Protein 1JKE (pdb70)

InterPro domains:
  IPR003732 D-aminoacyl-tRNA deacylase DTD [MF_00518] (1-145)
  IPR003732 D-aminoacyl-tRNA deacylase DTD [PF02580] (3-144)
  IPR003732 D-aminoacyl-tRNA deacylase DTD [PTHR10472] (1-144)
  IPR003732 D-aminoacyl-tRNA deacylase DTD [TIGR00256] (1-145)
  IPR003732 D-aminoacyl-tRNA deacylase DTD [cd00563] (1-145)
  IPR023509 D-aminoacyl-tRNA deacylase-like superfamily [G3DSA:3.50.80.10] (1-145)
  IPR023509 D-aminoacyl-tRNA deacylase-like superfamily [SSF69500] (1-144)

Radius of gyration: 27.64 Å; Cα contacts (8 Å, |Δi|>4): 1508; chains: 4; bounding box: 70×72×56 Å

Foldseek 3Di:
DKWKKWFFQKKFKDFPRHTQWIFGTAIETADFAFAPDDLVFLLVLLVCQQAPQQDQDPVGDRGGGRVVVVGAYEYEYDNCVQWDPPDDPDTHRDRGHDDPVRVVSSVSSQVSNVVVVHRYGYDPHDGDIDMDTGQVVGDIDMDGD/DKWKKWFFQKKFKDFVNHTQWIWGTAIETADAAWAPDDLVQLLVLLVCQQAPQQDQDPVGDRGGGRVRVVTAYEYEYDNQVQWDPPDDPDTHNPGHHPLVVSVVSSVSSQVSNCVVGVHYTYYDPPGDMDMDTGQVVNDIDMDGD/DKWKKWFFQKKFKDFVRHTQWIWGTAIETADFAWAPDDLVFLLVLLCCQQAQQQDQDPVGHRGGGRVRVVTAYEYEYDHCVQWDPPDDPDTDRPGGHDPVRSVVSSVSSQVSNCVVGVRYTYYDPPGDMDMDTGQVVNDIDMDGD/DKWKKWFFQKKFKDFVNHTQWIWGTAIETADFAWAPDDLVFLLVLLCCQQAPQQAQDPVGDRGGGRVVVVTAYEYEYDHQVCWDPPDDPDTHSPGGHDLVVSVVSSVSSQVSNVVVVGRYTYYDRPGDMDMDTGQVVNDIDMDGD

Nearest PDB structures (foldseek):
  1jke-assembly1_A  TM=1.007E+00  e=5.105E-32  Escherichia coli
  1j7g-assembly1_A-2  TM=9.909E-01  e=1.057E-23  Haemophilus influenzae Rd KW20
  2dbo-assembly1_A-2  TM=9.712E-01  e=9.537E-18  Aquifex aeolicus VF5
  3lmu-assembly1_B  TM=9.382E-01  e=5.879E-15  Plasmodium falciparum 3D7
  5j61-assembly3_E  TM=9.414E-01  e=5.527E-15  Plasmodium falciparum 3D7

Structure (mmCIF, N/CA/C/O backbone):
data_1JKE
#
_entry.id   1JKE
#
_cell.length_a   118.30
_cell.length_b   82.93
_cell.length_c   83.51
_cell.angle_alpha   90.00
_cell.angle_beta   128.29
_cell.angle_gamma   90.00
#
_symmetry.space_group_name_H-M   'C 1 2 1'
#
loop_
_entity.id
_entity.type
_entity.pdbx_description
1 polymer 'D-Tyr-tRNATyr deacylase'
2 non-polymer 'ZINC ION'
3 water water
#
loop_
_atom_site.group_PDB
_atom_site.id
_atom_site.type_symbol
_atom_site.label_atom_id
_atom_site.label_alt_id
_atom_site.label_comp_id
_atom_site.label_asym_id
_atom_site.label_entity_id
_atom_site.label_seq_id
_atom_site.pdbx_PDB_ins_code
_atom_site.Cartn_x
_atom_site.Cartn_y
_atom_site.Cartn_z
_atom_site.occupancy
_atom_site.B_iso_or_equiv
_atom_site.auth_seq_id
_atom_site.auth_comp_id
_atom_site.auth_asym_id
_atom_site.auth_atom_id
_atom_site.pdbx_PDB_model_num
ATOM 1 N N . MET A 1 1 ? -13.889 68.213 69.743 1.00 20.30 1 MET A N 1
ATOM 2 C CA . MET A 1 1 ? -14.075 67.980 68.283 1.00 19.52 1 MET A CA 1
ATOM 3 C C . MET A 1 1 ? -15.565 67.856 68.001 1.00 18.83 1 MET A C 1
ATOM 4 O O . MET A 1 1 ? -16.315 67.294 68.797 1.00 19.47 1 MET A O 1
ATOM 9 N N . ILE A 1 2 ? -15.986 68.383 66.858 1.00 18.31 2 ILE A N 1
ATOM 10 C CA . ILE A 1 2 ? -17.389 68.363 66.484 1.00 17.58 2 ILE A CA 1
ATOM 11 C C . ILE A 1 2 ? -17.643 67.581 65.209 1.00 15.97 2 ILE A C 1
ATOM 12 O O . ILE A 1 2 ? -16.874 67.664 64.252 1.00 16.39 2 ILE A O 1
ATOM 17 N N . ALA A 1 3 ? -18.729 66.820 65.213 1.00 16.43 3 ALA A N 1
ATOM 18 C CA . ALA A 1 3 ? -19.135 66.064 64.042 1.00 15.13 3 ALA A CA 1
ATOM 19 C C . ALA A 1 3 ? -20.604 66.379 63.791 1.00 14.35 3 ALA A C 1
ATOM 20 O O . ALA A 1 3 ? -21.475 65.932 64.536 1.00 14.76 3 ALA A O 1
ATOM 22 N N . LEU A 1 4 ? -20.871 67.193 62.771 1.00 13.62 4 LEU A N 1
ATOM 23 C CA . LEU A 1 4 ? -22.244 67.518 62.404 1.00 13.81 4 LEU A CA 1
ATOM 24 C C . LEU A 1 4 ? -22.509 66.481 61.323 1.00 12.41 4 LEU A C 1
ATOM 25 O O . LEU A 1 4 ? -21.938 66.549 60.225 1.00 14.12 4 LEU A O 1
ATOM 30 N N . ILE A 1 5 ? -23.346 65.504 61.645 1.00 12.81 5 ILE A N 1
ATOM 31 C CA . ILE A 1 5 ? -23.624 64.429 60.705 1.00 12.91 5 ILE A CA 1
ATOM 32 C C . ILE A 1 5 ? -25.009 64.487 60.082 1.00 12.79 5 ILE A C 1
ATOM 33 O O . ILE A 1 5 ? -25.988 64.868 60.723 1.00 13.52 5 ILE A O 1
ATOM 38 N N . GLN A 1 6 ? -25.068 64.128 58.804 1.00 13.47 6 GLN A N 1
ATOM 39 C CA . GLN A 1 6 ? -26.317 64.105 58.060 1.00 12.39 6 GLN A CA 1
ATOM 40 C C . GLN A 1 6 ? -26.426 62.737 57.413 1.00 11.04 6 GLN A C 1
ATOM 41 O O . GLN A 1 6 ? -25.474 62.263 56.795 1.00 11.98 6 GLN A O 1
ATOM 47 N N . ARG A 1 7 ? -27.570 62.087 57.596 1.00 11.35 7 ARG A N 1
ATOM 48 C CA . ARG A 1 7 ? -27.806 60.779 57.000 1.00 11.42 7 ARG A CA 1
ATOM 49 C C . ARG A 1 7 ? -28.079 61.063 55.528 1.00 12.51 7 ARG A C 1
ATOM 50 O O . ARG A 1 7 ? -28.923 61.894 55.208 1.00 13.51 7 ARG A O 1
ATOM 58 N N . VAL A 1 8 ? -27.379 60.381 54.630 1.00 11.49 8 VAL A N 1
ATOM 59 C CA . VAL A 1 8 ? -27.581 60.655 53.209 1.00 12.43 8 VAL A CA 1
ATOM 60 C C . VAL A 1 8 ? -27.851 59.435 52.339 1.00 13.15 8 VAL A C 1
ATOM 61 O O . VAL A 1 8 ? -27.569 58.302 52.733 1.00 13.59 8 VAL A O 1
ATOM 65 N N . THR A 1 9 ? -28.422 59.678 51.161 1.00 13.93 9 THR A N 1
ATOM 66 C CA . THR A 1 9 ? -28.660 58.603 50.205 1.00 15.10 9 THR A CA 1
ATOM 67 C C . THR A 1 9 ? -27.481 58.655 49.233 1.00 15.26 9 THR A C 1
ATOM 68 O O . THR A 1 9 ? -27.173 57.680 48.542 1.00 15.83 9 THR A O 1
ATOM 72 N N . ARG A 1 10 ? -26.822 59.809 49.202 1.00 13.75 10 ARG A N 1
ATOM 73 C CA . ARG A 1 10 ? -25.650 60.038 48.367 1.00 15.14 10 ARG A CA 1
ATOM 74 C C . ARG A 1 10 ? -25.002 61.363 48.759 1.00 14.91 10 ARG A C 1
ATOM 75 O O . ARG A 1 10 ? -25.660 62.253 49.298 1.00 13.93 10 ARG A O 1
ATOM 83 N N . ALA A 1 11 ? -23.702 61.480 48.523 1.00 13.66 11 ALA A N 1
ATOM 84 C CA . ALA A 1 11 ? -22.993 62.717 48.825 1.00 13.52 11 ALA A CA 1
ATOM 85 C C . ALA A 1 11 ? -21.688 62.744 48.057 1.00 15.64 11 ALA A C 1
ATOM 86 O O . ALA A 1 11 ? -21.042 61.712 47.865 1.00 15.54 11 ALA A O 1
ATOM 88 N N . SER A 1 12 ? -21.298 63.928 47.611 1.00 14.22 12 SER A N 1
ATOM 89 C CA . SER A 1 12 ? -20.060 64.056 46.871 1.00 16.88 12 SER A CA 1
ATOM 90 C C . SER A 1 12 ? -19.451 65.415 47.118 1.00 18.03 12 SER A C 1
ATOM 91 O O . SER A 1 12 ? -20.145 66.371 47.458 1.00 19.11 12 SER A O 1
ATOM 94 N N . VAL A 1 13 ? -18.141 65.490 46.970 1.00 17.88 13 VAL A N 1
ATOM 95 C CA . VAL A 1 13 ? -17.444 66.742 47.154 1.00 20.17 13 VAL A CA 1
ATOM 96 C C . VAL A 1 13 ? -16.636 66.989 45.895 1.00 22.07 13 VAL A C 1
ATOM 97 O O . VAL A 1 13 ? -15.929 66.106 45.413 1.00 22.30 13 VAL A O 1
ATOM 101 N N . THR A 1 14 ? -16.780 68.182 45.341 1.00 22.96 14 THR A N 1
ATOM 102 C CA . THR A 1 14 ? -16.049 68.532 44.142 1.00 25.49 14 THR A CA 1
ATOM 103 C C . THR A 1 14 ? -15.085 69.649 44.483 1.00 26.13 14 THR A C 1
ATOM 104 O O . THR A 1 14 ? -15.418 70.566 45.233 1.00 25.91 14 THR A O 1
ATOM 108 N N . VAL A 1 15 ? -13.876 69.549 43.949 1.00 28.10 15 VAL A N 1
ATOM 109 C CA . VAL A 1 15 ? -12.861 70.564 44.165 1.00 29.38 15 VAL A CA 1
ATOM 110 C C . VAL A 1 15 ? -12.435 70.978 42.766 1.00 29.91 15 VAL A C 1
ATOM 111 O O . VAL A 1 15 ? -11.851 70.184 42.027 1.00 29.58 15 VAL A O 1
ATOM 115 N N . GLU A 1 16 ? -12.765 72.210 42.397 1.00 30.00 16 GLU A N 1
ATOM 116 C CA . GLU A 1 16 ? -12.435 72.735 41.079 1.00 31.04 16 GLU A CA 1
ATOM 117 C C . GLU A 1 16 ? -13.183 71.980 39.982 1.00 30.97 16 GLU A C 1
ATOM 118 O O . GLU A 1 16 ? -12.670 71.803 38.877 1.00 32.35 16 GLU A O 1
ATOM 124 N N . GLY A 1 17 ? -14.394 71.529 40.296 1.00 30.99 17 GLY A N 1
ATOM 125 C CA . GLY A 1 17 ? -15.201 70.823 39.315 1.00 30.74 17 GLY A CA 1
ATOM 126 C C . GLY A 1 17 ? -15.051 69.314 39.251 1.00 30.30 17 GLY A C 1
ATOM 127 O O . GLY A 1 17 ? -15.922 68.629 38.717 1.00 31.94 17 GLY A O 1
ATOM 128 N N . GLU A 1 18 ? -13.954 68.785 39.780 1.00 29.90 18 GLU A N 1
ATOM 129 C CA . GLU A 1 18 ? -13.726 67.344 39.756 1.00 28.89 18 GLU A CA 1
ATOM 130 C C . GLU A 1 18 ? -14.123 66.712 41.086 1.00 28.61 18 GLU A C 1
ATOM 131 O O . GLU A 1 18 ? -13.882 67.282 42.151 1.00 28.84 18 GLU A O 1
ATOM 137 N N . VAL A 1 19 ? -14.730 65.532 41.019 1.00 28.53 19 VAL A N 1
ATOM 138 C CA . VAL A 1 19 ? -15.145 64.820 42.222 1.00 28.31 19 VAL A CA 1
ATOM 139 C C . VAL A 1 19 ? -13.919 64.263 42.938 1.00 28.03 19 VAL A C 1
ATOM 140 O O . VAL A 1 19 ? -13.164 63.476 42.365 1.00 28.82 19 VAL A O 1
ATOM 144 N N . THR A 1 20 ? -13.721 64.673 44.188 1.00 27.00 20 THR A N 1
ATOM 145 C CA . THR A 1 20 ? -12.583 64.200 44.973 1.00 26.26 20 THR A CA 1
ATOM 146 C C . THR A 1 20 ? -13.023 63.202 46.040 1.00 23.93 20 THR A C 1
ATOM 147 O O . THR A 1 20 ? -12.196 62.554 46.676 1.00 23.90 20 THR A O 1
ATOM 151 N N . GLY A 1 21 ? -14.334 63.095 46.229 1.00 20.80 21 GLY A N 1
ATOM 152 C CA . GLY A 1 21 ? -14.886 62.173 47.203 1.00 19.04 21 GLY A CA 1
ATOM 153 C C . GLY A 1 21 ? -16.353 61.963 46.887 1.00 18.72 21 GLY A C 1
ATOM 154 O O . GLY A 1 21 ? -17.067 62.924 46.609 1.00 17.38 21 GLY A O 1
ATOM 155 N N . GLU A 1 22 ? -16.812 60.718 46.920 1.00 17.24 22 GLU A N 1
ATOM 156 C CA . GLU A 1 22 ? -18.210 60.433 46.619 1.00 16.74 22 GLU A CA 1
ATOM 157 C C . GLU A 1 22 ? -18.695 59.125 47.223 1.00 15.93 22 GLU A C 1
ATOM 158 O O . GLU A 1 22 ? -18.014 58.102 47.149 1.00 16.12 22 GLU A O 1
ATOM 164 N N . ILE A 1 23 ? -19.881 59.167 47.819 1.00 13.98 23 ILE A N 1
ATOM 165 C CA . ILE A 1 23 ? -20.472 57.989 48.431 1.00 14.39 23 ILE A CA 1
ATOM 166 C C . ILE A 1 23 ? -21.943 57.845 48.088 1.00 13.66 23 ILE A C 1
ATOM 167 O O . ILE A 1 23 ? -22.580 58.781 47.591 1.00 15.34 23 ILE A O 1
ATOM 172 N N . GLY A 1 24 ? -22.463 56.652 48.352 1.00 14.60 24 GLY A N 1
ATOM 173 C CA . GLY A 1 24 ? -23.869 56.373 48.150 1.00 13.53 24 GLY A CA 1
ATOM 174 C C . GLY A 1 24 ? -24.483 56.593 49.522 1.00 12.39 24 GLY A C 1
ATOM 175 O O . GLY A 1 24 ? -24.197 57.606 50.169 1.00 14.36 24 GLY A O 1
ATOM 176 N N . ALA A 1 25 ? -25.288 55.647 49.987 1.00 13.00 25 ALA A N 1
ATOM 177 C CA . ALA A 1 25 ? -25.926 55.769 51.293 1.00 13.63 25 ALA A CA 1
ATOM 178 C C . ALA A 1 25 ? -24.897 55.786 52.420 1.00 14.56 25 ALA A C 1
ATOM 179 O O . ALA A 1 25 ? -23.844 55.149 52.332 1.00 15.10 25 ALA A O 1
ATOM 181 N N . GLY A 1 26 ? -25.206 56.527 53.478 1.00 13.11 26 GLY A N 1
ATOM 182 C CA . GLY A 1 26 ? -24.299 56.600 54.606 1.00 12.46 26 GLY A CA 1
ATOM 183 C C . GLY A 1 26 ? -24.404 57.910 55.356 1.00 11.38 26 GLY A C 1
ATOM 184 O O . GLY A 1 26 ? -25.503 58.408 55.603 1.00 11.53 26 GLY A O 1
ATOM 185 N N . LEU A 1 27 ? -23.253 58.462 55.715 1.00 11.22 27 LEU A N 1
ATOM 186 C CA . LEU A 1 27 ? -23.201 59.716 56.452 1.00 11.24 27 LEU A CA 1
ATOM 187 C C . LEU A 1 27 ? -22.253 60.736 55.861 1.00 11.26 27 LEU A C 1
ATOM 188 O O . LEU A 1 27 ? -21.162 60.390 55.401 1.00 12.13 27 LEU A O 1
ATOM 193 N N . LEU A 1 28 ? -22.681 61.994 55.858 1.00 10.56 28 LEU A N 1
ATOM 194 C CA . LEU A 1 28 ? -21.804 63.077 55.454 1.00 10.57 28 LEU A CA 1
ATOM 195 C C . LEU A 1 28 ? -21.397 63.594 56.830 1.00 10.24 28 LEU A C 1
ATOM 196 O O . LEU A 1 28 ? -22.252 63.960 57.648 1.00 10.91 28 LEU A O 1
ATOM 201 N N . VAL A 1 29 ? -20.102 63.586 57.100 1.00 11.00 29 VAL A N 1
ATOM 202 C CA . VAL A 1 29 ? -19.604 64.067 58.373 1.00 12.49 29 VAL A CA 1
ATOM 203 C C . VAL A 1 29 ? -18.828 65.364 58.190 1.00 11.97 29 VAL A C 1
ATOM 204 O O . VAL A 1 29 ? -17.770 65.383 57.560 1.00 12.58 29 VAL A O 1
ATOM 208 N N . LEU A 1 30 ? -19.379 66.458 58.703 1.00 12.89 30 LEU A N 1
ATOM 209 C CA . LEU A 1 30 ? -18.695 67.737 58.642 1.00 13.41 30 LEU A CA 1
ATOM 210 C C . LEU A 1 30 ? -17.930 67.750 59.965 1.00 14.81 30 LEU A C 1
ATOM 211 O O . LEU A 1 30 ? -18.529 67.686 61.040 1.00 13.54 30 LEU A O 1
ATOM 216 N N . LEU A 1 31 ? -16.605 67.802 59.878 1.00 15.04 31 LEU A N 1
ATOM 217 C CA . LEU A 1 31 ? -15.762 67.743 61.067 1.00 15.44 31 LEU A CA 1
ATOM 218 C C . LEU A 1 31 ? -15.115 69.065 61.449 1.00 17.61 31 LEU A C 1
ATOM 219 O O . LEU A 1 31 ? -14.433 69.691 60.638 1.00 17.21 31 LEU A O 1
ATOM 224 N N . GLY A 1 32 ? -15.325 69.469 62.698 1.00 17.70 32 GLY A N 1
ATOM 225 C CA . GLY A 1 32 ? -14.745 70.704 63.190 1.00 19.81 32 GLY A CA 1
ATOM 226 C C . GLY A 1 32 ? -13.730 70.396 64.273 1.00 21.37 32 GLY A C 1
ATOM 227 O O . GLY A 1 32 ? -14.081 69.873 65.331 1.00 21.33 32 GLY A O 1
ATOM 228 N N . VAL A 1 33 ? -12.466 70.703 64.001 1.00 22.38 33 VAL A N 1
ATOM 229 C CA . VAL A 1 33 ? -11.399 70.456 64.961 1.00 23.98 33 VAL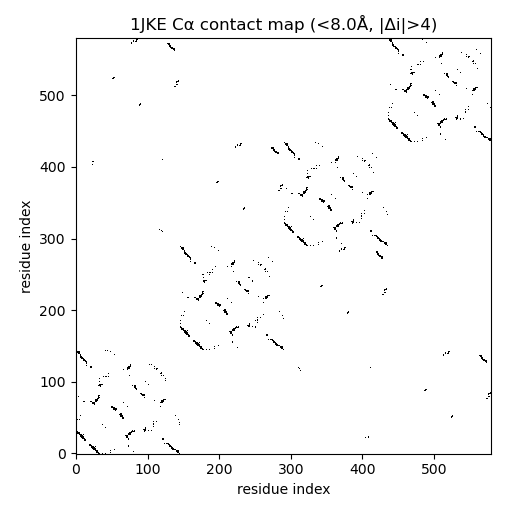 A CA 1
ATOM 230 C C . VAL A 1 33 ? -11.243 71.665 65.873 1.00 25.23 33 VAL A C 1
ATOM 231 O O . VAL A 1 33 ? -11.133 72.798 65.405 1.00 25.55 33 VAL A O 1
ATOM 235 N N . GLU A 1 34 ? -11.236 71.411 67.175 1.00 26.53 34 GLU A N 1
ATOM 236 C CA . GLU A 1 34 ? -11.110 72.469 68.165 1.00 28.41 34 GLU A CA 1
ATOM 237 C C . GLU A 1 34 ? -9.697 72.576 68.738 1.00 30.35 34 GLU A C 1
ATOM 238 O O . GLU A 1 34 ? -8.917 71.625 68.692 1.00 30.31 34 GLU A O 1
ATOM 244 N N . LYS A 1 35 ? -9.385 73.751 69.273 1.00 32.40 35 LYS A N 1
ATOM 245 C CA . LYS A 1 35 ? -8.073 74.052 69.839 1.00 33.91 35 LYS A CA 1
ATOM 246 C C . LYS A 1 35 ? -7.457 72.984 70.739 1.00 33.72 35 LYS A C 1
ATOM 247 O O . LYS A 1 35 ? -6.284 72.645 70.586 1.00 33.23 35 LYS A O 1
ATOM 253 N N . ASP A 1 36 ? -8.239 72.451 71.671 1.00 33.40 36 ASP A N 1
ATOM 254 C CA . ASP A 1 36 ? -7.718 71.456 72.600 1.00 34.02 36 ASP A CA 1
ATOM 255 C C . ASP A 1 36 ? -7.979 69.994 72.259 1.00 32.66 36 ASP A C 1
ATOM 256 O O . ASP A 1 36 ? -7.899 69.130 73.132 1.00 31.78 36 ASP A O 1
ATOM 261 N N . ASP A 1 37 ? -8.286 69.706 70.999 1.00 31.37 37 ASP A N 1
ATOM 262 C CA . ASP A 1 37 ? -8.530 68.324 70.605 1.00 29.61 37 ASP A CA 1
ATOM 263 C C . ASP A 1 37 ? -7.242 67.511 70.573 1.00 29.48 37 ASP A C 1
ATOM 264 O O . ASP A 1 37 ? -6.144 68.062 70.487 1.00 29.37 37 ASP A O 1
ATOM 269 N N . ASP A 1 38 ? -7.396 66.194 70.648 1.00 29.23 38 ASP A N 1
ATOM 270 C CA . ASP A 1 38 ? -6.278 65.261 70.592 1.00 29.86 38 ASP A CA 1
ATOM 271 C C . ASP A 1 38 ? -6.795 63.959 69.992 1.00 29.31 38 ASP A C 1
ATOM 272 O O . ASP A 1 38 ? -7.989 63.840 69.710 1.00 29.07 38 ASP A O 1
ATOM 277 N N . GLU A 1 39 ? -5.910 62.989 69.787 1.00 28.33 39 GLU A N 1
ATOM 278 C CA . GLU A 1 39 ? -6.314 61.714 69.202 1.00 29.11 39 GLU A CA 1
ATOM 279 C C . GLU A 1 39 ? -7.349 60.987 70.052 1.00 29.10 39 GLU A C 1
ATOM 280 O O . GLU A 1 39 ? -8.224 60.299 69.526 1.00 26.91 39 GLU A O 1
ATOM 286 N N . GLN A 1 40 ? -7.241 61.137 71.367 1.00 28.87 40 GLN A N 1
ATOM 287 C CA . GLN A 1 40 ? -8.166 60.489 72.286 1.00 29.48 40 GLN A CA 1
ATOM 288 C C . GLN A 1 40 ? -9.588 60.953 71.985 1.00 28.03 40 GLN A C 1
ATOM 289 O O . GLN A 1 40 ? -10.506 60.141 71.873 1.00 28.04 40 GLN A O 1
ATOM 295 N N . LYS A 1 41 ? -9.760 62.263 71.848 1.00 26.59 41 LYS A N 1
ATOM 296 C CA . LYS A 1 41 ? -11.069 62.827 71.557 1.00 25.37 41 LYS A CA 1
ATOM 297 C C . LYS A 1 41 ? -11.535 62.401 70.171 1.00 23.66 41 LYS A C 1
ATOM 298 O O . LYS A 1 41 ? -12.684 61.997 69.996 1.00 22.44 41 LYS A O 1
ATOM 304 N N . ALA A 1 42 ? -10.637 62.488 69.195 1.00 23.34 42 ALA A N 1
ATOM 305 C CA . ALA A 1 42 ? -10.963 62.099 67.826 1.00 22.95 42 ALA A CA 1
ATOM 306 C C . ALA A 1 42 ? -11.468 60.662 67.817 1.00 23.50 42 ALA A C 1
ATOM 307 O O . ALA A 1 42 ? -12.430 60.332 67.129 1.00 23.22 42 ALA A O 1
ATOM 309 N N . ASN A 1 43 ? -10.809 59.814 68.596 1.00 23.37 43 ASN A N 1
ATOM 310 C CA . ASN A 1 43 ? -11.178 58.413 68.693 1.00 24.26 43 ASN A CA 1
ATOM 311 C C . ASN A 1 43 ? -12.588 58.225 69.230 1.00 23.52 43 ASN A C 1
ATOM 312 O O . ASN A 1 43 ? -13.384 57.472 68.662 1.00 22.60 43 ASN A O 1
ATOM 317 N N . ARG A 1 44 ? -12.899 58.904 70.328 1.00 21.77 44 ARG A N 1
ATOM 318 C CA . ARG A 1 44 ? -14.219 58.786 70.924 1.00 22.83 44 ARG A CA 1
ATOM 319 C C . ARG A 1 44 ? -15.298 59.323 69.988 1.00 19.67 44 ARG A C 1
ATOM 320 O O . ARG A 1 44 ? -16.374 58.739 69.880 1.00 21.12 44 ARG A O 1
ATOM 328 N N . LEU A 1 45 ? -15.006 60.425 69.306 1.00 20.24 45 LEU A N 1
ATOM 329 C CA . LEU A 1 45 ? -15.980 61.004 68.385 1.00 18.07 45 LEU A CA 1
ATOM 330 C C . LEU A 1 45 ? -16.246 60.026 67.248 1.00 18.39 45 LEU A C 1
ATOM 331 O O . LEU A 1 45 ? -17.394 59.792 66.877 1.00 17.87 45 LEU A O 1
ATOM 336 N N . CYS A 1 46 ? -15.176 59.456 66.702 1.00 18.77 46 CYS A N 1
ATOM 337 C CA . CYS A 1 46 ? -15.292 58.492 65.617 1.00 18.57 46 CYS A CA 1
ATOM 338 C C . CYS A 1 46 ? -16.173 57.335 66.072 1.00 19.18 46 CYS A C 1
ATOM 339 O O . CYS A 1 46 ? -17.069 56.893 65.352 1.00 16.80 46 CYS A O 1
ATOM 342 N N . GLU A 1 47 ? -15.911 56.852 67.281 1.00 19.03 47 GLU A N 1
ATOM 343 C CA . GLU A 1 47 ? -16.672 55.752 67.856 1.00 21.28 47 GLU A CA 1
ATOM 344 C C . GLU A 1 47 ? -18.160 56.079 67.906 1.00 19.37 47 GLU A C 1
ATOM 345 O O . GLU A 1 47 ? -18.999 55.278 67.496 1.00 18.86 47 GLU A O 1
ATOM 351 N N . ARG A 1 48 ? -18.480 57.262 68.414 1.00 19.38 48 ARG A N 1
ATOM 352 C CA . ARG A 1 48 ? -19.870 57.682 68.539 1.00 19.62 48 ARG A CA 1
ATOM 353 C C . ARG A 1 48 ? -20.548 57.835 67.184 1.00 17.36 48 ARG A C 1
ATOM 354 O O . ARG A 1 48 ? -21.687 57.408 67.001 1.00 19.11 48 ARG A O 1
ATOM 362 N N . VAL A 1 49 ? -19.845 58.444 66.234 1.00 17.44 49 VAL A N 1
ATOM 363 C CA . VAL A 1 49 ? -20.395 58.643 64.896 1.00 16.28 49 VAL A CA 1
ATOM 364 C C . VAL A 1 49 ? -20.726 57.318 64.217 1.00 15.40 49 VAL A C 1
ATOM 365 O O . VAL A 1 49 ? -21.825 57.137 63.691 1.00 15.84 49 VAL A O 1
ATOM 369 N N . LEU A 1 50 ? -19.778 56.386 64.239 1.00 15.48 50 LEU A N 1
A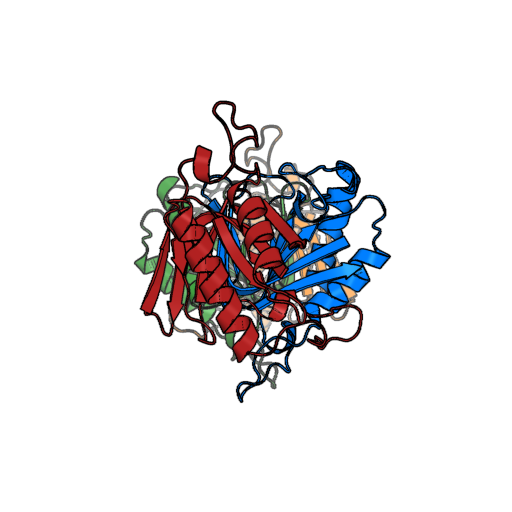TOM 370 C CA . LEU A 1 50 ? -19.988 55.096 63.598 1.00 14.64 50 LEU A CA 1
ATOM 371 C C . LEU A 1 50 ? -20.978 54.182 64.315 1.00 14.39 50 LEU A C 1
ATOM 372 O O . LEU A 1 50 ? -21.509 53.247 63.715 1.00 14.43 50 LEU A O 1
ATOM 377 N N . GLY A 1 51 ? -21.233 54.453 65.592 1.00 15.21 51 GLY A N 1
ATOM 378 C CA . GLY A 1 51 ? -22.169 53.633 66.341 1.00 15.39 51 GLY A CA 1
ATOM 379 C C . GLY A 1 51 ? -23.544 54.256 66.530 1.00 17.40 51 GLY A C 1
ATOM 380 O O . GLY A 1 51 ? -24.440 53.630 67.099 1.00 15.82 51 GLY A O 1
ATOM 381 N N . TYR A 1 52 ? -23.728 55.487 66.057 1.00 16.70 52 TYR A N 1
ATOM 382 C CA . TYR A 1 52 ? -25.016 56.150 66.220 1.00 17.27 52 TYR A CA 1
ATOM 383 C C . TYR A 1 52 ? -26.119 55.405 65.476 1.00 16.66 52 TYR A C 1
ATOM 384 O O . TYR A 1 52 ? -26.076 55.251 64.256 1.00 16.40 52 TYR A O 1
ATOM 393 N N . ARG A 1 53 ? -27.114 54.948 66.229 1.00 17.16 53 ARG A N 1
ATOM 394 C CA . ARG A 1 53 ? -28.212 54.174 65.668 1.00 18.85 53 ARG A CA 1
ATOM 395 C C . ARG A 1 53 ? -29.291 55.034 65.027 1.00 20.30 53 ARG A C 1
ATOM 396 O O . ARG A 1 53 ? -30.350 55.263 65.613 1.00 21.61 53 ARG A O 1
ATOM 404 N N . ILE A 1 54 ? -29.024 55.490 63.808 1.00 20.30 54 ILE A N 1
ATOM 405 C CA . ILE A 1 54 ? -29.976 56.337 63.104 1.00 21.11 54 ILE A CA 1
ATOM 406 C C . ILE A 1 54 ? -30.368 55.834 61.719 1.00 21.71 54 ILE A C 1
ATOM 407 O O . ILE A 1 54 ? -30.928 56.582 60.915 1.00 21.23 54 ILE A O 1
ATOM 412 N N . PHE A 1 55 ? -30.078 54.569 61.432 1.00 21.34 55 PHE A N 1
ATOM 413 C CA . PHE A 1 55 ? -30.446 53.993 60.147 1.00 22.47 55 PHE A CA 1
ATOM 414 C C . PHE A 1 55 ? -31.579 52.991 60.328 1.00 25.78 55 PHE A C 1
ATOM 415 O O . PHE A 1 55 ? -31.603 52.225 61.294 1.00 26.18 55 PHE A O 1
ATOM 423 N N . SER A 1 56 ? -32.522 53.006 59.393 1.00 29.71 56 SER A N 1
ATOM 424 C CA . SER A 1 56 ? -33.682 52.124 59.446 1.00 34.62 56 SER A CA 1
ATOM 425 C C . SER A 1 56 ? -33.345 50.643 59.378 1.00 36.94 56 SER A C 1
ATOM 426 O O . SER A 1 56 ? -32.469 50.220 58.623 1.00 37.02 56 SER A O 1
ATOM 429 N N . ASP A 1 57 ? -34.059 49.861 60.181 1.00 41.03 57 ASP A N 1
ATOM 430 C CA . ASP A 1 57 ? -33.876 48.419 60.212 1.00 44.80 57 ASP A CA 1
ATOM 431 C C . ASP A 1 57 ? -34.650 47.840 59.034 1.00 47.26 57 ASP A C 1
ATOM 432 O O . ASP A 1 57 ? -35.139 48.582 58.183 1.00 47.90 57 ASP A O 1
ATOM 434 N N . ALA A 1 58 ? -34.764 46.518 58.984 1.00 49.64 58 ALA A N 1
ATOM 435 C CA . ALA A 1 58 ? -35.491 45.871 57.899 1.00 51.61 58 ALA A CA 1
ATOM 436 C C . ALA A 1 58 ? -36.991 46.041 58.108 1.00 52.76 58 ALA A C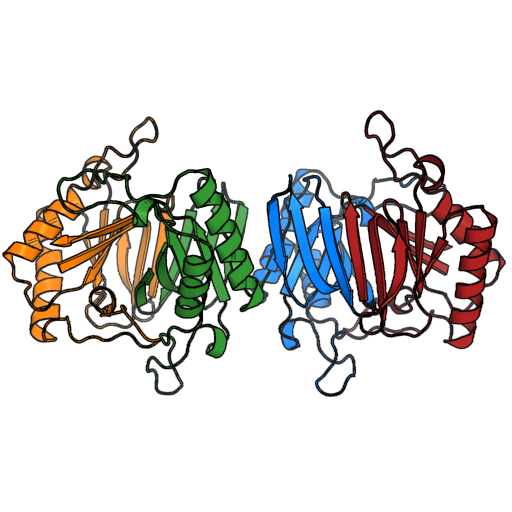 1
ATOM 437 O O . ALA A 1 58 ? -37.797 45.426 57.409 1.00 53.21 58 ALA A O 1
ATOM 439 N N . GLU A 1 59 ? -37.361 46.885 59.067 1.00 53.81 59 GLU A N 1
ATOM 440 C CA . GLU A 1 59 ? -38.768 47.117 59.365 1.00 54.19 59 GLU A CA 1
ATOM 441 C C . GLU A 1 59 ? -39.137 48.594 59.504 1.00 53.88 59 GLU A C 1
ATOM 442 O O . GLU A 1 59 ? -40.299 48.926 59.738 1.00 54.11 59 GLU A O 1
ATOM 448 N N . GLY A 1 60 ? -38.149 49.476 59.368 1.00 53.07 60 GLY A N 1
ATOM 449 C CA . GLY A 1 60 ? -38.425 50.903 59.445 1.00 51.63 60 GLY A CA 1
ATOM 450 C C . GLY A 1 60 ? -38.070 51.653 60.716 1.00 50.63 60 GLY A C 1
ATOM 451 O O . GLY A 1 60 ? -38.344 52.849 60.818 1.00 50.76 60 GLY A O 1
ATOM 452 N N . LYS A 1 61 ? -37.462 50.978 61.684 1.00 49.48 61 LYS A N 1
ATOM 453 C CA . LYS A 1 61 ? -37.093 51.638 62.933 1.00 48.02 61 LYS A CA 1
ATOM 454 C C . LYS A 1 61 ? -35.604 51.967 62.974 1.00 46.31 61 LYS A C 1
ATOM 455 O O . LYS A 1 61 ? -34.780 51.189 62.493 1.00 46.25 61 LYS A O 1
ATOM 457 N N . MET A 1 62 ? -35.265 53.126 63.538 1.00 44.66 62 MET A N 1
ATOM 458 C CA . MET A 1 62 ? -33.868 53.537 63.646 1.00 43.20 62 MET A CA 1
ATOM 459 C C . MET A 1 62 ? -33.208 52.732 64.754 1.00 40.68 62 MET A C 1
ATOM 460 O O . MET A 1 62 ? -33.255 53.114 65.924 1.00 41.29 62 MET A O 1
ATOM 465 N N . ASN A 1 63 ? -32.599 51.614 64.382 1.00 37.78 63 ASN A N 1
ATOM 466 C CA . ASN A 1 63 ? -31.936 50.759 65.353 1.00 34.78 63 ASN A CA 1
ATOM 467 C C . ASN A 1 63 ? -30.570 50.321 64.856 1.00 30.75 63 ASN A C 1
ATOM 468 O O . ASN A 1 63 ? -29.856 49.603 65.553 1.00 31.09 63 ASN A O 1
ATOM 473 N N . LEU A 1 64 ? -30.207 50.749 63.651 1.00 26.08 64 LEU A N 1
ATOM 474 C CA . LEU A 1 64 ? -28.920 50.370 63.079 1.00 22.57 64 LEU A CA 1
ATOM 475 C C . LEU A 1 64 ? -27.959 51.536 62.924 1.00 20.30 64 LEU A C 1
ATOM 476 O O . LEU A 1 64 ? -28.375 52.668 62.667 1.00 19.78 64 LEU A O 1
ATOM 481 N N . ASN A 1 65 ? -26.668 51.263 63.092 1.00 17.95 65 ASN A N 1
ATOM 482 C CA . ASN A 1 65 ? -25.668 52.303 62.911 1.00 16.42 65 ASN A CA 1
ATOM 483 C C . ASN A 1 65 ? -25.225 52.235 61.450 1.00 15.45 65 ASN A C 1
ATOM 484 O O . ASN A 1 65 ? -25.638 51.339 60.711 1.00 14.78 65 ASN A O 1
ATOM 489 N N . VAL A 1 66 ? -24.395 53.179 61.024 1.00 14.46 66 VAL A N 1
ATOM 490 C CA . VAL A 1 66 ? -23.955 53.215 59.635 1.00 14.77 66 VAL A CA 1
ATOM 491 C C . VAL A 1 66 ? -23.217 51.964 59.165 1.00 14.87 66 VAL A C 1
ATOM 492 O O . VAL A 1 66 ? -23.329 51.571 58.007 1.00 15.41 66 VAL A O 1
ATOM 496 N N . GLN A 1 67 ? -22.472 51.330 60.062 1.00 15.60 67 GLN A N 1
ATOM 497 C CA . GLN A 1 67 ? -21.719 50.136 59.692 1.00 16.69 67 GLN A CA 1
ATOM 498 C C . GLN A 1 67 ? -22.661 48.972 59.396 1.00 17.51 67 GLN A C 1
ATOM 499 O O . GLN A 1 67 ? -22.500 48.268 58.397 1.00 19.28 67 GLN A O 1
ATOM 505 N N . GLN A 1 68 ? -23.646 48.781 60.261 1.00 17.83 68 GLN A N 1
ATOM 506 C CA . GLN A 1 68 ? -24.611 47.705 60.081 1.00 20.11 68 GLN A CA 1
ATOM 507 C C . GLN A 1 68 ? -25.442 47.923 58.826 1.00 20.01 68 GLN A C 1
ATOM 508 O O . GLN A 1 68 ? -25.794 46.972 58.131 1.00 20.80 68 GLN A O 1
ATOM 514 N N . ALA A 1 69 ? -25.753 49.183 58.537 1.00 20.59 69 ALA A N 1
ATOM 515 C CA . ALA A 1 69 ? -26.546 49.514 57.360 1.00 20.73 69 ALA A CA 1
ATOM 516 C C . ALA A 1 69 ? -25.725 49.342 56.089 1.00 20.74 69 ALA A C 1
ATOM 517 O O . ALA A 1 69 ? -26.262 49.397 54.982 1.00 22.37 69 ALA A O 1
ATOM 519 N N . GLY A 1 70 ? -24.421 49.135 56.249 1.00 18.94 70 GLY A N 1
ATOM 520 C CA . GLY A 1 70 ? -23.558 48.963 55.094 1.00 18.90 70 GLY A CA 1
ATOM 521 C C . GLY A 1 70 ? -23.285 50.285 54.405 1.00 19.04 70 GLY A C 1
ATOM 522 O O . GLY A 1 70 ? -22.881 50.323 53.240 1.00 20.55 70 GLY A O 1
ATOM 523 N N . GLY A 1 71 ? -23.507 51.375 55.133 1.00 17.84 71 GLY A N 1
ATOM 524 C CA . GLY A 1 71 ? -23.281 52.695 54.575 1.00 16.44 71 GLY A CA 1
ATOM 525 C C . GLY A 1 71 ? -21.827 53.129 54.578 1.00 16.96 71 GLY A C 1
ATOM 526 O O . GLY A 1 71 ? -20.975 52.494 55.204 1.00 17.34 71 GLY A O 1
ATOM 527 N N . SER A 1 72 ? -21.550 54.218 53.869 1.00 13.76 72 SER A N 1
ATOM 528 C CA . SER A 1 72 ? -20.209 54.781 53.770 1.00 13.31 72 SER A CA 1
ATOM 529 C C . SER A 1 72 ? -20.156 56.080 54.560 1.00 12.51 72 SER A C 1
ATOM 530 O O . SER A 1 72 ? -21.168 56.529 55.097 1.00 13.38 72 SER A O 1
ATOM 533 N N . VAL A 1 73 ? -18.971 56.675 54.629 1.00 13.18 73 VAL A N 1
ATOM 534 C CA . VAL A 1 73 ? -18.797 57.941 55.325 1.00 13.11 73 VAL A CA 1
ATOM 535 C C . VAL A 1 73 ? -17.960 58.896 54.482 1.00 12.88 73 VAL A C 1
ATOM 536 O O . VAL A 1 73 ? -16.884 58.538 54.001 1.00 13.74 73 VAL A O 1
ATOM 540 N N . LEU A 1 74 ? -18.488 60.099 54.269 1.00 11.07 74 LEU A N 1
ATOM 541 C CA . LEU A 1 74 ? -17.777 61.134 53.535 1.00 12.27 74 LEU A CA 1
ATOM 542 C C . LEU A 1 74 ? -17.451 62.178 54.586 1.00 12.74 74 LEU A C 1
ATOM 543 O O . LEU A 1 74 ? -18.353 62.768 55.187 1.00 12.75 74 LEU A O 1
ATOM 548 N N . VAL A 1 75 ? -16.162 62.392 54.821 1.00 12.52 75 VAL A N 1
ATOM 549 C CA . VAL A 1 75 ? -15.725 63.353 55.821 1.00 14.67 75 VAL A CA 1
ATOM 550 C C . VAL A 1 75 ? -15.193 64.614 55.154 1.00 14.95 75 VAL A C 1
ATOM 551 O O . VAL A 1 75 ? -14.367 64.545 54.239 1.00 16.40 75 VAL A O 1
ATOM 555 N N . VAL A 1 76 ? -15.686 65.765 55.605 1.00 14.52 76 VAL A N 1
ATOM 556 C CA . VAL A 1 76 ? -15.253 67.054 55.070 1.00 16.52 76 VAL A CA 1
ATOM 557 C C . VAL A 1 76 ? -14.969 67.996 56.232 1.00 16.54 76 VAL A C 1
ATOM 558 O O . VAL A 1 76 ? -15.786 68.132 57.144 1.00 15.01 76 VAL A O 1
ATOM 562 N N . SER A 1 77 ? -13.807 68.639 56.205 1.00 18.12 77 SER A N 1
ATOM 563 C CA . SER A 1 77 ? -13.443 69.569 57.267 1.00 19.62 77 SER A CA 1
ATOM 564 C C . SER A 1 77 ? -14.348 70.799 57.211 1.00 20.40 77 SER A C 1
ATOM 565 O O . SER A 1 77 ? -14.561 71.370 56.143 1.00 22.53 77 SER A O 1
ATOM 568 N N . GLN A 1 78 ? -14.876 71.199 58.364 1.00 18.55 78 GLN A N 1
ATOM 569 C CA . GLN A 1 78 ? -15.769 72.352 58.449 1.00 20.14 78 GLN A CA 1
ATOM 570 C C . GLN A 1 78 ? -15.374 73.207 59.650 1.00 20.43 78 GLN A C 1
ATOM 571 O O . GLN A 1 78 ? -15.804 72.950 60.776 1.00 20.17 78 GLN A O 1
ATOM 577 N N . PHE A 1 79 ? -14.567 74.233 59.403 1.00 22.28 79 PHE A N 1
ATOM 578 C CA . PHE A 1 79 ? -14.094 75.105 60.475 1.00 23.74 79 PHE A CA 1
ATOM 579 C C . PHE A 1 79 ? -15.203 75.931 61.119 1.00 23.20 79 PHE A C 1
ATOM 580 O O . PHE A 1 79 ? -15.061 76.396 62.247 1.00 25.03 79 PHE A O 1
ATOM 588 N N . THR A 1 80 ? -16.310 76.102 60.405 1.00 20.12 80 THR A N 1
ATOM 589 C CA . THR A 1 80 ? -17.424 76.897 60.909 1.00 18.31 80 THR A CA 1
ATOM 590 C C . THR A 1 80 ? -18.195 76.265 62.068 1.00 17.67 80 THR A C 1
ATOM 591 O O . THR A 1 80 ? -18.932 76.950 62.773 1.00 15.89 80 THR A O 1
ATOM 595 N N . LEU A 1 81 ? -18.035 74.964 62.278 1.00 16.69 81 LEU A N 1
ATOM 596 C CA . LEU A 1 81 ? -18.754 74.308 63.366 1.00 17.28 81 LEU A CA 1
ATOM 597 C C . LEU A 1 81 ? -18.226 74.734 64.731 1.00 17.57 81 LEU A C 1
ATOM 598 O O . LEU A 1 81 ? -18.976 74.776 65.704 1.00 19.04 81 LEU A O 1
ATOM 603 N N . ALA A 1 82 ? -16.938 75.059 64.794 1.00 19.06 82 ALA A N 1
ATOM 604 C CA . ALA A 1 82 ? -16.303 75.466 66.044 1.00 19.98 82 ALA A CA 1
ATOM 605 C C . ALA A 1 82 ? -16.460 76.955 66.325 1.00 20.92 82 ALA A C 1
ATOM 606 O O . ALA A 1 82 ? -15.946 77.463 67.322 1.00 23.15 82 ALA A O 1
ATOM 608 N N . ALA A 1 83 ? -17.174 77.649 65.449 1.00 20.74 83 ALA A N 1
ATOM 609 C CA . ALA A 1 83 ? -17.384 79.082 65.604 1.00 20.31 83 ALA A CA 1
ATOM 610 C C . ALA A 1 83 ? -18.261 79.426 66.799 1.00 20.10 83 ALA A C 1
ATOM 611 O O . ALA A 1 83 ? -19.065 78.612 67.257 1.00 21.66 83 ALA A O 1
ATOM 613 N N . ASP A 1 84 ? -18.081 80.638 67.314 1.00 20.66 84 ASP A N 1
ATOM 614 C CA . ASP A 1 84 ? -18.889 81.128 68.416 1.00 19.75 84 ASP A CA 1
ATOM 615 C C . ASP A 1 84 ? -20.007 81.884 67.704 1.00 18.82 84 ASP A C 1
ATOM 616 O O . ASP A 1 84 ? -19.761 82.911 67.077 1.00 18.44 84 ASP A O 1
ATOM 621 N N . THR A 1 85 ? -21.226 81.361 67.781 1.00 17.77 85 THR A N 1
ATOM 622 C CA . THR A 1 85 ? -22.372 81.977 67.123 1.00 17.46 85 THR A CA 1
ATOM 623 C C . THR A 1 85 ? -23.405 82.446 68.139 1.00 17.07 85 THR A C 1
ATOM 624 O O . THR A 1 85 ? -24.555 82.708 67.790 1.00 17.59 85 THR A O 1
ATOM 628 N N . GLU A 1 86 ? -22.987 82.565 69.395 1.00 18.38 86 GLU A N 1
ATOM 629 C CA . GLU A 1 86 ? -23.885 82.959 70.474 1.00 20.09 86 GLU A CA 1
ATOM 630 C C . GLU A 1 86 ? -24.664 84.257 70.293 1.00 19.55 86 GLU A C 1
ATOM 631 O O . GLU A 1 86 ? -25.877 84.287 70.494 1.00 20.36 86 GLU A O 1
ATOM 637 N N . ARG A 1 87 ? -23.976 85.329 69.914 1.00 19.43 87 ARG A N 1
ATOM 638 C CA . ARG A 1 87 ? -24.639 86.615 69.769 1.00 20.54 87 ARG A CA 1
ATOM 639 C C . ARG A 1 87 ? -24.169 87.416 68.567 1.00 19.63 87 ARG A C 1
ATOM 640 O O . ARG A 1 87 ? -23.013 87.325 68.159 1.00 21.40 87 ARG A O 1
ATOM 648 N N . GLY A 1 88 ? -25.077 88.210 68.011 1.00 18.28 88 GLY A N 1
ATOM 649 C CA . GLY A 1 88 ? -24.725 89.036 66.873 1.00 19.66 88 GLY A CA 1
ATOM 650 C C . GLY A 1 88 ? -24.864 88.340 65.535 1.00 19.55 88 GLY A C 1
ATOM 651 O O . GLY A 1 88 ? -25.034 87.124 65.463 1.00 20.30 88 GLY A O 1
ATOM 652 N N . MET A 1 89 ? -24.763 89.124 64.470 1.00 18.34 89 MET A N 1
ATOM 653 C CA . MET A 1 89 ? -24.901 88.615 63.111 1.00 16.79 89 MET A CA 1
ATOM 654 C C . MET A 1 89 ? -23.601 88.134 62.476 1.00 16.95 89 MET A C 1
ATOM 655 O O . MET A 1 89 ? -23.580 87.778 61.297 1.00 18.08 89 MET A O 1
ATOM 660 N N . ARG A 1 90 ? -22.521 88.109 63.246 1.00 18.61 90 ARG A N 1
ATOM 661 C CA . ARG A 1 90 ? -21.238 87.679 62.708 1.00 19.56 90 ARG A CA 1
ATOM 662 C C . ARG A 1 90 ? -20.565 86.645 63.599 1.00 19.61 90 ARG A C 1
ATOM 663 O O . ARG A 1 90 ? -20.391 86.866 64.795 1.00 20.14 90 ARG A O 1
ATOM 671 N N . PRO A 1 91 ? -20.179 85.492 63.028 1.00 20.19 91 PRO A N 1
ATOM 672 C CA . PRO A 1 91 ? -19.521 84.449 63.818 1.00 21.13 91 PRO A CA 1
ATOM 673 C C . PRO A 1 91 ? -18.101 84.879 64.178 1.00 22.29 91 PRO A C 1
ATOM 674 O O . PRO A 1 91 ? -17.498 85.677 63.466 1.00 23.40 91 PRO A O 1
ATOM 681 N N . SER A 1 92 ? -17.577 84.355 65.278 1.00 25.29 92 SER A N 1
ATOM 682 C CA . SER A 1 92 ? -16.210 84.657 65.684 1.00 30.26 92 SER A CA 1
ATOM 683 C C . SER A 1 92 ? -15.490 83.315 65.761 1.00 33.64 92 SER A C 1
ATOM 684 O O . SER A 1 92 ? -16.024 82.355 66.316 1.00 33.18 92 SER A O 1
ATOM 687 N N . PHE A 1 93 ? -14.292 83.240 65.187 1.00 37.45 93 PHE A N 1
ATOM 688 C CA . PHE A 1 93 ? -13.536 81.993 65.194 1.00 41.78 93 PHE A CA 1
ATOM 689 C C . PHE A 1 93 ? -12.257 82.091 66.016 1.00 45.16 93 PHE A C 1
ATOM 690 O O . PHE A 1 93 ? -11.252 82.630 65.554 1.00 46.72 93 PHE A O 1
ATOM 698 N N . SER A 1 94 ? -12.300 81.564 67.234 1.00 48.43 94 SER A N 1
ATOM 699 C CA . SER A 1 94 ? -11.138 81.578 68.111 1.00 51.30 94 SER A CA 1
ATOM 700 C C . SER A 1 94 ? -11.009 80.227 68.804 1.00 52.61 94 SER A C 1
ATOM 701 O O . SER A 1 94 ? -9.935 79.860 69.279 1.00 53.69 94 SER A O 1
ATOM 704 N N . LYS A 1 95 ? -12.115 79.491 68.854 1.00 53.39 95 LYS A N 1
ATOM 705 C CA . LYS A 1 95 ? -12.138 78.176 69.481 1.00 54.20 95 LYS A CA 1
ATOM 706 C C . LYS A 1 95 ? -11.685 77.114 68.485 1.00 54.64 95 LYS A C 1
ATOM 707 O O . LYS A 1 95 ? -11.594 75.930 68.818 1.00 54.23 95 LYS A O 1
ATOM 709 N N . GLY A 1 96 ? -11.402 77.549 67.261 1.00 55.07 96 GLY A N 1
ATOM 710 C CA . GLY A 1 96 ? -10.959 76.630 66.228 1.00 55.65 96 GLY A CA 1
ATOM 711 C C . GLY A 1 96 ? -9.532 76.164 66.439 1.00 56.18 96 GLY A C 1
ATOM 712 O O . GLY A 1 96 ? -8.785 76.756 67.221 1.00 56.09 96 GLY A O 1
ATOM 713 N N . ALA A 1 97 ? -9.149 75.105 65.734 1.00 56.41 97 ALA A N 1
ATOM 714 C CA . ALA A 1 97 ? -7.806 74.550 65.847 1.00 56.81 97 ALA A CA 1
ATOM 715 C C . ALA A 1 97 ? -6.773 75.367 65.079 1.00 57.12 97 ALA A C 1
ATOM 716 O O . ALA A 1 97 ? -7.117 76.184 64.223 1.00 56.82 97 ALA A O 1
ATOM 718 N N . SER A 1 98 ? -5.503 75.131 65.395 1.00 57.34 98 SER A N 1
ATOM 719 C CA . SER A 1 98 ? -4.393 75.823 64.751 1.00 57.73 98 SER A CA 1
ATOM 720 C C . SER A 1 98 ? -4.288 75.398 63.284 1.00 57.87 98 SER A C 1
ATOM 721 O O . SER A 1 98 ? -5.105 74.615 62.801 1.00 57.54 98 SER A O 1
ATOM 724 N N . PRO A 1 99 ? -3.279 75.908 62.554 1.00 58.06 99 PRO A N 1
ATOM 725 C CA . PRO A 1 99 ? -3.119 75.544 61.142 1.00 57.91 99 PRO A CA 1
ATOM 726 C C . PRO A 1 99 ? -2.822 74.069 60.869 1.00 57.48 99 PRO A C 1
ATOM 727 O O . PRO A 1 99 ? -3.651 73.359 60.298 1.00 57.77 99 PRO A O 1
ATOM 731 N N . ASP A 1 100 ? -1.642 73.613 61.277 1.00 56.99 100 ASP A N 1
ATOM 732 C CA . ASP A 1 100 ? -1.232 72.229 61.054 1.00 55.74 100 ASP A CA 1
ATOM 733 C C . ASP A 1 100 ? -1.933 71.192 61.926 1.00 54.34 100 ASP A C 1
ATOM 734 O O . ASP A 1 100 ? -2.470 70.211 61.414 1.00 54.08 100 ASP A O 1
ATOM 739 N N . ARG A 1 101 ? -1.918 71.402 63.238 1.00 52.26 101 ARG A N 1
ATOM 740 C CA . ARG A 1 101 ? -2.549 70.471 64.169 1.00 49.71 101 ARG A CA 1
ATOM 741 C C . ARG A 1 101 ? -3.957 70.089 63.726 1.00 47.54 101 ARG A C 1
ATOM 742 O O . ARG A 1 101 ? -4.400 68.961 63.942 1.00 47.52 101 ARG A O 1
ATOM 744 N N . ALA A 1 102 ? -4.656 71.033 63.104 1.00 44.63 102 ALA A N 1
ATOM 745 C CA . ALA A 1 102 ? -6.014 70.797 62.632 1.00 41.73 102 ALA A CA 1
ATOM 746 C C . ALA A 1 102 ? -6.055 69.718 61.555 1.00 39.69 102 ALA A C 1
ATOM 747 O O . ALA A 1 102 ? -6.919 68.840 61.576 1.00 38.70 102 ALA A O 1
ATOM 749 N N . GLU A 1 103 ? -5.121 69.787 60.611 1.00 36.86 103 GLU A N 1
ATOM 750 C CA . GLU A 1 103 ? -5.068 68.809 59.532 1.00 34.14 103 GLU A CA 1
ATOM 751 C C . GLU A 1 103 ? -4.671 67.444 60.074 1.00 32.23 103 GLU A C 1
ATOM 752 O O . GLU A 1 103 ? -5.214 66.422 59.661 1.00 30.17 103 GLU A O 1
ATOM 758 N N . ALA A 1 104 ? -3.720 67.436 61.003 1.00 30.47 104 ALA A N 1
ATOM 759 C CA . ALA A 1 104 ? -3.249 66.196 61.606 1.00 29.07 104 ALA A CA 1
ATOM 760 C C . ALA A 1 104 ? -4.400 65.436 62.257 1.00 27.80 104 ALA A C 1
ATOM 761 O O . ALA A 1 104 ? -4.535 64.225 62.081 1.00 27.25 104 ALA A O 1
ATOM 763 N N . LEU A 1 105 ? -5.227 66.152 63.013 1.00 26.83 105 LEU A N 1
ATOM 764 C CA . LEU A 1 105 ? -6.362 65.534 63.686 1.00 25.00 105 LEU A CA 1
ATOM 765 C C . LEU A 1 105 ? -7.427 65.116 62.678 1.00 24.22 105 LEU A C 1
ATOM 766 O O . LEU A 1 105 ? -8.086 64.089 62.847 1.00 23.39 105 LEU A O 1
ATOM 771 N N . TYR A 1 106 ? -7.591 65.913 61.627 1.00 22.70 106 TYR A N 1
ATOM 772 C CA . TYR A 1 106 ? -8.560 65.593 60.586 1.00 21.86 106 TYR A CA 1
ATOM 773 C C . TYR A 1 106 ? -8.148 64.284 59.911 1.00 21.61 106 TYR A C 1
ATOM 774 O O . TYR A 1 106 ? -8.953 63.352 59.790 1.00 19.21 106 TYR A O 1
ATOM 783 N N . ASP A 1 107 ? -6.892 64.218 59.471 1.00 20.90 107 ASP A N 1
ATOM 784 C CA . ASP A 1 107 ? -6.384 63.017 58.813 1.00 21.95 107 ASP A CA 1
ATOM 785 C C . ASP A 1 107 ? -6.476 61.824 59.741 1.00 21.24 107 ASP A C 1
ATOM 786 O O . ASP A 1 107 ? -6.766 60.711 59.307 1.00 21.44 107 ASP A O 1
ATOM 791 N N . TYR A 1 108 ? -6.222 62.060 61.024 1.00 20.77 108 TYR A N 1
ATOM 792 C CA . TYR A 1 108 ? -6.283 60.994 62.007 1.00 20.76 108 TYR A CA 1
ATOM 793 C C . TYR A 1 108 ? -7.699 60.434 62.094 1.00 19.83 108 TYR A C 1
ATOM 794 O O . TYR A 1 108 ? -7.893 59.219 62.102 1.00 19.06 108 TYR A O 1
ATOM 803 N N . PHE A 1 109 ? -8.682 61.328 62.164 1.00 19.14 109 PHE A N 1
ATOM 804 C CA . PHE A 1 109 ? -10.081 60.927 62.250 1.00 18.12 109 PHE A CA 1
ATOM 805 C C . PHE A 1 109 ? -10.461 60.084 61.034 1.00 17.98 109 PHE A C 1
ATOM 806 O O . PHE A 1 109 ? -11.104 59.042 61.162 1.00 17.78 109 PHE A O 1
ATOM 814 N N . VAL A 1 110 ? -10.061 60.547 59.855 1.00 18.28 110 VAL A N 1
ATOM 815 C CA . VAL A 1 110 ? -10.352 59.837 58.618 1.00 18.03 110 VAL A CA 1
ATOM 816 C C . VAL A 1 110 ? -9.708 58.455 58.628 1.00 18.13 110 VAL A C 1
ATOM 817 O O . VAL A 1 110 ? -10.336 57.463 58.253 1.00 17.12 110 VAL A O 1
ATOM 821 N N . GLU A 1 111 ? -8.457 58.387 59.072 1.00 20.08 111 GLU A N 1
ATOM 822 C CA . GLU A 1 111 ? -7.748 57.116 59.123 1.00 20.99 111 GLU A CA 1
ATOM 823 C C . GLU A 1 111 ? -8.392 56.167 60.133 1.00 20.40 111 GLU A C 1
ATOM 824 O O . GLU A 1 111 ? -8.431 54.957 59.915 1.00 19.67 111 GLU A O 1
ATOM 830 N N . ARG A 1 112 ? -8.907 56.710 61.234 1.00 20.15 112 ARG A N 1
ATOM 831 C CA . ARG A 1 112 ? -9.566 55.873 62.230 1.00 20.88 112 ARG A CA 1
ATOM 832 C C . ARG A 1 112 ? -10.840 55.296 61.630 1.00 19.84 112 ARG A C 1
ATOM 833 O O . ARG A 1 112 ? -11.205 54.156 61.907 1.00 20.53 112 ARG A O 1
ATOM 841 N N . CYS A 1 113 ? -11.518 56.088 60.804 1.00 18.76 113 CYS A N 1
ATOM 842 C CA . CYS A 1 113 ? -12.730 55.621 60.147 1.00 18.65 113 CYS A CA 1
ATOM 843 C C . CYS A 1 113 ? -12.371 54.432 59.266 1.00 17.46 113 CYS A C 1
ATOM 844 O O . CYS A 1 113 ? -13.015 53.383 59.321 1.00 17.53 113 CYS A O 1
ATOM 847 N N . ARG A 1 114 ? -11.341 54.606 58.445 1.00 17.98 114 ARG A N 1
ATOM 848 C CA . ARG A 1 114 ? -10.902 53.541 57.555 1.00 18.20 114 ARG A CA 1
ATOM 849 C C . ARG A 1 114 ? -10.441 52.319 58.334 1.00 19.46 114 ARG A C 1
ATOM 850 O O . ARG A 1 114 ? -10.639 51.192 57.893 1.00 20.05 114 ARG A O 1
ATOM 858 N N . GLN A 1 115 ? -9.836 52.541 59.495 1.00 20.84 115 GLN A N 1
ATOM 859 C CA . GLN A 1 115 ? -9.374 51.436 60.324 1.00 23.21 115 GLN A CA 1
ATOM 860 C C . GLN A 1 115 ? -10.555 50.639 60.861 1.00 23.46 115 GLN A C 1
ATOM 861 O O . GLN A 1 115 ? -10.405 49.485 61.256 1.00 25.03 115 GLN A O 1
ATOM 867 N N . GLN A 1 116 ? -11.731 51.260 60.879 1.00 23.80 116 GLN A N 1
ATOM 868 C CA . GLN A 1 116 ? -12.934 50.590 61.356 1.00 23.96 116 GLN A CA 1
ATOM 869 C C . GLN A 1 116 ? -13.596 49.859 60.197 1.00 24.18 116 GLN A C 1
ATOM 870 O O . GLN A 1 116 ? -14.745 49.422 60.297 1.00 25.01 116 GLN A O 1
ATOM 876 N N . GLU A 1 117 ? -12.859 49.748 59.094 1.00 23.00 117 GLU A N 1
ATOM 877 C CA . GLU A 1 117 ? -13.328 49.066 57.895 1.00 21.88 117 GLU A CA 1
ATOM 878 C C . GLU A 1 117 ? -14.497 49.769 57.215 1.00 22.04 117 GLU A C 1
ATOM 879 O O . GLU A 1 117 ? -15.379 49.131 56.640 1.00 22.45 117 GLU A O 1
ATOM 885 N N . MET A 1 118 ? -14.484 51.093 57.284 1.00 20.21 118 MET A N 1
ATOM 886 C CA . MET A 1 118 ? -15.521 51.912 56.677 1.00 19.34 118 MET A CA 1
ATOM 887 C C . MET A 1 118 ? -15.086 52.390 55.297 1.00 17.61 118 MET A C 1
ATOM 888 O O . MET A 1 118 ? -13.953 52.830 55.127 1.00 17.36 118 MET A O 1
ATOM 897 N N . ASN A 1 119 ? -15.974 52.286 54.311 1.00 16.18 119 ASN A N 1
ATOM 898 C CA . ASN A 1 119 ? -15.669 52.798 52.981 1.00 14.92 119 ASN A CA 1
ATOM 899 C C . ASN A 1 119 ? -15.730 54.296 53.253 1.00 16.10 119 ASN A C 1
ATOM 900 O O . ASN A 1 119 ? -16.810 54.851 53.486 1.00 14.17 119 ASN A O 1
ATOM 905 N N . THR A 1 120 ? -14.567 54.934 53.230 1.00 15.02 120 THR A N 1
ATOM 906 C CA . THR A 1 120 ? -14.444 56.350 53.553 1.00 14.82 120 THR A CA 1
ATOM 907 C C . THR A 1 120 ? -13.986 57.235 52.404 1.00 15.18 120 THR A C 1
ATOM 908 O O . THR A 1 120 ? -13.144 56.849 51.594 1.00 15.11 120 THR A O 1
ATOM 912 N N . GLN A 1 121 ? -14.554 58.435 52.344 1.00 14.53 121 GLN A N 1
ATOM 913 C CA . GLN A 1 121 ? -14.207 59.407 51.317 1.00 14.94 121 GLN A CA 1
ATOM 914 C C . GLN A 1 121 ? -13.938 60.737 52.004 1.00 17.38 121 GLN A C 1
ATOM 915 O O . GLN A 1 121 ? -14.407 60.971 53.118 1.00 15.33 121 GLN A O 1
ATOM 921 N N . THR A 1 122 ? -13.186 61.607 51.340 1.00 19.10 122 THR A N 1
ATOM 922 C CA . THR A 1 122 ? -12.855 62.898 51.918 1.00 23.07 122 THR A CA 1
ATOM 923 C C . THR A 1 122 ? -12.762 64.000 50.879 1.00 26.31 122 THR A C 1
ATOM 924 O O . THR A 1 122 ? -12.946 63.780 49.682 1.00 28.07 122 THR A O 1
ATOM 928 N N . GLY A 1 123 ? -12.484 65.197 51.373 1.00 28.44 123 GLY A N 1
ATOM 929 C CA . GLY A 1 123 ? -12.305 66.355 50.524 1.00 31.42 123 GLY A CA 1
ATOM 930 C C . GLY A 1 123 ? -10.984 66.918 51.002 1.00 34.06 123 GLY A C 1
ATOM 931 O O . GLY A 1 123 ? -10.577 66.629 52.129 1.00 35.45 123 GLY A O 1
ATOM 932 N N . ARG A 1 124 ? -10.298 67.697 50.176 1.00 35.65 124 ARG A N 1
ATOM 933 C CA . ARG A 1 124 ? -9.024 68.258 50.605 1.00 37.80 124 ARG A CA 1
ATOM 934 C C . ARG A 1 124 ? -9.241 69.141 51.829 1.00 37.98 124 ARG A C 1
ATOM 935 O O . ARG A 1 124 ? -10.046 70.073 51.814 1.00 37.74 124 ARG A O 1
ATOM 943 N N . PHE A 1 125 ? -8.509 68.813 52.888 1.00 38.24 125 PHE A N 1
ATOM 944 C CA . PHE A 1 125 ? -8.590 69.493 54.173 1.00 40.15 125 PHE A CA 1
ATOM 945 C C . PHE A 1 125 ? -9.023 70.955 54.254 1.00 41.42 125 PHE A C 1
ATOM 946 O O . PHE A 1 125 ? -9.817 71.307 55.120 1.00 42.92 125 PHE A O 1
ATOM 954 N N . ALA A 1 126 ? -8.506 71.821 53.395 1.00 42.07 126 ALA A N 1
ATOM 955 C CA . ALA A 1 126 ? -8.898 73.222 53.496 1.00 41.98 126 ALA A CA 1
ATOM 956 C C . ALA A 1 126 ? -9.225 73.873 52.164 1.00 41.78 126 ALA A C 1
ATOM 957 O O . ALA A 1 126 ? -9.219 75.098 52.046 1.00 42.93 126 ALA A O 1
ATOM 959 N N . ALA A 1 1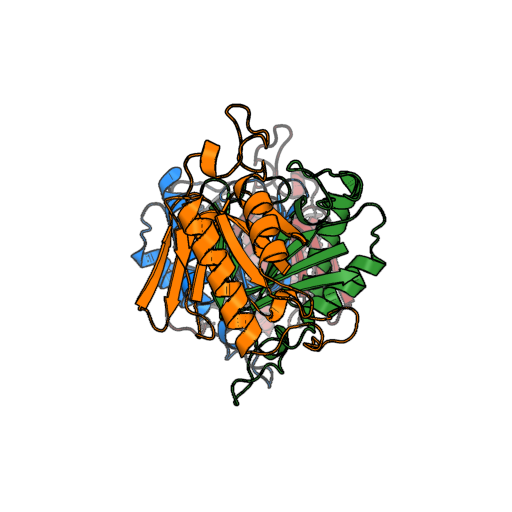27 ? -9.523 73.056 51.164 1.00 40.68 127 ALA A N 1
ATOM 960 C CA . ALA A 1 127 ? -9.843 73.578 49.846 1.00 40.12 127 ALA A CA 1
ATOM 961 C C . ALA A 1 127 ? -11.292 74.038 49.759 1.00 39.37 127 ALA A C 1
ATOM 962 O O . ALA A 1 127 ? -12.157 73.535 50.477 1.00 39.99 127 ALA A O 1
ATOM 964 N N . ASP A 1 128 ? -11.547 75.006 48.884 1.00 38.08 128 ASP A N 1
ATOM 965 C CA . ASP A 1 128 ? -12.902 75.501 48.675 1.00 36.35 128 ASP A CA 1
ATOM 966 C C . ASP A 1 128 ? -13.604 74.367 47.947 1.00 34.11 128 ASP A C 1
ATOM 967 O O . ASP A 1 128 ? -13.189 73.974 46.853 1.00 33.25 128 ASP A O 1
ATOM 972 N N . MET A 1 129 ? -14.661 73.840 48.552 1.00 30.29 129 MET A N 1
ATOM 973 C CA . MET A 1 129 ? -15.374 72.716 47.966 1.00 28.88 129 MET A CA 1
ATOM 974 C C . MET A 1 129 ? -16.876 72.917 47.826 1.00 26.43 129 MET A C 1
ATOM 975 O O . MET A 1 129 ? -17.483 73.734 48.517 1.00 26.83 129 MET A O 1
ATOM 980 N N . GLN A 1 130 ? -17.463 72.151 46.917 1.00 24.10 130 GLN A N 1
ATOM 981 C CA . GLN A 1 130 ? -18.901 72.161 46.710 1.00 22.19 130 GLN A CA 1
ATOM 982 C C . GLN A 1 130 ? -19.320 70.780 47.189 1.00 20.51 130 GLN A C 1
ATOM 983 O O . GLN A 1 130 ? -18.949 69.769 46.587 1.00 19.66 130 GLN A O 1
ATOM 989 N N . VAL A 1 131 ? -20.065 70.733 48.287 1.00 17.88 131 VAL A N 1
ATOM 990 C CA . VAL A 1 131 ? -20.507 69.460 48.828 1.00 17.59 131 VAL A CA 1
ATOM 991 C C . VAL A 1 131 ? -21.958 69.198 48.464 1.00 16.09 131 VAL A C 1
ATOM 992 O O . VAL A 1 131 ? -22.872 69.828 49.000 1.00 17.48 131 VAL A O 1
ATOM 996 N N . SER A 1 132 ? -22.160 68.266 47.542 1.00 16.08 132 SER A N 1
ATOM 997 C CA . SER A 1 132 ? -23.499 67.902 47.103 1.00 15.24 132 SER A CA 1
ATOM 998 C C . SER A 1 132 ? -23.976 66.720 47.928 1.00 15.45 132 SER A C 1
ATOM 999 O O . SER A 1 132 ? -23.215 65.786 48.182 1.00 16.33 132 SER A O 1
ATOM 1004 N N . LEU A 1 133 ? -25.229 66.759 48.361 1.00 13.96 133 LEU A N 1
ATOM 1005 C CA . LEU A 1 133 ? -25.757 65.655 49.145 1.00 14.11 133 LEU A CA 1
ATOM 1006 C C . LEU A 1 133 ? -27.267 65.618 49.129 1.00 14.05 133 LEU A C 1
ATOM 1007 O O . LEU A 1 133 ? -27.926 66.586 48.747 1.00 15.05 133 LEU A O 1
ATOM 1012 N N . VAL A 1 134 ? -27.805 64.471 49.515 1.00 13.89 134 VAL A N 1
ATOM 1013 C CA . VAL A 1 134 ? -29.237 64.306 49.649 1.00 13.96 134 VAL A CA 1
ATOM 1014 C C . VAL A 1 134 ? -29.406 63.828 51.081 1.00 14.71 134 VAL A C 1
ATOM 1015 O O . VAL A 1 134 ? -29.084 62.683 51.403 1.00 14.14 134 VAL A O 1
ATOM 1019 N N . ASN A 1 135 ? -29.864 64.727 51.946 1.00 12.45 135 ASN A N 1
ATOM 1020 C CA . ASN A 1 135 ? -30.075 64.399 53.349 1.00 13.83 135 ASN A CA 1
ATOM 1021 C C . ASN A 1 135 ? -31.379 63.618 53.406 1.00 15.07 135 ASN A C 1
ATOM 1022 O O . ASN A 1 135 ? -32.445 64.135 53.071 1.00 14.12 135 ASN A O 1
ATOM 1027 N N . ASP A 1 136 ? -31.276 62.360 53.821 1.00 14.67 136 ASP A N 1
ATOM 1028 C CA . ASP A 1 136 ? -32.413 61.453 53.884 1.00 15.15 136 ASP A CA 1
ATOM 1029 C C . ASP A 1 136 ? -33.203 61.509 55.190 1.00 15.22 136 ASP A C 1
ATOM 1030 O O . ASP A 1 136 ? -32.790 60.937 56.198 1.00 15.88 136 ASP A O 1
ATOM 1035 N N . GLY A 1 137 ? -34.343 62.200 55.164 1.00 14.23 137 GLY A N 1
ATOM 1036 C CA . GLY A 1 137 ? -35.178 62.299 56.349 1.00 14.60 137 GLY A CA 1
ATOM 1037 C C . GLY A 1 137 ? -35.935 63.614 56.454 1.00 15.35 137 GLY A C 1
ATOM 1038 O O . GLY A 1 137 ? -37.162 63.642 56.353 1.00 16.47 137 GLY A O 1
ATOM 1039 N N . PRO A 1 138 ? -35.229 64.720 56.718 1.00 14.56 138 PRO A N 1
ATOM 1040 C CA . PRO A 1 138 ? -33.780 64.712 56.916 1.00 14.74 138 PRO A CA 1
ATOM 1041 C C . PRO A 1 138 ? -33.437 64.196 58.312 1.00 13.74 138 PRO A C 1
ATOM 1042 O O . PRO A 1 138 ? -34.291 64.161 59.198 1.00 16.57 138 PRO A O 1
ATOM 1046 N N . VAL A 1 139 ? -32.194 63.766 58.488 1.00 12.21 139 VAL A N 1
ATOM 1047 C CA . VAL A 1 139 ? -31.715 63.288 59.780 1.00 12.89 139 VAL A CA 1
ATOM 1048 C C . VAL A 1 139 ? -30.375 63.978 59.971 1.00 13.07 139 VAL A C 1
ATOM 1049 O O . VAL A 1 139 ? -29.437 63.749 59.203 1.00 12.36 139 VAL A O 1
ATOM 1053 N N . THR A 1 140 ? -30.299 64.827 60.997 1.00 13.42 140 THR A N 1
ATOM 1054 C CA . THR A 1 140 ? -29.102 65.616 61.278 1.00 13.17 140 THR A CA 1
ATOM 1055 C C . THR A 1 140 ? -28.796 65.669 62.774 1.00 13.55 140 THR A C 1
ATOM 1056 O O . THR A 1 140 ? -29.656 66.037 63.571 1.00 13.41 140 THR A O 1
ATOM 1060 N N . PHE A 1 141 ? -27.571 65.310 63.149 1.00 13.87 141 PHE A N 1
ATOM 1061 C CA . PHE A 1 141 ? -27.173 65.337 64.553 1.00 14.38 141 PHE A CA 1
ATOM 1062 C C . PHE A 1 141 ? -25.851 66.041 64.800 1.00 15.27 141 PHE A C 1
ATOM 1063 O O . PHE A 1 141 ? -24.907 65.942 64.006 1.00 13.50 141 PHE A O 1
ATOM 1071 N N . TRP A 1 142 ? -25.795 66.746 65.923 1.00 15.79 142 TRP A N 1
ATOM 1072 C CA . TRP A 1 142 ? -24.595 67.448 66.346 1.00 17.00 142 TRP A CA 1
ATOM 1073 C C . TRP A 1 142 ? -23.938 66.605 67.439 1.00 16.62 142 TRP A C 1
ATOM 1074 O O . TRP A 1 142 ? -24.486 66.451 68.532 1.00 16.71 142 TRP A O 1
ATOM 1085 N N . LEU A 1 143 ? -22.775 66.045 67.130 1.00 16.30 143 LEU A N 1
ATOM 1086 C CA . LEU A 1 143 ? -22.035 65.231 68.089 1.00 18.22 143 LEU A CA 1
ATOM 1087 C C . LEU A 1 143 ? -20.748 65.966 68.434 1.00 18.73 143 LEU A C 1
ATOM 1088 O O . LEU A 1 143 ? -20.098 66.544 67.564 1.00 17.60 143 LEU A O 1
ATOM 1093 N N . GLN A 1 144 ? -20.372 65.943 69.704 1.00 20.55 144 GLN A N 1
ATOM 1094 C CA . GLN A 1 144 ? -19.173 66.645 70.115 1.00 21.36 144 GLN A CA 1
ATOM 1095 C C . GLN A 1 144 ? -18.508 66.006 71.325 1.00 22.00 144 GLN A C 1
ATOM 1096 O O . GLN A 1 144 ? -19.181 65.470 72.204 1.00 22.74 144 GLN A O 1
ATOM 1102 N N . VAL A 1 145 ? -17.181 66.058 71.345 1.00 23.63 145 VAL A N 1
ATOM 1103 C CA . VAL A 1 145 ? -16.404 65.503 72.446 1.00 24.94 145 VAL A CA 1
ATOM 1104 C C . VAL A 1 145 ? -15.397 66.538 72.937 1.00 26.29 145 VAL A C 1
ATOM 1105 O O . VAL A 1 145 ? -15.117 67.490 72.178 1.00 26.66 145 VAL A O 1
ATOM 1110 N N . MET B 1 1 ? 5.065 32.909 26.725 1.00 14.53 1 MET B N 1
ATOM 1111 C CA . MET B 1 1 ? 5.214 33.197 28.178 1.00 13.65 1 MET B CA 1
ATOM 1112 C C . MET B 1 1 ? 4.863 34.657 28.399 1.00 14.03 1 MET B C 1
ATOM 1113 O O . MET B 1 1 ? 5.174 35.509 27.567 1.00 15.08 1 MET B O 1
ATOM 1118 N N . ILE B 1 2 ? 4.231 34.939 29.533 1.00 12.98 2 ILE B N 1
ATOM 1119 C CA . ILE B 1 2 ? 3.796 36.291 29.858 1.00 13.51 2 ILE B CA 1
ATOM 1120 C C . ILE B 1 2 ? 4.416 36.835 31.133 1.00 12.77 2 ILE B C 1
ATOM 1121 O O . ILE B 1 2 ? 4.519 36.129 32.138 1.00 12.97 2 ILE B O 1
ATOM 1126 N N . ALA B 1 3 ? 4.831 38.094 31.078 1.00 12.91 3 ALA B N 1
ATOM 1127 C CA . ALA B 1 3 ? 5.375 38.768 32.247 1.00 11.94 3 ALA B CA 1
ATOM 1128 C C . ALA B 1 3 ? 4.579 40.056 32.416 1.00 11.68 3 ALA B C 1
ATOM 1129 O O . ALA B 1 3 ? 4.677 40.965 31.586 1.00 13.06 3 ALA B O 1
ATOM 1131 N N . LEU B 1 4 ? 3.761 40.112 33.461 1.00 10.39 4 LEU B N 1
ATOM 1132 C CA . LEU B 1 4 ? 2.994 41.316 33.767 1.00 10.20 4 LEU B CA 1
ATOM 1133 C C . LEU B 1 4 ? 3.885 41.955 34.818 1.00 11.08 4 LEU B C 1
ATOM 1134 O O . LEU B 1 4 ? 4.004 41.448 35.940 1.00 11.28 4 LEU B O 1
ATOM 1139 N N . ILE B 1 5 ? 4.533 43.048 34.443 1.00 10.15 5 ILE B N 1
ATOM 1140 C CA . ILE B 1 5 ? 5.457 43.714 35.343 1.00 10.74 5 ILE B CA 1
ATOM 1141 C C . ILE B 1 5 ? 4.943 45.011 35.921 1.00 12.26 5 ILE B C 1
ATOM 1142 O O . ILE B 1 5 ? 4.218 45.756 35.267 1.00 11.72 5 ILE B O 1
ATOM 1147 N N . GLN B 1 6 ? 5.308 45.256 37.173 1.00 10.08 6 GLN B N 1
ATOM 1148 C CA . GLN B 1 6 ? 4.920 46.476 37.861 1.00 9.99 6 GLN B CA 1
ATOM 1149 C C . GLN B 1 6 ? 6.181 47.099 38.427 1.00 11.92 6 GLN B C 1
ATOM 1150 O O . GLN B 1 6 ? 7.011 46.415 39.032 1.00 11.75 6 GLN B O 1
ATOM 1156 N N . ARG B 1 7 ? 6.345 48.394 38.186 1.00 10.78 7 ARG B N 1
ATOM 1157 C CA . ARG B 1 7 ? 7.496 49.135 38.688 1.00 12.41 7 ARG B CA 1
ATOM 1158 C C . ARG B 1 7 ? 7.189 49.420 40.154 1.00 12.10 7 ARG B C 1
ATOM 1159 O O . ARG B 1 7 ? 6.184 50.055 40.470 1.00 13.46 7 ARG B O 1
ATOM 1167 N N . VAL B 1 8 ? 8.058 48.966 41.051 1.00 11.81 8 VAL B N 1
ATOM 1168 C CA . VAL B 1 8 ? 7.802 49.135 42.476 1.00 11.44 8 VAL B CA 1
ATOM 1169 C C . VAL B 1 8 ? 8.893 49.830 43.277 1.00 11.80 8 VAL B C 1
ATOM 1170 O O . VAL B 1 8 ? 10.038 49.925 42.840 1.00 13.44 8 VAL B O 1
ATOM 1174 N N . THR B 1 9 ? 8.507 50.318 44.455 1.00 11.98 9 THR B N 1
ATOM 1175 C CA . THR B 1 9 ? 9.454 50.939 45.376 1.00 13.77 9 THR B CA 1
ATOM 1176 C C . THR B 1 9 ? 9.807 49.845 46.389 1.00 14.32 9 THR B C 1
ATOM 1177 O O . THR B 1 9 ? 10.840 49.907 47.062 1.00 16.12 9 THR B O 1
ATOM 1181 N N . ARG B 1 10 ? 8.933 48.842 46.483 1.00 14.07 10 ARG B N 1
ATOM 1182 C CA . ARG B 1 10 ? 9.123 47.693 47.367 1.00 13.98 10 ARG B CA 1
ATOM 1183 C C . ARG B 1 10 ? 8.102 46.615 47.007 1.00 13.46 10 ARG B C 1
ATOM 1184 O O . ARG B 1 10 ? 7.029 46.914 46.474 1.00 12.31 10 ARG B O 1
ATOM 1192 N N . ALA B 1 11 ? 8.445 45.364 47.298 1.00 13.30 11 ALA B N 1
ATOM 1193 C CA . ALA B 1 11 ? 7.557 44.239 47.046 1.00 11.79 11 ALA B CA 1
ATOM 1194 C C . ALA B 1 11 ? 8.025 43.080 47.904 1.00 11.51 11 ALA B C 1
ATOM 1195 O O . ALA B 1 11 ? 9.228 42.875 48.096 1.00 12.54 11 ALA B O 1
ATOM 1197 N N . SER B 1 12 ? 7.073 42.319 48.418 1.00 11.60 12 SER B N 1
ATOM 1198 C CA . SER B 1 12 ? 7.409 41.197 49.278 1.00 13.26 12 SER B CA 1
ATOM 1199 C C . SER B 1 12 ? 6.331 40.142 49.167 1.00 14.23 12 SER B C 1
ATOM 1200 O O . SER B 1 12 ? 5.149 40.458 49.020 1.00 15.41 12 SER B O 1
ATOM 1205 N N . VAL B 1 13 ? 6.731 38.881 49.226 1.00 11.54 13 VAL B N 1
ATOM 1206 C CA . VAL B 1 13 ? 5.764 37.806 49.142 1.00 11.71 13 VAL B CA 1
ATOM 1207 C C . VAL B 1 13 ? 5.835 36.954 50.398 1.00 12.94 13 VAL B C 1
ATOM 1208 O O . VAL B 1 13 ? 6.924 36.607 50.859 1.00 13.49 13 VAL B O 1
ATOM 1212 N N . THR B 1 14 ? 4.676 36.659 50.975 1.00 11.67 14 THR B N 1
ATOM 1213 C CA . THR B 1 14 ? 4.628 35.818 52.167 1.00 13.10 14 THR B CA 1
ATOM 1214 C C . THR B 1 14 ? 3.684 34.644 51.971 1.00 14.33 14 THR B C 1
ATOM 1215 O O . THR B 1 14 ? 2.692 34.729 51.241 1.00 13.32 14 THR B O 1
ATOM 1219 N N . VAL B 1 15 ? 4.025 33.532 52.611 1.00 14.24 15 VAL B N 1
ATOM 1220 C CA . VAL B 1 15 ? 3.210 32.329 52.590 1.00 15.32 15 VAL B CA 1
ATOM 1221 C C . VAL B 1 15 ? 2.997 32.106 54.077 1.00 16.09 15 VAL B C 1
ATOM 1222 O O . VAL B 1 15 ? 3.931 31.751 54.799 1.00 16.41 15 VAL B O 1
ATOM 1226 N N . GLU B 1 16 ? 1.776 32.357 54.534 1.00 16.65 16 GLU B N 1
ATOM 1227 C CA . GLU B 1 16 ? 1.446 32.242 55.947 1.00 18.69 16 GLU B CA 1
ATOM 1228 C C . GLU B 1 16 ? 2.445 33.028 56.794 1.00 17.99 16 GLU B C 1
ATOM 1229 O O . GLU B 1 16 ? 2.954 32.539 57.805 1.00 18.47 16 GLU B O 1
ATOM 1235 N N . GLY B 1 17 ? 2.733 34.252 56.359 1.00 15.88 17 GLY B N 1
ATOM 1236 C CA . GLY B 1 17 ? 3.643 35.111 57.096 1.00 16.48 17 GLY B CA 1
ATOM 1237 C C . GLY B 1 17 ? 5.123 34.931 56.825 1.00 15.47 17 GLY B C 1
ATOM 1238 O O . GLY B 1 17 ? 5.924 35.796 57.164 1.00 17.04 17 GLY B O 1
ATOM 1239 N N . GLU B 1 18 ? 5.501 33.812 56.222 1.00 16.01 18 GLU B N 1
ATOM 1240 C CA . GLU B 1 18 ? 6.908 33.576 55.931 1.00 15.18 18 GLU B CA 1
ATOM 1241 C C . GLU B 1 18 ? 7.319 34.356 54.689 1.00 14.29 18 GLU B C 1
ATOM 1242 O O . GLU B 1 18 ? 6.732 34.179 53.623 1.00 14.95 18 GLU B O 1
ATOM 1248 N N . VAL B 1 19 ? 8.320 35.219 54.818 1.00 14.07 19 VAL B N 1
ATOM 1249 C CA . VAL B 1 19 ? 8.770 35.996 53.668 1.00 13.72 19 VAL B CA 1
ATOM 1250 C C . VAL B 1 19 ? 9.631 35.117 52.763 1.00 15.45 19 VAL B C 1
ATOM 1251 O O . VAL B 1 19 ? 10.752 34.762 53.122 1.00 17.22 19 VAL B O 1
ATOM 1255 N N . THR B 1 20 ? 9.103 34.766 51.593 1.00 13.75 20 THR B N 1
ATOM 1256 C CA . THR B 1 20 ? 9.833 33.915 50.650 1.00 14.17 20 THR B CA 1
ATOM 1257 C C . THR B 1 20 ? 10.741 34.724 49.737 1.00 15.69 20 THR B C 1
ATOM 1258 O O . THR B 1 20 ? 11.734 34.212 49.219 1.00 16.76 20 THR B O 1
ATOM 1262 N N . GLY B 1 21 ? 10.396 35.993 49.551 1.00 13.78 21 GLY B N 1
ATOM 1263 C CA . GLY B 1 21 ? 11.183 36.868 48.704 1.00 12.83 21 GLY B CA 1
ATOM 1264 C C . GLY B 1 21 ? 10.787 38.300 48.977 1.00 12.05 21 GLY B C 1
ATOM 1265 O O . GLY B 1 21 ? 9.624 38.575 49.266 1.00 12.46 21 GLY B O 1
ATOM 1266 N N . GLU B 1 22 ? 11.750 39.209 48.897 1.00 12.24 22 GLU B N 1
ATOM 1267 C CA . GLU B 1 22 ? 11.481 40.612 49.155 1.00 12.84 22 GLU B CA 1
ATOM 1268 C C . GLU B 1 22 ? 12.518 41.504 48.504 1.00 14.14 22 GLU B C 1
ATOM 1269 O O . GLU B 1 22 ? 13.714 41.195 48.512 1.00 15.43 22 GLU B O 1
ATOM 1275 N N . ILE B 1 23 ? 12.052 42.613 47.942 1.00 13.25 23 ILE B N 1
ATOM 1276 C CA . ILE B 1 23 ? 12.933 43.571 47.293 1.00 13.09 23 ILE B CA 1
ATOM 1277 C C . ILE B 1 23 ? 12.549 45.010 47.614 1.00 13.40 23 ILE B C 1
ATOM 1278 O O . ILE B 1 23 ? 11.465 45.289 48.141 1.00 12.65 23 ILE B O 1
ATOM 1283 N N . GLY B 1 24 ? 13.471 45.912 47.298 1.00 14.67 24 GLY B N 1
ATOM 1284 C CA . GLY B 1 24 ? 13.233 47.326 47.469 1.00 14.54 24 GLY B CA 1
ATOM 1285 C C . GLY B 1 24 ? 12.771 47.788 46.098 1.00 14.75 24 GLY B C 1
ATOM 1286 O O . GLY B 1 24 ? 11.895 47.163 45.494 1.00 15.94 24 GLY B O 1
ATOM 1287 N N . ALA B 1 25 ? 13.364 48.861 45.591 1.00 15.64 25 ALA B N 1
ATOM 1288 C CA . ALA B 1 25 ? 12.986 49.377 44.280 1.00 15.99 25 ALA B CA 1
ATOM 1289 C C . ALA B 1 25 ? 13.307 48.373 43.181 1.00 14.73 25 ALA B C 1
ATOM 1290 O O . ALA B 1 25 ? 14.305 47.656 43.248 1.00 16.21 25 ALA B O 1
ATOM 1292 N N . GLY B 1 26 ? 12.454 48.321 42.166 1.00 15.09 26 GLY B N 1
ATOM 1293 C CA . GLY B 1 26 ? 12.694 47.400 41.073 1.00 13.41 26 GLY B CA 1
ATOM 1294 C C . GLY B 1 26 ? 11.428 46.968 40.370 1.00 12.18 26 GLY B C 1
ATOM 1295 O O . GLY B 1 26 ? 10.538 47.779 40.111 1.00 12.78 26 GLY B O 1
ATOM 1296 N N . LEU B 1 27 ? 11.348 45.681 40.061 1.00 12.19 27 LEU B N 1
ATOM 1297 C CA . LEU B 1 27 ? 10.184 45.142 39.373 1.00 10.92 27 LEU B CA 1
ATOM 1298 C C . LEU B 1 27 ? 9.554 43.939 40.042 1.00 11.82 27 LEU B C 1
ATOM 1299 O O . LEU B 1 27 ? 10.257 43.052 40.524 1.00 12.93 27 LEU B O 1
ATOM 1304 N N . LEU B 1 28 ? 8.225 43.916 40.076 1.00 11.28 28 LEU B N 1
ATOM 1305 C CA . LEU B 1 28 ? 7.515 42.740 40.548 1.00 9.99 28 LEU B CA 1
ATOM 1306 C C . LEU B 1 28 ? 7.093 42.123 39.220 1.00 11.56 28 LEU B C 1
ATOM 1307 O O . LEU B 1 28 ? 6.410 42.766 38.413 1.00 10.91 28 LEU B O 1
ATOM 1312 N N . VAL B 1 29 ? 7.527 40.895 38.980 1.00 9.29 29 VAL B N 1
ATOM 1313 C CA . VAL B 1 29 ? 7.210 40.193 37.751 1.00 9.07 29 VAL B CA 1
ATOM 1314 C C . VAL B 1 29 ? 6.246 39.042 38.013 1.00 9.61 29 VAL B C 1
ATOM 1315 O O . VAL B 1 29 ? 6.605 38.067 38.681 1.00 10.63 29 VAL B O 1
ATOM 1319 N N . LEU B 1 30 ? 5.016 39.161 37.519 1.00 9.80 30 LEU B N 1
ATOM 1320 C CA . LEU B 1 30 ? 4.044 38.080 37.654 1.00 10.31 30 LEU B CA 1
ATOM 1321 C C . LEU B 1 30 ? 4.237 37.292 36.357 1.00 10.69 30 LEU B C 1
ATOM 1322 O O . LEU B 1 30 ? 4.117 37.838 35.258 1.00 10.98 30 LEU B O 1
ATOM 1327 N N . LEU B 1 31 ? 4.560 36.009 36.497 1.00 10.15 31 LEU B N 1
ATOM 1328 C CA . LEU B 1 31 ? 4.872 35.157 35.350 1.00 10.97 31 LEU B CA 1
ATOM 1329 C C . LEU B 1 31 ? 3.845 34.088 35.018 1.00 10.25 31 LEU B C 1
ATOM 1330 O O . LEU B 1 31 ? 3.488 33.274 35.869 1.00 11.67 31 LEU B O 1
ATOM 1335 N N . GLY B 1 32 ? 3.406 34.078 33.762 1.00 10.84 32 GLY B N 1
ATOM 1336 C CA . GLY B 1 32 ? 2.431 33.100 33.319 1.00 11.91 32 GLY B CA 1
ATOM 1337 C C . GLY B 1 32 ? 3.023 32.239 32.218 1.00 13.04 32 GLY B C 1
ATOM 1338 O O . GLY B 1 32 ? 3.487 32.752 31.202 1.00 14.03 32 GLY B O 1
ATOM 1339 N N . VAL B 1 33 ? 3.018 30.927 32.424 1.00 14.52 33 VAL B N 1
ATOM 1340 C CA . VAL B 1 33 ? 3.559 30.005 31.435 1.00 14.29 33 VAL B CA 1
ATOM 1341 C C . VAL B 1 33 ? 2.460 29.559 30.480 1.00 14.44 33 VAL B C 1
ATOM 1342 O O . VAL B 1 33 ? 1.370 29.176 30.907 1.00 16.23 33 VAL B O 1
ATOM 1346 N N . GLU B 1 34 ? 2.757 29.631 29.185 1.00 15.56 34 GLU B N 1
ATOM 1347 C CA . GLU B 1 34 ? 1.809 29.254 28.141 1.00 16.10 34 GLU B CA 1
ATOM 1348 C C . GLU B 1 34 ? 2.137 27.868 27.592 1.00 17.63 34 GLU B C 1
ATOM 1349 O O . GLU B 1 34 ? 3.276 27.406 27.676 1.00 17.57 34 GLU B O 1
ATOM 1355 N N . LYS B 1 35 ? 1.132 27.216 27.021 1.00 19.30 35 LYS B N 1
ATOM 1356 C CA . LYS B 1 35 ? 1.287 25.868 26.484 1.00 21.10 35 LYS B CA 1
ATOM 1357 C C . LYS B 1 35 ? 2.484 25.639 25.567 1.00 19.25 35 LYS B C 1
ATOM 1358 O O . LYS B 1 35 ? 3.179 24.635 25.702 1.00 19.90 35 LYS B O 1
ATOM 1364 N N . ASP B 1 36 ? 2.738 26.559 24.644 1.00 19.84 36 ASP B N 1
ATOM 1365 C CA . ASP B 1 36 ? 3.851 26.387 23.713 1.00 19.81 36 ASP B CA 1
ATOM 1366 C C . ASP B 1 36 ? 5.190 26.950 24.170 1.00 17.37 36 ASP B C 1
ATOM 1367 O O . ASP B 1 36 ? 6.084 27.168 23.356 1.00 17.67 36 ASP B O 1
ATOM 1372 N N . ASP B 1 37 ? 5.340 27.180 25.470 1.00 16.80 37 ASP B N 1
ATOM 1373 C CA . ASP B 1 37 ? 6.596 27.715 25.977 1.00 16.54 37 ASP B CA 1
ATOM 1374 C C . ASP B 1 37 ? 7.706 26.670 26.034 1.00 15.75 37 ASP B C 1
ATOM 1375 O O . ASP B 1 37 ? 7.450 25.466 26.021 1.00 16.47 37 ASP B O 1
ATOM 1380 N N . ASP B 1 38 ? 8.940 27.157 26.101 1.00 14.48 38 ASP B N 1
ATOM 1381 C CA . ASP B 1 38 ? 10.124 26.314 26.208 1.00 15.72 38 ASP B CA 1
ATOM 1382 C C . ASP B 1 38 ? 11.242 27.165 26.805 1.00 16.44 38 ASP B C 1
ATOM 1383 O O . ASP B 1 38 ? 11.019 28.338 27.128 1.00 15.85 38 ASP B O 1
ATOM 1388 N N . GLU B 1 39 ? 12.433 26.594 26.965 1.00 14.76 39 GLU B N 1
ATOM 1389 C CA . GLU B 1 39 ? 13.533 27.345 27.565 1.00 15.93 39 GLU B CA 1
ATOM 1390 C C . GLU B 1 39 ? 13.944 28.577 26.772 1.00 16.49 39 GLU B C 1
ATOM 1391 O O . GLU B 1 39 ? 14.283 29.606 27.352 1.00 16.84 39 GLU B O 1
ATOM 1397 N N . GLN B 1 40 ? 13.918 28.480 25.447 1.00 16.72 40 GLN B N 1
ATOM 1398 C CA . GLN B 1 40 ? 14.298 29.614 24.617 1.00 18.33 40 GLN B CA 1
ATOM 1399 C C . GLN B 1 40 ? 13.356 30.799 24.825 1.00 17.83 40 GLN B C 1
ATOM 1400 O O . GLN B 1 40 ? 13.807 31.934 24.972 1.00 18.96 40 GLN B O 1
ATOM 1406 N N . LYS B 1 41 ? 12.053 30.538 24.847 1.00 16.88 41 LYS B N 1
ATOM 1407 C CA . LYS B 1 41 ? 11.087 31.613 25.050 1.00 17.20 41 LYS B CA 1
ATOM 1408 C C . LYS B 1 41 ? 11.251 32.216 26.443 1.00 16.06 41 LYS B C 1
ATOM 1409 O O . LYS B 1 41 ? 11.145 33.430 26.617 1.00 16.43 41 LYS B O 1
ATOM 1415 N N . ALA B 1 42 ? 11.517 31.367 27.430 1.00 16.43 42 ALA B N 1
ATOM 1416 C CA . ALA B 1 42 ? 11.710 31.841 28.795 1.00 14.77 42 ALA B CA 1
ATOM 1417 C C . ALA B 1 42 ? 12.887 32.808 28.872 1.00 15.73 42 ALA B C 1
ATOM 1418 O O . ALA B 1 42 ? 12.778 33.874 29.479 1.00 15.40 42 ALA B O 1
ATOM 1420 N N . ASN B 1 43 ? 14.012 32.452 28.256 1.00 15.25 43 ASN B N 1
ATOM 1421 C CA . ASN B 1 43 ? 15.170 33.331 28.326 1.00 16.22 43 ASN B CA 1
ATOM 1422 C C . ASN B 1 43 ? 14.934 34.614 27.552 1.00 16.64 43 ASN B C 1
ATOM 1423 O O . ASN B 1 43 ? 15.374 35.684 27.969 1.00 17.32 43 ASN B O 1
ATOM 1428 N N . ARG B 1 44 ? 14.239 34.509 26.426 1.00 17.64 44 ARG B N 1
ATOM 1429 C CA . ARG B 1 44 ? 13.963 35.695 25.636 1.00 18.40 44 ARG B CA 1
ATOM 1430 C C . ARG B 1 44 ? 13.082 36.658 26.424 1.00 17.30 44 ARG B C 1
ATOM 1431 O O . ARG B 1 44 ? 13.309 37.865 26.398 1.00 16.44 44 ARG B O 1
ATOM 1439 N N . LEU B 1 45 ? 12.089 36.131 27.135 1.00 16.29 45 LEU B N 1
ATOM 1440 C CA . LEU B 1 45 ? 11.218 36.993 27.931 1.00 14.39 45 LEU B CA 1
ATOM 1441 C C . LEU B 1 45 ? 12.026 37.629 29.060 1.00 14.95 45 LEU B C 1
ATOM 1442 O O . LEU B 1 45 ? 11.831 38.799 29.394 1.00 13.25 45 LEU B O 1
ATOM 1447 N N . CYS B 1 46 ? 12.931 36.854 29.651 1.00 13.19 46 CYS B N 1
ATOM 1448 C CA . CYS B 1 46 ? 13.767 37.365 30.727 1.00 14.04 46 CYS B CA 1
ATOM 1449 C C . CYS B 1 46 ? 14.576 38.553 30.201 1.00 13.92 46 CYS B C 1
ATOM 1450 O O . CYS B 1 46 ? 14.690 39.583 30.859 1.00 13.14 46 CYS B O 1
ATOM 1453 N N . GLU B 1 47 ? 15.131 38.411 29.002 1.00 15.59 47 GLU B N 1
ATOM 1454 C CA . GLU B 1 47 ? 15.916 39.494 28.421 1.00 16.36 47 GLU B CA 1
ATOM 1455 C C . GLU B 1 47 ? 15.060 40.740 28.212 1.00 16.12 47 GLU B C 1
ATOM 1456 O O . GLU B 1 47 ? 15.509 41.857 28.461 1.00 15.43 47 GLU B O 1
ATOM 1462 N N . ARG B 1 48 ? 13.826 40.551 27.763 1.00 15.18 48 ARG B N 1
ATOM 1463 C 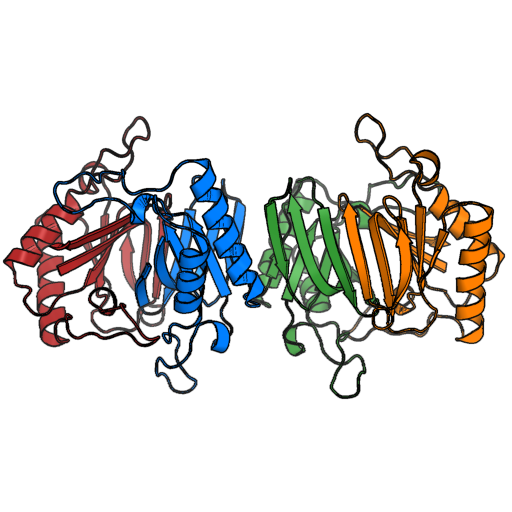CA . ARG B 1 48 ? 12.947 41.692 27.549 1.00 15.47 48 ARG B CA 1
ATOM 1464 C C . ARG B 1 48 ? 12.645 42.378 28.876 1.00 15.67 48 ARG B C 1
ATOM 1465 O O . ARG B 1 48 ? 12.686 43.602 28.982 1.00 14.36 48 ARG B O 1
ATOM 1473 N N . VAL B 1 49 ? 12.341 41.582 29.892 1.00 14.32 49 VAL B N 1
ATOM 1474 C CA . VAL B 1 49 ? 12.029 42.127 31.203 1.00 14.55 49 VAL B CA 1
ATOM 1475 C C . VAL B 1 49 ? 13.191 42.930 31.786 1.00 14.81 49 VAL B C 1
ATOM 1476 O O . VAL B 1 49 ? 13.011 44.071 32.215 1.00 14.30 49 VAL B O 1
ATOM 1480 N N . LEU B 1 50 ? 14.385 42.345 31.787 1.00 13.99 50 LEU B N 1
ATOM 1481 C CA . LEU B 1 50 ? 15.543 43.022 32.355 1.00 14.85 50 LEU B CA 1
ATOM 1482 C C . LEU B 1 50 ? 16.035 44.206 31.538 1.00 14.65 50 LEU B C 1
ATOM 1483 O O . LEU B 1 50 ? 16.762 45.060 32.050 1.00 15.41 50 LEU B O 1
ATOM 1488 N N . GLY B 1 51 ? 15.624 44.269 30.276 1.00 14.65 51 GLY B N 1
ATOM 1489 C CA . GLY B 1 51 ? 16.055 45.367 29.433 1.00 15.42 51 GLY B CA 1
ATOM 1490 C C . GLY B 1 51 ? 14.982 46.401 29.149 1.00 15.06 51 GLY B C 1
ATOM 1491 O O . GLY B 1 51 ? 15.262 47.403 28.491 1.00 15.87 51 GLY B O 1
ATOM 1492 N N . TYR B 1 52 ? 13.766 46.185 29.642 1.00 15.02 52 TYR B N 1
ATOM 1493 C CA . TYR B 1 52 ? 12.692 47.137 29.373 1.00 15.05 52 TYR B CA 1
ATOM 1494 C C . TYR B 1 52 ? 12.969 48.491 30.013 1.00 16.25 52 TYR B C 1
ATOM 1495 O O . TYR B 1 52 ? 13.132 48.605 31.227 1.00 17.02 52 TYR B O 1
ATOM 1504 N N . ARG B 1 53 ? 13.016 49.521 29.173 1.00 18.35 53 ARG B N 1
ATOM 1505 C CA . ARG B 1 53 ? 13.318 50.872 29.625 1.00 19.24 53 ARG B CA 1
ATOM 1506 C C . ARG B 1 53 ? 12.112 51.616 30.169 1.00 20.75 53 ARG B C 1
ATOM 1507 O O . ARG B 1 53 ? 11.551 52.487 29.500 1.00 21.70 53 ARG B O 1
ATOM 1515 N N . ILE B 1 54 ? 11.725 51.279 31.396 1.00 18.27 54 ILE B N 1
ATOM 1516 C CA . ILE B 1 54 ? 10.571 51.913 32.019 1.00 18.51 54 ILE B CA 1
ATOM 1517 C C . ILE B 1 54 ? 10.872 52.609 33.341 1.00 17.34 54 ILE B C 1
ATOM 1518 O O . ILE B 1 54 ? 9.952 52.991 34.068 1.00 17.33 54 ILE B O 1
ATOM 1523 N N . PHE B 1 55 ? 12.154 52.759 33.660 1.00 18.20 55 PHE B N 1
ATOM 1524 C CA . PHE B 1 55 ? 12.542 53.453 34.882 1.00 19.12 55 PHE B CA 1
ATOM 1525 C C . PHE B 1 55 ? 12.920 54.874 34.484 1.00 21.09 55 PHE B C 1
ATOM 1526 O O . PHE B 1 55 ? 13.554 55.092 33.455 1.00 20.62 55 PHE B O 1
ATOM 1534 N N . SER B 1 56 ? 12.512 55.840 35.296 1.00 21.96 56 SER B N 1
ATOM 1535 C CA . SER B 1 56 ? 12.767 57.244 35.001 1.00 25.41 56 SER B CA 1
ATOM 1536 C C . SER B 1 56 ? 14.218 57.681 35.113 1.00 26.33 56 SER B C 1
ATOM 1537 O O . SER B 1 56 ? 14.931 57.280 36.033 1.00 27.56 56 SER B O 1
ATOM 1540 N N . ASP B 1 57 ? 14.655 58.501 34.162 1.00 27.51 57 ASP B N 1
ATOM 1541 C CA . ASP B 1 57 ? 16.011 59.028 34.199 1.00 28.69 57 ASP B CA 1
ATOM 1542 C C . ASP B 1 57 ? 15.949 60.294 35.048 1.00 30.16 57 ASP B C 1
ATOM 1543 O O . ASP B 1 57 ? 14.949 60.539 35.722 1.00 29.73 57 ASP B O 1
ATOM 1548 N N . ALA B 1 58 ? 17.003 61.099 35.013 1.00 31.66 58 ALA B N 1
ATOM 1549 C CA . ALA B 1 58 ? 17.042 62.324 35.805 1.00 33.54 58 ALA B CA 1
ATOM 1550 C C . ALA B 1 58 ? 15.956 63.327 35.421 1.00 34.32 58 ALA B C 1
ATOM 1551 O O . ALA B 1 58 ? 15.548 64.150 36.244 1.00 35.02 58 ALA B O 1
ATOM 1553 N N . GLU B 1 59 ? 15.482 63.255 34.181 1.00 33.98 59 GLU B N 1
ATOM 1554 C CA . GLU B 1 59 ? 14.456 64.181 33.712 1.00 34.06 59 GLU B CA 1
ATOM 1555 C C . GLU B 1 59 ? 13.027 63.669 33.886 1.00 32.79 59 GLU B C 1
ATOM 1556 O O . GLU B 1 59 ? 12.070 64.379 33.578 1.00 32.70 59 GLU B O 1
ATOM 1562 N N . GLY B 1 60 ? 12.884 62.440 34.373 1.00 30.91 60 GLY B N 1
ATOM 1563 C CA . GLY B 1 60 ? 11.557 61.884 34.584 1.00 29.09 60 GLY B CA 1
ATOM 1564 C C . GLY B 1 60 ? 10.989 61.113 33.406 1.00 28.34 60 GLY B C 1
ATOM 1565 O O . GLY B 1 60 ? 9.802 60.778 33.393 1.00 27.05 60 GLY B O 1
ATOM 1566 N N . LYS B 1 61 ? 11.828 60.832 32.415 1.00 26.12 61 LYS B N 1
ATOM 1567 C CA . LYS B 1 61 ? 11.389 60.090 31.238 1.00 25.58 61 LYS B CA 1
ATOM 1568 C C . LYS B 1 61 ? 11.813 58.629 31.358 1.00 24.32 61 LYS B C 1
ATOM 1569 O O . LYS B 1 61 ? 12.851 58.325 31.943 1.00 24.49 61 LYS B O 1
ATOM 1575 N N . MET B 1 62 ? 11.007 57.728 30.808 1.00 24.06 62 MET B N 1
ATOM 1576 C CA . MET B 1 62 ? 11.325 56.304 30.849 1.00 23.39 62 MET B CA 1
ATOM 1577 C C . MET B 1 62 ? 12.484 56.021 29.903 1.00 23.53 62 MET B C 1
ATOM 1578 O O . MET B 1 62 ? 12.303 56.010 28.686 1.00 25.53 62 MET B O 1
ATOM 1583 N N . ASN B 1 63 ? 13.670 55.789 30.457 1.00 24.41 63 ASN B N 1
ATOM 1584 C CA . ASN B 1 63 ? 14.843 55.517 29.633 1.00 24.40 63 ASN B CA 1
ATOM 1585 C C . ASN B 1 63 ? 15.841 54.522 30.217 1.00 24.14 63 ASN B C 1
ATOM 1586 O O . ASN B 1 63 ? 16.849 54.214 29.584 1.00 24.04 63 ASN B O 1
ATOM 1591 N N . LEU B 1 64 ? 15.574 54.020 31.417 1.00 22.24 64 LEU B N 1
ATOM 1592 C CA . LEU B 1 64 ? 16.484 53.063 32.035 1.00 21.93 64 LEU B CA 1
ATOM 1593 C C . LEU B 1 64 ? 15.807 51.733 32.314 1.00 19.96 64 LEU B C 1
ATOM 1594 O O . LEU B 1 64 ? 14.619 51.690 32.641 1.00 18.63 64 LEU B O 1
ATOM 1599 N N . ASN B 1 65 ? 16.559 50.645 32.168 1.00 18.70 65 ASN B N 1
ATOM 1600 C CA . ASN B 1 65 ? 16.002 49.336 32.473 1.00 17.56 65 ASN B CA 1
ATOM 1601 C C . ASN B 1 65 ? 16.275 49.103 33.958 1.00 17.47 65 ASN B C 1
ATOM 1602 O O . ASN B 1 65 ? 16.975 49.893 34.595 1.00 16.06 65 ASN B O 1
ATOM 1607 N N . VAL B 1 66 ? 15.718 48.036 34.517 1.00 16.23 66 VAL B N 1
ATOM 1608 C CA . VAL B 1 66 ? 15.884 47.765 35.940 1.00 16.65 66 VAL B CA 1
ATOM 1609 C C . VAL B 1 66 ? 17.327 47.648 36.419 1.00 17.51 66 VAL B C 1
ATOM 1610 O O . VAL B 1 66 ? 17.639 48.016 37.550 1.00 17.98 66 VAL B O 1
ATOM 1614 N N . GLN B 1 67 ? 18.210 47.142 35.569 1.00 17.91 67 GLN B N 1
ATOM 1615 C CA . GLN B 1 67 ? 19.605 46.998 35.958 1.00 19.94 67 GLN B CA 1
ATOM 1616 C C . GLN B 1 67 ? 20.319 48.342 35.976 1.00 20.85 67 GLN B C 1
ATOM 1617 O O . GLN B 1 67 ? 21.129 48.609 36.864 1.00 20.94 67 GLN B O 1
ATOM 1623 N N . GLN B 1 68 ? 20.011 49.192 35.002 1.00 20.95 68 GLN B N 1
ATOM 1624 C CA . GLN B 1 68 ? 20.618 50.517 34.936 1.00 22.75 68 GLN B CA 1
ATOM 1625 C C . GLN B 1 68 ? 20.159 51.358 36.122 1.00 22.82 68 GLN B C 1
ATOM 1626 O O . GLN B 1 68 ? 20.889 52.226 36.600 1.00 24.01 68 GLN B O 1
ATOM 1632 N N . ALA B 1 69 ? 18.944 51.094 36.594 1.00 21.88 69 ALA B N 1
ATOM 1633 C CA . ALA B 1 69 ? 18.383 51.829 37.722 1.00 22.20 69 ALA B CA 1
ATOM 1634 C C . ALA B 1 69 ? 18.855 51.259 39.056 1.00 21.71 69 ALA B C 1
ATOM 1635 O O . ALA B 1 69 ? 18.492 51.766 40.119 1.00 23.16 69 ALA B O 1
ATOM 1637 N N . GLY B 1 70 ? 19.663 50.204 38.992 1.00 20.99 70 GLY B N 1
ATOM 1638 C CA . GLY B 1 70 ? 20.175 49.581 40.201 1.00 21.20 70 GLY B CA 1
ATOM 1639 C C . GLY B 1 70 ? 19.083 48.917 41.018 1.00 21.89 70 GLY B C 1
ATOM 1640 O O . GLY B 1 70 ? 19.173 48.834 42.244 1.00 22.90 70 GLY B O 1
ATOM 1641 N N . GLY B 1 71 ? 18.049 48.432 40.341 1.00 19.88 71 GLY B N 1
ATOM 1642 C CA . GLY B 1 71 ? 16.948 47.795 41.039 1.00 19.63 71 GLY B CA 1
ATOM 1643 C C . GLY B 1 71 ? 17.023 46.285 41.129 1.00 17.72 71 GLY B C 1
ATOM 1644 O O . GLY B 1 71 ? 17.953 45.661 40.610 1.00 19.56 71 GLY B O 1
ATOM 1645 N N . SER B 1 72 ? 16.030 45.697 41.792 1.00 15.43 72 SER B N 1
ATOM 1646 C CA . SER B 1 72 ? 15.956 44.253 41.971 1.00 16.45 72 SER B CA 1
ATOM 1647 C C . SER B 1 72 ? 14.721 43.698 41.273 1.00 14.93 72 SER B C 1
ATOM 1648 O O . SER B 1 72 ? 13.893 44.452 40.756 1.00 15.24 72 SER B O 1
ATOM 1651 N N . VAL B 1 73 ? 14.598 42.379 41.271 1.00 14.19 73 VAL B N 1
ATOM 1652 C CA . VAL B 1 73 ? 13.468 41.722 40.629 1.00 12.68 73 VAL B CA 1
ATOM 1653 C C . VAL B 1 73 ? 12.860 40.639 41.516 1.00 12.92 73 VAL B C 1
ATOM 1654 O O . VAL B 1 73 ? 13.567 39.777 42.041 1.00 13.75 73 VAL B O 1
ATOM 1658 N N . LEU B 1 74 ? 11.546 40.710 41.708 1.00 12.04 74 LEU B N 1
ATOM 1659 C CA . LEU B 1 74 ? 10.826 39.713 42.490 1.00 11.01 74 LEU B CA 1
ATOM 1660 C C . LEU B 1 74 ? 9.906 39.005 41.507 1.00 12.50 74 LEU B C 1
ATOM 1661 O O . LEU B 1 74 ? 9.030 39.626 40.903 1.00 11.98 74 LEU B O 1
ATOM 1666 N N . VAL B 1 75 ? 10.124 37.710 41.333 1.00 11.44 75 VAL B N 1
ATOM 1667 C CA . VAL B 1 75 ? 9.333 36.918 40.406 1.00 11.67 75 VAL B CA 1
ATOM 1668 C C . VAL B 1 75 ? 8.315 36.077 41.154 1.00 13.31 75 VAL B C 1
ATOM 1669 O O . VAL B 1 75 ? 8.653 35.382 42.110 1.00 14.06 75 VAL B O 1
ATOM 1673 N N . VAL B 1 76 ? 7.064 36.140 40.713 1.00 11.14 76 VAL B N 1
ATOM 1674 C CA . VAL B 1 76 ? 5.996 35.369 41.338 1.00 11.59 76 VAL B CA 1
ATOM 1675 C C . VAL B 1 76 ? 5.166 34.671 40.267 1.00 13.18 76 VAL B C 1
ATOM 1676 O O . VAL B 1 76 ? 4.750 35.291 39.285 1.00 12.69 76 VAL B O 1
ATOM 1680 N N . SER B 1 77 ? 4.934 33.376 40.451 1.00 12.81 77 SER B N 1
ATOM 1681 C CA . SER B 1 77 ? 4.151 32.608 39.492 1.00 13.48 77 SER B CA 1
ATOM 1682 C C . SER B 1 77 ? 2.704 33.075 39.492 1.00 14.59 77 SER B C 1
ATOM 1683 O O . SER B 1 77 ? 2.112 33.301 40.549 1.00 15.78 77 SER B O 1
ATOM 1686 N N . GLN B 1 78 ? 2.134 33.226 38.299 1.00 14.24 78 GLN B N 1
ATOM 1687 C CA . GLN B 1 78 ? 0.755 33.685 38.174 1.00 13.49 78 GLN B CA 1
ATOM 1688 C C . GLN B 1 78 ? 0.082 33.008 36.982 1.00 14.79 78 GLN B C 1
ATOM 1689 O O . GLN B 1 78 ? 0.130 33.515 35.861 1.00 16.52 78 GLN B O 1
ATOM 1695 N N . PHE B 1 79 ? -0.563 31.876 37.234 1.00 16.98 79 PHE B N 1
ATOM 1696 C CA . PHE B 1 79 ? -1.223 31.128 36.167 1.00 19.16 79 PHE B CA 1
ATOM 1697 C C . PHE B 1 79 ? -2.430 31.835 35.552 1.00 18.75 79 PHE B C 1
ATOM 1698 O O . PHE B 1 79 ? -2.876 31.466 34.471 1.00 20.58 79 PHE B O 1
ATOM 1706 N N . THR B 1 80 ? -2.953 32.852 36.227 1.00 15.61 80 THR B N 1
ATOM 1707 C CA . THR B 1 80 ? -4.124 33.563 35.719 1.00 14.18 80 THR B CA 1
ATOM 1708 C C . THR B 1 80 ? -3.837 34.458 34.514 1.00 14.33 80 THR B C 1
ATOM 1709 O O . THR B 1 80 ? -4.755 34.816 33.780 1.00 14.12 80 THR B O 1
ATOM 1713 N N . LEU B 1 81 ? -2.574 34.810 34.293 1.00 14.35 81 LEU B N 1
ATOM 1714 C CA . LEU B 1 81 ? -2.237 35.676 33.164 1.00 14.12 81 LEU B CA 1
ATOM 1715 C C . LEU B 1 81 ? -2.490 35.026 31.807 1.00 16.53 81 LEU B C 1
ATOM 1716 O O . LEU B 1 81 ? -2.794 35.713 30.836 1.00 17.24 81 LEU B O 1
ATOM 1721 N N . ALA B 1 82 ? -2.367 33.704 31.745 1.00 16.74 82 ALA B N 1
ATOM 1722 C CA . ALA B 1 82 ? -2.563 32.984 30.487 1.00 17.98 82 ALA B CA 1
ATOM 1723 C C . ALA B 1 82 ? -4.008 32.557 30.261 1.00 18.32 82 ALA B C 1
ATOM 1724 O O . ALA B 1 82 ? -4.310 31.835 29.308 1.00 19.53 82 ALA B O 1
ATOM 1726 N N . ALA B 1 83 ? -4.909 33.006 31.125 1.00 17.43 83 ALA B N 1
ATOM 1727 C CA . ALA B 1 83 ? -6.311 32.640 30.998 1.00 18.49 83 ALA B CA 1
ATOM 1728 C C . ALA B 1 83 ? -6.965 33.243 29.765 1.00 19.74 83 ALA B C 1
ATOM 1729 O O . ALA B 1 83 ? -6.514 34.261 29.242 1.00 20.28 83 ALA B O 1
ATOM 1731 N N . ASP B 1 84 ? -8.015 32.583 29.290 1.00 20.80 84 ASP B N 1
ATOM 1732 C CA . ASP B 1 84 ? -8.783 33.083 28.162 1.00 21.98 84 ASP B CA 1
ATOM 1733 C C . ASP B 1 84 ? -9.888 33.871 28.849 1.00 20.64 84 ASP B C 1
ATOM 1734 O O . ASP B 1 84 ? -10.749 33.295 29.512 1.00 20.88 84 ASP B O 1
ATOM 1739 N N . THR B 1 85 ? -9.843 35.192 28.715 1.00 21.28 85 THR B N 1
ATOM 1740 C CA . THR B 1 85 ? -10.829 36.053 29.356 1.00 23.38 85 THR B CA 1
ATOM 1741 C C . THR B 1 85 ? -11.689 36.774 28.332 1.00 26.66 85 THR B C 1
ATOM 1742 O O . THR B 1 85 ? -12.391 37.726 28.669 1.00 27.55 85 THR B O 1
ATOM 1746 N N . GLU B 1 86 ? -11.633 36.315 27.086 1.00 29.62 86 GLU B N 1
ATOM 1747 C CA . GLU B 1 86 ? -12.385 36.934 25.999 1.00 33.69 86 GLU B CA 1
ATOM 1748 C C . GLU B 1 86 ? -13.866 37.180 26.272 1.00 34.02 86 GLU B C 1
ATOM 1749 O O . GLU B 1 86 ? -14.363 38.281 26.029 1.00 34.86 86 GLU B O 1
ATOM 1755 N N . ARG B 1 87 ? -14.572 36.171 26.774 1.00 34.12 87 ARG B N 1
ATOM 1756 C CA . ARG B 1 87 ? -15.999 36.322 27.044 1.00 34.33 87 ARG B CA 1
ATOM 1757 C C . ARG B 1 87 ? -16.486 35.544 28.261 1.00 33.51 87 ARG B C 1
ATOM 1758 O O . ARG B 1 87 ? -15.925 34.510 28.621 1.00 34.25 87 ARG B O 1
ATOM 1760 N N . GLY B 1 88 ? -17.546 36.049 28.886 1.00 32.64 88 GLY B N 1
ATOM 1761 C CA . GLY B 1 88 ? -18.102 35.387 30.052 1.00 30.53 88 GLY B CA 1
ATOM 1762 C C . GLY B 1 88 ? -17.515 35.900 31.351 1.00 29.45 88 GLY B C 1
ATOM 1763 O O . GLY B 1 88 ? -16.489 36.583 31.348 1.00 29.51 88 GLY B O 1
ATOM 1764 N N . MET B 1 89 ? -18.163 35.564 32.462 1.00 27.19 89 MET B N 1
ATOM 1765 C CA . MET B 1 89 ? -17.710 35.997 33.779 1.00 25.47 89 MET B CA 1
ATOM 1766 C C . MET B 1 89 ? -16.799 34.969 34.440 1.00 25.33 89 MET B C 1
ATOM 1767 O O . MET B 1 89 ? -16.439 35.112 35.606 1.00 24.73 89 MET B O 1
ATOM 1772 N N . ARG B 1 90 ? -16.433 33.933 33.694 1.00 25.27 90 ARG B N 1
ATOM 1773 C CA . ARG B 1 90 ? -15.566 32.887 34.222 1.00 25.87 90 ARG B CA 1
ATOM 1774 C C . ARG B 1 90 ? -14.347 32.690 33.333 1.00 24.95 90 ARG B C 1
ATOM 1775 O O . ARG B 1 90 ? -14.473 32.307 32.172 1.00 24.48 90 ARG B O 1
ATOM 1783 N N . PRO B 1 91 ? -13.144 32.942 33.867 1.00 22.37 91 PRO B N 1
ATOM 1784 C CA . PRO B 1 91 ? -11.944 32.759 33.049 1.00 22.80 91 PRO B CA 1
ATOM 1785 C C . PRO B 1 91 ? -11.772 31.296 32.641 1.00 23.80 91 PRO B C 1
ATOM 1786 O O . PRO B 1 91 ? -12.192 30.389 33.359 1.00 23.34 91 PRO B O 1
ATOM 1790 N N . SER B 1 92 ? -11.167 31.075 31.479 1.00 24.47 92 SER B N 1
ATOM 1791 C CA . SER B 1 92 ? -10.927 29.724 30.985 1.00 27.81 92 SER B CA 1
ATOM 1792 C C . SER B 1 92 ? -9.427 29.465 30.988 1.00 28.07 92 SER B C 1
ATOM 1793 O O . SER B 1 92 ? -8.671 30.173 30.325 1.00 27.59 92 SER B O 1
ATOM 1796 N N . PHE B 1 93 ? -8.999 28.454 31.735 1.00 31.12 93 PHE B N 1
ATOM 1797 C CA . PHE B 1 93 ? -7.582 28.129 31.810 1.00 33.35 93 PHE B CA 1
ATOM 1798 C C . PHE B 1 93 ? -7.234 26.939 30.931 1.00 35.09 93 PHE B C 1
ATOM 1799 O O . PHE B 1 93 ? -6.758 25.912 31.414 1.00 36.31 93 PHE B O 1
ATOM 1807 N N . SER B 1 94 ? -7.474 27.087 29.635 1.00 36.97 94 SER B N 1
ATOM 1808 C CA . SER B 1 94 ? -7.187 26.030 28.678 1.00 38.15 94 SER B CA 1
ATOM 1809 C C . SER B 1 94 ? -6.081 26.458 27.723 1.00 37.35 94 SER B C 1
ATOM 1810 O O . SER B 1 94 ? -5.972 25.934 26.615 1.00 38.06 94 SER B O 1
ATOM 1813 N N . LYS B 1 95 ? -5.260 27.410 28.158 1.00 36.28 95 LYS B N 1
ATOM 1814 C CA . LYS B 1 95 ? -4.167 27.916 27.332 1.00 35.13 95 LYS B CA 1
ATOM 1815 C C . LYS B 1 95 ? -2.806 27.730 27.996 1.00 34.30 95 LYS B C 1
ATOM 1816 O O . LYS B 1 95 ? -1.771 28.066 27.417 1.00 33.77 95 LYS B O 1
ATOM 1818 N N . GLY B 1 96 ? -2.811 27.194 29.212 1.00 32.93 96 GLY B N 1
ATOM 1819 C CA . GLY B 1 96 ? -1.564 26.986 29.925 1.00 32.54 96 GLY B CA 1
ATOM 1820 C C . GLY B 1 96 ? -0.942 25.628 29.662 1.00 31.40 96 GLY B C 1
ATOM 1821 O O . GLY B 1 96 ? -1.513 24.788 28.967 1.00 32.92 96 GLY B O 1
ATOM 1822 N N . ALA B 1 97 ? 0.242 25.415 30.222 1.00 29.25 97 ALA B N 1
ATOM 1823 C CA . ALA B 1 97 ? 0.947 24.155 30.057 1.00 25.86 97 ALA B CA 1
ATOM 1824 C C . ALA B 1 97 ? 0.587 23.237 31.217 1.00 23.42 97 ALA B C 1
ATOM 1825 O O . ALA B 1 97 ? -0.080 23.654 32.159 1.00 22.97 97 ALA B O 1
ATOM 1827 N N . SER B 1 98 ? 1.021 21.985 31.143 1.00 21.98 98 SER B N 1
ATOM 1828 C CA . SER B 1 98 ? 0.751 21.044 32.217 1.00 20.32 98 SER B CA 1
ATOM 1829 C C . SER B 1 98 ? 1.482 21.541 33.464 1.00 20.31 98 SER B C 1
ATOM 1830 O O . SER B 1 98 ? 2.483 22.250 33.359 1.00 19.60 98 SER B O 1
ATOM 1833 N N . PRO B 1 99 ? 0.987 21.184 34.658 1.00 20.26 99 PRO B N 1
ATOM 1834 C CA . PRO B 1 99 ? 1.598 21.599 35.925 1.00 19.76 99 PRO B CA 1
ATOM 1835 C C . PRO B 1 99 ? 3.110 21.382 35.995 1.00 19.56 99 PRO B C 1
ATOM 1836 O O . PRO B 1 99 ? 3.847 22.255 36.455 1.00 18.33 99 PRO B O 1
ATOM 1840 N N . ASP B 1 100 ? 3.568 20.216 35.544 1.00 18.17 100 ASP B N 1
ATOM 1841 C CA . ASP B 1 100 ? 4.991 19.895 35.567 1.00 18.37 100 ASP B CA 1
ATOM 1842 C C . ASP B 1 100 ? 5.796 20.866 34.712 1.00 16.48 100 ASP B C 1
ATOM 1843 O O . ASP B 1 100 ? 6.862 21.330 35.118 1.00 16.07 100 ASP B O 1
ATOM 1848 N N . ARG B 1 101 ? 5.283 21.169 33.524 1.00 16.60 101 ARG B N 1
ATOM 1849 C CA . ARG B 1 101 ? 5.959 22.082 32.613 1.00 14.87 101 ARG B CA 1
ATOM 1850 C C . ARG B 1 101 ? 5.894 23.515 33.119 1.00 14.67 101 ARG B C 1
ATOM 1851 O O . ARG B 1 101 ? 6.859 24.269 32.994 1.00 15.54 101 ARG B O 1
ATOM 1859 N N . ALA B 1 102 ? 4.754 23.887 33.686 1.00 15.44 102 ALA B N 1
ATOM 1860 C CA . ALA B 1 102 ? 4.583 25.233 34.218 1.00 14.97 102 ALA B CA 1
ATOM 1861 C C . ALA B 1 102 ? 5.619 25.503 35.302 1.00 15.61 102 ALA B C 1
ATOM 1862 O O . ALA B 1 102 ? 6.270 26.551 35.309 1.00 14.02 102 ALA B O 1
ATOM 1864 N N . GLU B 1 103 ? 5.776 24.550 36.215 1.00 14.01 103 GLU B N 1
ATOM 1865 C CA . GLU B 1 103 ? 6.732 24.707 37.299 1.00 13.59 103 GLU B CA 1
ATOM 1866 C C . GLU B 1 103 ? 8.151 24.763 36.754 1.00 13.77 103 GLU B C 1
ATOM 1867 O O . GLU B 1 103 ? 8.950 25.615 37.142 1.00 12.61 103 GLU B O 1
ATOM 1873 N N . ALA B 1 104 ? 8.461 23.852 35.843 1.00 12.54 104 ALA B N 1
ATOM 1874 C CA . ALA B 1 104 ? 9.785 23.803 35.263 1.00 12.55 104 ALA B CA 1
ATOM 1875 C C . ALA B 1 104 ? 10.158 25.089 34.536 1.00 12.32 104 ALA B C 1
ATOM 1876 O O . ALA B 1 104 ? 11.264 25.595 34.698 1.00 11.99 104 ALA B O 1
ATOM 1878 N N . LEU B 1 105 ? 9.238 25.620 33.735 1.00 13.57 105 LEU B N 1
ATOM 1879 C CA . LEU B 1 105 ? 9.527 26.829 32.975 1.00 12.78 105 LEU B CA 1
ATOM 1880 C C . LEU B 1 105 ? 9.533 28.090 33.830 1.00 12.27 105 LEU B C 1
ATOM 1881 O O . LEU B 1 105 ? 10.325 29.000 33.589 1.00 11.88 105 LEU B O 1
ATOM 1886 N N . TYR B 1 106 ? 8.655 28.150 34.825 1.00 12.88 106 TYR B N 1
ATOM 1887 C CA . TYR B 1 106 ? 8.644 29.301 35.717 1.00 13.42 106 TYR B CA 1
ATOM 1888 C C . TYR B 1 106 ? 9.989 29.312 36.438 1.00 12.46 106 TYR B C 1
ATOM 1889 O O . TYR B 1 106 ? 10.653 30.344 36.527 1.00 13.17 106 TYR B O 1
ATOM 1898 N N . ASP B 1 107 ? 10.407 28.152 36.933 1.00 13.13 107 ASP B N 1
ATOM 1899 C CA . ASP B 1 107 ? 11.665 28.090 37.653 1.00 13.07 107 ASP B CA 1
ATOM 1900 C C . ASP B 1 107 ? 12.868 28.391 36.768 1.00 13.85 107 ASP B C 1
ATOM 1901 O O . ASP B 1 107 ? 13.839 29.009 37.209 1.00 13.36 107 ASP B O 1
ATOM 1906 N N . TYR B 1 108 ? 12.803 27.955 35.516 1.00 12.03 108 TYR B N 1
ATOM 1907 C CA . TYR B 1 108 ? 13.879 28.198 34.574 1.00 11.94 108 TYR B CA 1
ATOM 1908 C C . TYR B 1 108 ? 14.028 29.707 34.371 1.00 11.99 108 TYR B C 1
ATOM 1909 O O . TYR B 1 108 ? 15.143 30.230 34.336 1.00 11.96 108 TYR B O 1
ATOM 1918 N N . PHE B 1 109 ? 12.899 30.404 34.247 1.00 11.88 109 PHE B N 1
ATOM 1919 C CA . PHE B 1 109 ? 12.915 31.855 34.073 1.00 11.97 109 PHE B CA 1
ATOM 1920 C C . PHE B 1 109 ? 13.629 32.492 35.262 1.00 12.27 109 PHE B C 1
ATOM 1921 O O . PHE B 1 109 ? 14.450 33.393 35.098 1.00 12.33 109 PHE B O 1
ATOM 1929 N N . VAL B 1 110 ? 13.295 32.026 36.461 1.00 11.14 110 VAL B N 1
ATOM 1930 C CA . VAL B 1 110 ? 13.913 32.552 37.668 1.00 12.01 110 VAL B CA 1
ATOM 1931 C C . VAL B 1 110 ? 15.418 32.343 37.660 1.00 12.72 110 VAL B C 1
ATOM 1932 O O . VAL B 1 110 ? 16.184 33.255 37.979 1.00 12.20 110 VAL B O 1
ATOM 1936 N N . GLU B 1 111 ? 15.856 31.144 37.290 1.00 11.87 111 GLU B N 1
ATOM 1937 C CA . GLU B 1 111 ? 17.284 30.880 37.300 1.00 13.19 111 GLU B CA 1
ATOM 1938 C C . GLU B 1 111 ? 18.041 31.688 36.252 1.00 12.74 111 GLU B C 1
ATOM 1939 O O . GLU B 1 111 ? 19.184 32.077 36.480 1.00 13.50 111 GLU B O 1
ATOM 1945 N N . ARG B 1 112 ? 17.412 31.955 35.108 1.00 12.06 112 ARG B N 1
ATOM 1946 C CA . ARG B 1 112 ? 18.079 32.753 34.086 1.00 14.30 112 ARG B CA 1
ATOM 1947 C C . ARG B 1 112 ? 18.169 34.192 34.598 1.00 14.91 112 ARG B C 1
ATOM 1948 O O . ARG B 1 112 ? 19.149 34.893 34.345 1.00 15.78 112 ARG B O 1
ATOM 1956 N N . CYS B 1 113 ? 17.147 34.618 35.332 1.00 15.29 113 CYS B N 1
ATOM 1957 C CA . CYS B 1 113 ? 17.130 35.959 35.901 1.00 16.39 113 CYS B CA 1
ATOM 1958 C C . CYS B 1 113 ? 18.281 36.094 36.887 1.00 17.80 113 CYS B C 1
ATOM 1959 O O . CYS B 1 113 ? 19.014 37.080 36.858 1.00 17.13 113 CYS B O 1
ATOM 1964 N N . ARG B 1 114 ? 18.436 35.102 37.760 1.00 16.60 114 ARG B N 1
ATOM 1965 C CA . ARG B 1 114 ? 19.509 35.131 38.751 1.00 18.42 114 ARG B CA 1
ATOM 1966 C C . ARG B 1 114 ? 20.867 35.270 38.083 1.00 20.32 114 ARG B C 1
ATOM 1967 O O . ARG B 1 114 ? 21.746 35.967 38.584 1.00 22.29 114 ARG B O 1
ATOM 1975 N N . GLN B 1 115 ? 21.042 34.584 36.960 1.00 20.79 115 GLN B N 1
ATOM 1976 C CA . GLN B 1 115 ? 22.299 34.632 36.235 1.00 22.94 115 GLN B CA 1
ATOM 1977 C C . GLN B 1 115 ? 22.590 36.027 35.695 1.00 23.11 115 GLN B C 1
ATOM 1978 O O . GLN B 1 115 ? 23.728 36.496 35.740 1.00 23.76 115 GLN B O 1
ATOM 1984 N N . GLN B 1 116 ? 21.548 36.688 35.202 1.00 22.67 116 GLN B N 1
ATOM 1985 C CA . GLN B 1 116 ? 21.661 38.026 34.627 1.00 25.35 116 GLN B CA 1
ATOM 1986 C C . GLN B 1 116 ? 21.537 39.148 35.660 1.00 25.80 116 GLN B C 1
ATOM 1987 O O . GLN B 1 116 ? 22.331 40.094 35.657 1.00 24.84 116 GLN B O 1
ATOM 1993 N N . GLU B 1 117 ? 20.535 39.044 36.531 1.00 26.87 117 GLU B N 1
ATOM 1994 C CA . GLU B 1 117 ? 20.303 40.045 37.567 1.00 28.38 117 GLU B CA 1
ATOM 1995 C C . GLU B 1 117 ? 20.627 39.470 38.930 1.00 29.57 117 GLU B C 1
ATOM 1996 O O . GLU B 1 117 ? 19.881 38.667 39.499 1.00 28.75 117 GLU B O 1
ATOM 2002 N N . MET B 1 118 ? 21.760 39.919 39.441 1.00 33.19 118 MET B N 1
ATOM 2003 C CA . MET B 1 118 ? 22.297 39.485 40.712 1.00 34.86 118 MET B CA 1
ATOM 2004 C C . MET B 1 118 ? 21.345 39.641 41.904 1.00 33.50 118 MET B C 1
ATOM 2005 O O . MET B 1 118 ? 21.528 38.987 42.930 1.00 35.51 118 MET B O 1
ATOM 2010 N N . ASN B 1 119 ? 20.323 40.483 41.771 1.00 28.80 119 ASN B N 1
ATOM 2011 C CA . ASN B 1 119 ? 19.375 40.702 42.860 1.00 24.76 119 ASN B CA 1
ATOM 2012 C C . ASN B 1 119 ? 17.969 40.218 42.514 1.00 21.99 119 ASN B C 1
ATOM 2013 O O . ASN B 1 119 ? 17.054 41.019 42.297 1.00 19.39 119 ASN B O 1
ATOM 2018 N N . THR B 1 120 ? 17.816 38.898 42.479 1.00 19.13 120 THR B N 1
ATOM 2019 C CA . THR B 1 120 ? 16.545 38.259 42.157 1.00 17.88 120 THR B CA 1
ATOM 2020 C C . THR B 1 120 ? 15.963 37.471 43.331 1.00 18.24 120 THR B C 1
ATOM 2021 O O . THR B 1 120 ? 16.661 36.696 43.989 1.00 20.59 120 THR B O 1
ATOM 2025 N N . GLN B 1 121 ? 14.675 37.685 43.585 1.00 15.74 121 GLN B N 1
ATOM 2026 C CA . GLN B 1 121 ? 13.945 37.018 44.660 1.00 16.21 121 GLN B CA 1
ATOM 2027 C C . GLN B 1 121 ? 12.711 36.364 44.035 1.00 16.49 121 GLN B C 1
ATOM 2028 O O . GLN B 1 121 ? 12.324 36.710 42.910 1.00 13.82 121 GLN B O 1
ATOM 2034 N N . THR B 1 122 ? 12.078 35.441 44.754 1.00 16.60 122 THR B N 1
ATOM 2035 C CA . THR B 1 122 ? 10.906 34.760 44.215 1.00 17.67 122 THR B CA 1
ATOM 2036 C C . THR B 1 122 ? 9.795 34.475 45.213 1.00 18.37 122 THR B C 1
ATOM 2037 O O . THR B 1 122 ? 9.920 34.708 46.421 1.00 19.49 122 THR B O 1
ATOM 2041 N N . GLY B 1 123 ? 8.693 33.969 44.676 1.00 17.59 123 GLY B N 1
ATOM 2042 C CA . GLY B 1 123 ? 7.570 33.570 45.495 1.00 18.90 123 GLY B CA 1
ATOM 2043 C C . GLY B 1 123 ? 7.785 32.077 45.630 1.00 20.55 123 GLY B C 1
ATOM 2044 O O . GLY B 1 123 ? 8.916 31.615 45.532 1.00 21.73 123 GLY B O 1
ATOM 2045 N N . ARG B 1 124 ? 6.720 31.319 45.843 1.00 21.44 124 ARG B N 1
ATOM 2046 C CA . ARG B 1 124 ? 6.831 29.873 45.964 1.00 23.21 124 ARG B CA 1
ATOM 2047 C C . ARG B 1 124 ? 5.791 29.281 45.025 1.00 22.09 124 ARG B C 1
ATOM 2048 O O . ARG B 1 124 ? 4.593 29.500 45.208 1.00 23.10 124 ARG B O 1
ATOM 2056 N N . PHE B 1 125 ? 6.246 28.532 44.022 1.00 21.64 125 PHE B N 1
ATOM 2057 C CA . PHE B 1 125 ? 5.331 27.939 43.050 1.00 21.12 125 PHE B CA 1
ATOM 2058 C C . PHE B 1 125 ? 4.159 27.178 43.674 1.00 21.64 125 PHE B C 1
ATOM 2059 O O . PHE B 1 125 ? 4.347 26.323 44.542 1.00 22.88 125 PHE B O 1
ATOM 2067 N N . ALA B 1 126 ? 2.951 27.511 43.225 1.00 23.33 126 ALA B N 1
ATOM 2068 C CA . ALA B 1 126 ? 1.714 26.872 43.680 1.00 24.26 126 ALA B CA 1
ATOM 2069 C C . ALA B 1 126 ? 1.272 27.181 45.107 1.00 23.54 126 ALA B C 1
ATOM 2070 O O . ALA B 1 126 ? 0.286 26.620 45.584 1.00 25.80 126 ALA B O 1
ATOM 2072 N N . ALA B 1 127 ? 1.980 28.071 45.791 1.00 22.99 127 ALA B N 1
ATOM 2073 C CA . ALA B 1 127 ? 1.613 28.402 47.163 1.00 21.37 127 ALA B CA 1
ATOM 2074 C C . ALA B 1 127 ? 0.583 29.521 47.236 1.00 20.98 127 ALA B C 1
ATOM 2075 O O . ALA B 1 127 ? 0.397 30.277 46.278 1.00 19.07 127 ALA B O 1
ATOM 2077 N N . ASP B 1 128 ? -0.102 29.602 48.373 1.00 19.72 128 ASP B N 1
ATOM 2078 C CA . ASP B 1 128 ? -1.090 30.651 48.611 1.00 19.67 128 ASP B CA 1
ATOM 2079 C C . ASP B 1 128 ? -0.232 31.812 49.083 1.00 18.03 128 ASP B C 1
ATOM 2080 O O . ASP B 1 128 ? 0.201 31.854 50.236 1.00 19.55 128 ASP B O 1
ATOM 2085 N N . MET B 1 129 ? 0.025 32.751 48.186 1.00 15.19 129 MET B N 1
ATOM 2086 C CA . MET B 1 129 ? 0.878 33.880 48.511 1.00 13.33 129 MET B CA 1
ATOM 2087 C C . MET B 1 129 ? 0.157 35.198 48.644 1.00 13.31 129 MET B C 1
ATOM 2088 O O . MET B 1 129 ? -0.802 35.467 47.926 1.00 14.43 129 MET B O 1
ATOM 2093 N N . GLN B 1 130 ? 0.634 36.015 49.575 1.00 11.76 130 GLN B N 1
ATOM 2094 C CA . GLN B 1 130 ? 0.109 37.359 49.747 1.00 10.66 130 GLN B CA 1
ATOM 2095 C C . GLN B 1 130 ? 1.262 38.207 49.234 1.00 11.83 130 GLN B C 1
ATOM 2096 O O . GLN B 1 130 ? 2.364 38.185 49.787 1.00 11.94 130 GLN B O 1
ATOM 2102 N N . VAL B 1 131 ? 1.026 38.920 48.140 1.00 10.41 131 VAL B N 1
ATOM 2103 C CA . VAL B 1 131 ? 2.070 39.732 47.536 1.00 10.72 131 VAL B CA 1
ATOM 2104 C C . VAL B 1 131 ? 1.852 41.205 47.820 1.00 11.61 131 VAL B C 1
ATOM 2105 O O . VAL B 1 131 ? 0.951 41.830 47.260 1.00 11.51 131 VAL B O 1
ATOM 2109 N N . SER B 1 132 ? 2.678 41.751 48.702 1.00 10.64 132 SER B N 1
ATOM 2110 C CA . SER B 1 132 ? 2.583 43.156 49.071 1.00 11.78 132 SER B CA 1
ATOM 2111 C C . SER B 1 132 ? 3.516 43.975 48.191 1.00 12.53 132 SER B C 1
ATOM 2112 O O . SER B 1 132 ? 4.653 43.578 47.939 1.00 14.50 132 SER B O 1
ATOM 2115 N N . LEU B 1 133 ? 3.039 45.110 47.695 1.00 11.27 133 LEU B N 1
ATOM 2116 C CA . LEU B 1 133 ? 3.894 45.937 46.864 1.00 10.28 133 LEU B CA 1
ATOM 2117 C C . LEU B 1 133 ? 3.400 47.360 46.825 1.00 10.96 133 LEU B C 1
ATOM 2118 O O . LEU B 1 133 ? 2.286 47.653 47.247 1.00 10.63 133 LEU B O 1
ATOM 2123 N N . VAL B 1 134 ? 4.266 48.240 46.344 1.00 11.15 134 VAL B N 1
ATOM 2124 C CA . VAL B 1 134 ? 3.910 49.633 46.152 1.00 10.91 134 VAL B CA 1
ATOM 2125 C C . VAL B 1 134 ? 4.297 49.884 44.706 1.00 11.28 134 VAL B C 1
ATOM 2126 O O . VAL B 1 134 ? 5.484 49.893 44.366 1.00 12.20 134 VAL B O 1
ATOM 2130 N N . ASN B 1 135 ? 3.285 50.037 43.854 1.00 10.54 135 ASN B N 1
ATOM 2131 C CA . ASN B 1 135 ? 3.493 50.295 42.437 1.00 11.78 135 ASN B CA 1
ATOM 2132 C C . ASN B 1 135 ? 3.709 51.804 42.302 1.00 12.14 135 ASN B C 1
ATOM 2133 O O . ASN B 1 135 ? 2.818 52.602 42.609 1.00 13.14 135 ASN B O 1
ATOM 2138 N N . ASP B 1 136 ? 4.899 52.183 41.852 1.00 13.29 136 ASP B N 1
ATOM 2139 C CA . ASP B 1 136 ? 5.269 53.589 41.716 1.00 14.55 136 ASP B CA 1
ATOM 2140 C C . ASP B 1 136 ? 4.904 54.198 40.366 1.00 14.21 136 ASP B C 1
ATOM 2141 O O . ASP B 1 136 ? 5.567 53.946 39.365 1.00 13.85 136 ASP B O 1
ATOM 2146 N N . GLY B 1 137 ? 3.850 55.008 40.357 1.00 14.63 137 GLY B N 1
ATOM 2147 C CA . GLY B 1 137 ? 3.404 55.649 39.130 1.00 14.63 137 GLY B CA 1
ATOM 2148 C C . GLY B 1 137 ? 1.895 55.810 39.068 1.00 16.06 137 GLY B C 1
ATOM 2149 O O . GLY B 1 137 ? 1.383 56.929 39.146 1.00 15.70 137 GLY B O 1
ATOM 2150 N N . PRO B 1 138 ? 1.147 54.708 38.904 1.00 13.78 138 PRO B N 1
ATOM 2151 C CA . PRO B 1 138 ? 1.694 53.356 38.776 1.00 13.61 138 PRO B CA 1
ATOM 2152 C C . PRO B 1 138 ? 2.218 53.122 37.364 1.00 12.90 138 PRO B C 1
ATOM 2153 O O . PRO B 1 138 ? 1.874 53.852 36.437 1.00 15.59 138 PRO B O 1
ATOM 2157 N N . VAL B 1 139 ? 3.069 52.116 37.211 1.00 11.41 139 VAL B N 1
ATOM 2158 C CA . VAL B 1 139 ? 3.614 51.759 35.910 1.00 12.30 139 VAL B CA 1
ATOM 2159 C C . VAL B 1 139 ? 3.465 50.246 35.805 1.00 12.14 139 VAL B C 1
ATOM 2160 O O . VAL B 1 139 ? 3.985 49.501 36.637 1.00 10.91 139 VAL B O 1
ATOM 2164 N N . THR B 1 140 ? 2.745 49.803 34.778 1.00 9.81 140 THR B N 1
ATOM 2165 C CA . THR B 1 140 ? 2.443 48.388 34.588 1.00 11.31 140 THR B CA 1
ATOM 2166 C C . THR B 1 140 ? 2.469 48.003 33.112 1.00 12.10 140 THR B C 1
ATOM 2167 O O . THR B 1 140 ? 1.796 48.634 32.295 1.00 11.82 140 THR B O 1
ATOM 2171 N N . PHE B 1 141 ? 3.235 46.969 32.771 1.00 11.23 141 PHE B N 1
ATOM 2172 C CA . PHE B 1 141 ? 3.318 46.515 31.382 1.00 11.27 141 PHE B CA 1
ATOM 2173 C C . PHE B 1 141 ? 3.135 45.020 31.214 1.00 13.26 141 PHE B C 1
ATOM 2174 O O . PHE B 1 141 ? 3.569 44.225 32.049 1.00 12.47 141 PHE B O 1
ATOM 2182 N N . TRP B 1 142 ? 2.494 44.653 30.112 1.00 13.09 142 TRP B N 1
ATOM 2183 C CA . TRP B 1 142 ? 2.278 43.263 29.752 1.00 13.25 142 TRP B CA 1
ATOM 2184 C C . TRP B 1 142 ? 3.325 42.945 28.690 1.00 14.56 142 TRP B C 1
ATOM 2185 O O . TRP B 1 142 ? 3.306 43.531 27.605 1.00 14.05 142 TRP B O 1
ATOM 2196 N N . LEU B 1 143 ? 4.256 42.051 29.015 1.00 13.12 143 LEU B N 1
ATOM 2197 C CA . LEU B 1 143 ? 5.295 41.637 28.070 1.00 13.80 143 LEU B CA 1
ATOM 2198 C C . LEU B 1 143 ? 5.026 40.180 27.755 1.00 15.60 143 LEU B C 1
ATOM 2199 O O . LEU B 1 143 ? 4.648 39.411 28.641 1.00 15.37 143 LEU B O 1
ATOM 2204 N N . GLN B 1 144 ? 5.219 39.797 26.497 1.00 16.52 144 GLN B N 1
ATOM 2205 C CA . GLN B 1 144 ? 4.952 38.427 26.096 1.00 18.17 144 GLN B CA 1
ATOM 2206 C C . GLN B 1 144 ? 5.834 37.975 24.942 1.00 19.65 144 GLN B C 1
ATOM 2207 O O . GLN B 1 144 ? 6.207 38.769 24.079 1.00 20.40 144 GLN B O 1
ATOM 2213 N N . VAL B 1 145 ? 6.181 36.692 24.952 1.00 19.52 145 VAL B N 1
ATOM 2214 C CA . VAL B 1 145 ? 7.004 36.098 23.904 1.00 20.60 145 VAL B CA 1
ATOM 2215 C C . VAL B 1 145 ? 6.296 34.839 23.419 1.00 21.99 145 VAL B C 1
ATOM 2216 O O . VAL B 1 145 ? 5.556 34.241 24.229 1.00 21.94 145 VAL B O 1
ATOM 2221 N N . MET C 1 1 ? -10.874 49.088 25.645 1.00 14.66 1 MET C N 1
ATOM 2222 C CA . MET C 1 1 ? -10.568 49.513 27.042 1.00 13.91 1 MET C CA 1
ATOM 2223 C C . MET C 1 1 ? -10.024 48.313 27.803 1.00 13.47 1 MET C C 1
ATOM 2224 O O . MET C 1 1 ? -10.498 47.193 27.624 1.00 14.17 1 MET C O 1
ATOM 2229 N N . ILE C 1 2 ? -9.040 48.562 28.660 1.00 13.13 2 ILE C N 1
ATOM 2230 C CA . ILE C 1 2 ? -8.397 47.498 29.420 1.00 13.10 2 ILE C CA 1
ATOM 2231 C C . ILE C 1 2 ? -8.546 47.676 30.919 1.00 12.04 2 ILE C C 1
ATOM 2232 O O . ILE C 1 2 ? -8.485 48.792 31.430 1.00 12.02 2 ILE C O 1
ATOM 2237 N N . ALA C 1 3 ? -8.756 46.566 31.615 1.00 12.30 3 ALA C N 1
ATOM 2238 C CA . ALA C 1 3 ? -8.825 46.593 33.068 1.00 10.32 3 ALA C CA 1
ATOM 2239 C C . ALA C 1 3 ? -7.900 45.480 33.549 1.00 11.33 3 ALA C C 1
ATOM 2240 O O . ALA C 1 3 ? -8.192 44.294 33.359 1.00 12.38 3 ALA C O 1
ATOM 2242 N N . LEU C 1 4 ? -6.759 45.863 34.116 1.00 10.15 4 LEU C N 1
ATOM 2243 C CA . LEU C 1 4 ? -5.823 44.886 34.664 1.00 10.33 4 LEU C CA 1
ATOM 2244 C C . LEU C 1 4 ? -6.254 44.862 36.121 1.00 9.68 4 LEU C C 1
ATOM 2245 O O . LEU C 1 4 ? -6.078 45.841 36.852 1.00 10.13 4 LEU C O 1
ATOM 2250 N N . ILE C 1 5 ? -6.860 43.757 36.533 1.00 9.82 5 ILE C N 1
ATOM 2251 C CA . ILE C 1 5 ? -7.372 43.663 37.885 1.00 9.90 5 ILE C CA 1
ATOM 2252 C C . ILE C 1 5 ? -6.581 42.715 38.763 1.00 10.38 5 ILE C C 1
ATOM 2253 O O . ILE C 1 5 ? -6.087 41.684 38.308 1.00 11.22 5 ILE C O 1
ATOM 2258 N N . GLN C 1 6 ? -6.436 43.104 40.023 1.00 9.30 6 GLN C N 1
ATOM 2259 C CA . GLN C 1 6 ? -5.727 42.293 41.001 1.00 9.30 6 GLN C CA 1
ATOM 2260 C C . GLN C 1 6 ? -6.644 42.111 42.199 1.00 1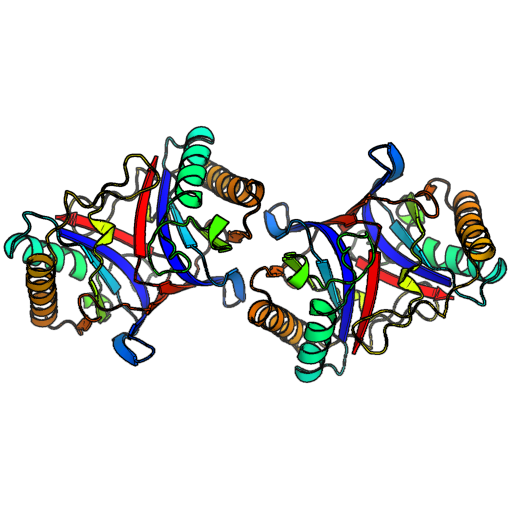0.45 6 GLN C C 1
ATOM 2261 O O . GLN C 1 6 ? -7.254 43.070 42.677 1.00 8.84 6 GLN C O 1
ATOM 2267 N N . ARG C 1 7 ? -6.782 40.871 42.661 1.00 9.84 7 ARG C N 1
ATOM 2268 C CA . ARG C 1 7 ? -7.617 40.581 43.824 1.00 9.52 7 ARG C CA 1
ATOM 2269 C C . ARG C 1 7 ? -6.779 40.976 45.030 1.00 10.25 7 ARG C C 1
ATOM 2270 O O . ARG C 1 7 ? -5.650 40.499 45.185 1.00 11.38 7 ARG C O 1
ATOM 2278 N N . VAL C 1 8 ? -7.323 41.836 45.885 1.00 8.96 8 VAL C N 1
ATOM 2279 C CA . VAL C 1 8 ? -6.555 42.314 47.031 1.00 9.43 8 VAL C CA 1
ATOM 2280 C C . VAL C 1 8 ? -7.223 42.150 48.387 1.00 11.06 8 VAL C C 1
ATOM 2281 O O . VAL C 1 8 ? -8.436 41.975 48.480 1.00 10.71 8 VAL C O 1
ATOM 2285 N N . THR C 1 9 ? -6.404 42.182 49.439 1.00 11.41 9 THR C N 1
ATOM 2286 C CA . THR C 1 9 ? -6.922 42.122 50.800 1.00 11.63 9 THR C CA 1
ATOM 2287 C C . THR C 1 9 ? -6.978 43.575 51.288 1.00 10.05 9 THR C C 1
ATOM 2288 O O . THR C 1 9 ? -7.651 43.890 52.269 1.00 12.46 9 THR C O 1
ATOM 2292 N N . ARG C 1 10 ? -6.251 44.447 50.585 1.00 10.18 10 ARG C N 1
ATOM 2293 C CA . ARG C 1 10 ? -6.219 45.891 50.853 1.00 9.68 10 ARG C CA 1
ATOM 2294 C C . ARG C 1 10 ? -5.410 46.600 49.768 1.00 9.25 10 ARG C C 1
ATOM 2295 O O . ARG C 1 10 ? -4.539 46.000 49.133 1.00 9.98 10 ARG C O 1
ATOM 2303 N N . ALA C 1 11 ? -5.725 47.873 49.543 1.00 9.58 11 ALA C N 1
ATOM 2304 C CA . ALA C 1 11 ? -5.026 48.683 48.554 1.00 10.60 11 ALA C CA 1
ATOM 2305 C C . ALA C 1 11 ? -5.261 50.142 48.892 1.00 9.95 11 ALA C C 1
ATOM 2306 O O . ALA C 1 11 ? -6.319 50.506 49.412 1.00 10.05 11 ALA C O 1
ATOM 2308 N N . SER C 1 12 ? -4.273 50.976 48.602 1.00 11.12 12 SER C N 1
ATOM 2309 C CA . SER C 1 12 ? -4.380 52.396 48.901 1.00 13.04 12 SER C CA 1
ATOM 2310 C C . SER C 1 12 ? -3.544 53.197 47.921 1.00 13.82 12 SER C C 1
ATOM 2311 O O . SER C 1 12 ? -2.481 52.760 47.488 1.00 16.22 12 SER C O 1
ATOM 2316 N N . VAL C 1 13 ? -4.034 54.374 47.569 1.00 12.82 13 VAL C N 1
ATOM 2317 C CA . VAL C 1 13 ? -3.318 55.238 46.656 1.00 13.75 13 VAL C CA 1
ATOM 2318 C C . VAL C 1 13 ? -2.967 56.516 47.388 1.00 13.41 13 VAL C C 1
ATOM 2319 O O . VAL C 1 13 ? -3.820 57.121 48.043 1.00 13.95 13 VAL C O 1
ATOM 2323 N N . THR C 1 14 ? -1.703 56.906 47.299 1.00 13.93 14 THR C N 1
ATOM 2324 C CA . THR C 1 14 ? -1.259 58.136 47.934 1.00 16.69 14 THR C CA 1
ATOM 2325 C C . THR C 1 14 ? -0.628 59.068 46.913 1.00 18.49 14 THR C C 1
ATOM 2326 O O . THR C 1 14 ? -0.026 58.629 45.932 1.00 17.55 14 THR C O 1
ATOM 2330 N N . VAL C 1 15 ? -0.801 60.362 47.146 1.00 21.22 15 VAL C N 1
ATOM 2331 C CA . VAL C 1 15 ? -0.229 61.397 46.299 1.00 24.63 15 VAL C CA 1
ATOM 2332 C C . VAL C 1 15 ? 0.466 62.325 47.279 1.00 28.00 15 VAL C C 1
ATOM 2333 O O . VAL C 1 15 ? -0.190 63.032 48.043 1.00 27.88 15 VAL C O 1
ATOM 2337 N N . GLU C 1 16 ? 1.795 62.289 47.270 1.00 31.14 16 GLU C N 1
ATOM 2338 C CA . GLU C 1 16 ? 2.602 63.107 48.166 1.00 34.78 16 GLU C CA 1
ATOM 2339 C C . GLU C 1 16 ? 2.322 62.757 49.626 1.00 35.23 16 GLU C C 1
ATOM 2340 O O . GLU C 1 16 ? 2.547 63.568 50.523 1.00 36.94 16 GLU C O 1
ATOM 2346 N N . GLY C 1 17 ? 1.828 61.545 49.859 1.00 34.79 17 GLY C N 1
ATOM 2347 C CA . GLY C 1 17 ? 1.546 61.117 51.218 1.00 32.86 17 GLY C CA 1
ATOM 2348 C C . GLY C 1 17 ? 0.081 61.113 51.613 1.00 31.42 17 GLY C C 1
ATOM 2349 O O . GLY C 1 17 ? -0.308 60.399 52.539 1.00 32.96 17 GLY C O 1
ATOM 2350 N N . GLU C 1 18 ? -0.734 61.909 50.926 1.00 28.41 18 GLU C N 1
ATOM 2351 C CA . GLU C 1 18 ? -2.159 61.974 51.229 1.00 25.95 18 GLU C CA 1
ATOM 2352 C C . GLU C 1 18 ? -2.897 60.841 50.526 1.00 22.00 18 GLU C C 1
ATOM 2353 O O . GLU C 1 18 ? -2.690 60.599 49.337 1.00 21.15 18 GLU C O 1
ATOM 2359 N N . VAL C 1 19 ? -3.751 60.144 51.267 1.00 19.19 19 VAL C N 1
ATOM 2360 C CA . VAL C 1 19 ? -4.520 59.039 50.708 1.00 17.59 19 VAL C CA 1
ATOM 2361 C C . VAL C 1 19 ? -5.682 59.576 49.876 1.00 17.45 19 VAL C C 1
ATOM 2362 O O . VAL C 1 19 ? -6.514 60.336 50.373 1.00 18.03 19 VAL C O 1
ATOM 2366 N N . THR C 1 20 ? -5.732 59.181 48.608 1.00 15.09 20 THR C N 1
ATOM 2367 C CA . THR C 1 20 ? -6.800 59.628 47.719 1.00 16.96 20 THR C CA 1
ATOM 2368 C C . THR C 1 20 ? -7.904 58.582 47.650 1.00 15.89 20 THR C C 1
ATOM 2369 O O . THR C 1 20 ? -9.052 58.894 47.345 1.00 16.73 20 THR C O 1
ATOM 2373 N N . GLY C 1 21 ? -7.545 57.336 47.936 1.00 14.19 21 GLY C N 1
ATOM 2374 C CA . GLY C 1 21 ? -8.514 56.258 47.895 1.00 13.40 21 GLY C CA 1
ATOM 2375 C C . GLY C 1 21 ? -7.930 55.057 48.598 1.00 11.68 21 GLY C C 1
ATOM 2376 O O . GLY C 1 21 ? -6.725 54.836 48.538 1.00 13.71 21 GLY C O 1
ATOM 2377 N N . GLU C 1 22 ? -8.778 54.280 49.260 1.00 12.14 22 GLU C N 1
ATOM 2378 C CA . GLU C 1 22 ? -8.308 53.114 49.992 1.00 12.24 22 GLU C CA 1
ATOM 2379 C C . GLU C 1 22 ? -9.427 52.110 50.196 1.00 12.60 22 GLU C C 1
ATOM 2380 O O . GLU C 1 22 ? -10.572 52.480 50.449 1.00 12.84 22 GLU C O 1
ATOM 2386 N N . ILE C 1 23 ? -9.094 50.830 50.069 1.00 10.38 23 ILE C N 1
ATOM 2387 C CA . ILE C 1 23 ? -10.081 49.780 50.255 1.00 11.08 23 ILE C CA 1
ATOM 2388 C C . ILE C 1 23 ? -9.500 48.635 51.052 1.00 11.52 23 ILE C C 1
ATOM 2389 O O . ILE C 1 23 ? -8.285 48.549 51.253 1.00 11.41 23 ILE C O 1
ATOM 2394 N N . GLY C 1 24 ? -10.400 47.775 51.516 1.00 11.40 24 GLY C N 1
ATOM 2395 C CA . GLY C 1 24 ? -10.009 46.574 52.222 1.00 12.38 24 GLY C CA 1
ATOM 2396 C C . GLY C 1 24 ? -10.035 45.511 51.132 1.00 10.79 24 GLY C C 1
ATOM 2397 O O . GLY C 1 24 ? -9.486 45.725 50.044 1.00 11.30 24 GLY C O 1
ATOM 2398 N N . ALA C 1 25 ? -10.682 44.379 51.394 1.00 11.23 25 ALA C N 1
ATOM 2399 C CA . ALA C 1 25 ? -10.764 43.312 50.403 1.00 11.42 25 ALA C CA 1
ATOM 2400 C C . ALA C 1 25 ? -11.525 43.767 49.158 1.00 11.26 25 ALA C C 1
ATOM 2401 O O . ALA C 1 25 ? -12.472 44.549 49.248 1.00 12.76 25 ALA C O 1
ATOM 2403 N N . GLY C 1 26 ? -11.106 43.272 47.998 1.00 10.03 26 GLY C N 1
ATOM 2404 C CA . GLY C 1 26 ? -11.770 43.645 46.765 1.00 11.17 26 GLY C CA 1
ATOM 2405 C C . GLY C 1 26 ? -10.852 43.592 45.562 1.00 11.31 26 GLY C C 1
ATOM 2406 O O . GLY C 1 26 ? -10.022 42.690 45.431 1.00 10.88 26 GLY C O 1
ATOM 2407 N N . LEU C 1 27 ? -10.997 44.570 44.676 1.00 10.38 27 LEU C N 1
ATOM 2408 C CA . LEU C 1 27 ? -10.195 44.621 43.472 1.00 9.73 27 LEU C CA 1
ATOM 2409 C C . LEU C 1 27 ? -9.491 45.939 43.252 1.00 10.36 27 LEU C C 1
ATOM 2410 O O . LEU C 1 27 ? -10.074 47.000 43.481 1.00 11.42 27 LEU C O 1
ATOM 2415 N N . LEU C 1 28 ? -8.236 45.860 42.830 1.00 9.76 28 LEU C N 1
ATOM 2416 C CA . LEU C 1 28 ? -7.507 47.048 42.423 1.00 9.36 28 LEU C CA 1
ATOM 2417 C C . LEU C 1 28 ? -7.671 46.957 40.906 1.00 9.48 28 LEU C C 1
ATOM 2418 O O . LEU C 1 28 ? -7.273 45.967 40.284 1.00 9.34 28 LEU C O 1
ATOM 2423 N N . VAL C 1 29 ? -8.281 47.977 40.318 1.00 9.36 29 VAL C N 1
ATOM 2424 C CA . VAL C 1 29 ? -8.517 48.010 38.881 1.00 9.99 29 VAL C CA 1
ATOM 2425 C C . VAL C 1 29 ? -7.656 49.082 38.231 1.00 9.14 29 VAL C C 1
ATOM 2426 O O . VAL C 1 29 ? -7.859 50.271 38.478 1.00 10.92 29 VAL C O 1
ATOM 2430 N N . LEU C 1 30 ? -6.675 48.663 37.436 1.00 9.22 30 LEU C N 1
ATOM 2431 C CA . LEU C 1 30 ? -5.832 49.609 36.706 1.00 9.97 30 LEU C CA 1
ATOM 2432 C C . LEU C 1 30 ? -6.529 49.736 35.359 1.00 11.98 30 LEU C C 1
ATOM 2433 O O . LEU C 1 30 ? -6.699 48.748 34.643 1.00 11.28 30 LEU C O 1
ATOM 2438 N N . LEU C 1 31 ? -6.938 50.955 35.030 1.00 11.88 31 LEU C N 1
ATOM 2439 C CA . LEU C 1 31 ? -7.692 51.212 33.813 1.00 11.37 31 LEU C CA 1
ATOM 2440 C C . LEU C 1 31 ? -6.915 51.829 32.665 1.00 10.58 31 LEU C C 1
ATOM 2441 O O . LEU C 1 31 ? -6.300 52.886 32.808 1.00 11.44 31 LEU C O 1
ATOM 2446 N N . GLY C 1 32 ? -6.972 51.162 31.515 1.00 12.45 32 GLY C N 1
ATOM 2447 C CA . GLY C 1 32 ? -6.285 51.649 30.334 1.00 13.31 32 GLY C CA 1
ATOM 2448 C C . GLY C 1 32 ? -7.272 52.000 29.240 1.00 13.31 32 GLY C C 1
ATOM 2449 O O . GLY C 1 32 ? -7.918 51.118 28.676 1.00 13.47 32 GLY C O 1
ATOM 2450 N N . VAL C 1 33 ? -7.398 53.291 28.953 1.00 12.95 33 VAL C N 1
ATOM 2451 C CA . VAL C 1 33 ? -8.309 53.752 27.912 1.00 13.16 33 VAL C CA 1
ATOM 2452 C C . VAL C 1 33 ? -7.569 53.733 26.581 1.00 12.46 33 VAL C C 1
ATOM 2453 O O . VAL C 1 33 ? -6.453 54.248 26.464 1.00 13.45 33 VAL C O 1
ATOM 2457 N N . GLU C 1 34 ? -8.203 53.129 25.583 1.00 13.04 34 GLU C N 1
ATOM 2458 C CA . GLU C 1 34 ? -7.616 52.988 24.261 1.00 14.45 34 GLU C CA 1
ATOM 2459 C C . GLU C 1 34 ? -8.140 53.988 23.241 1.00 14.32 34 GLU C C 1
ATOM 2460 O O . GLU C 1 34 ? -9.200 54.579 23.425 1.00 14.84 34 GLU C O 1
ATOM 2466 N N . LYS C 1 35 ? -7.374 54.153 22.166 1.00 16.95 35 LYS C N 1
ATOM 2467 C CA . LYS C 1 35 ? -7.686 55.095 21.098 1.00 17.95 35 LYS C CA 1
ATOM 2468 C C . LYS C 1 35 ? -9.147 55.200 20.677 1.00 17.73 35 LYS C C 1
ATOM 2469 O O . LYS C 1 35 ? -9.706 56.295 20.646 1.00 16.30 35 LYS C O 1
ATOM 2475 N N . ASP C 1 36 ? -9.766 54.069 20.356 1.00 17.82 36 ASP C N 1
ATOM 2476 C CA . ASP C 1 36 ? -11.146 54.087 19.889 1.00 18.84 36 ASP C CA 1
ATOM 2477 C C . ASP C 1 36 ? -12.223 53.706 20.898 1.00 18.86 36 ASP C C 1
ATOM 2478 O O . ASP C 1 36 ? -13.318 53.293 20.514 1.00 18.33 36 ASP C O 1
ATOM 2483 N N . ASP C 1 37 ? -11.932 53.845 22.187 1.00 16.02 37 ASP C N 1
ATOM 2484 C CA . ASP C 1 37 ? -12.931 53.517 23.195 1.00 16.18 37 ASP C CA 1
ATOM 2485 C C . ASP C 1 37 ? -14.073 54.525 23.203 1.00 16.59 37 ASP C C 1
ATOM 2486 O O . ASP C 1 37 ? -13.955 55.628 22.664 1.00 17.15 37 ASP C O 1
ATOM 2491 N N . ASP C 1 38 ? -15.183 54.125 23.810 1.00 16.53 38 ASP C N 1
ATOM 2492 C CA . ASP C 1 38 ? -16.350 54.983 23.956 1.00 18.49 38 ASP C CA 1
ATOM 2493 C C . ASP C 1 38 ? -17.077 54.569 25.229 1.00 19.83 38 ASP C C 1
ATOM 2494 O O . ASP C 1 38 ? -16.629 53.656 25.933 1.00 18.50 38 ASP C O 1
ATOM 2499 N N . GLU C 1 39 ? -18.188 55.230 25.535 1.00 19.86 39 GLU C N 1
ATOM 2500 C CA . GLU C 1 39 ? -18.930 54.917 26.749 1.00 20.89 39 GLU C CA 1
ATOM 2501 C C . GLU C 1 39 ? -19.511 53.510 26.747 1.00 21.17 39 GLU C C 1
ATOM 2502 O O . GLU C 1 39 ? -19.629 52.886 27.798 1.00 22.17 39 GLU C O 1
ATOM 2508 N N . GLN C 1 40 ? -19.874 53.014 25.569 1.00 21.34 40 GLN C N 1
ATOM 2509 C CA . GLN C 1 40 ? -20.433 51.672 25.453 1.00 22.33 40 GLN C CA 1
ATOM 2510 C C . GLN C 1 40 ? -19.400 50.650 25.919 1.00 21.21 40 GLN C C 1
ATOM 2511 O O . GLN C 1 40 ? -19.719 49.718 26.661 1.00 20.04 40 GLN C O 1
ATOM 2517 N N . LYS C 1 41 ? -18.160 50.829 25.480 1.00 20.03 41 LYS C N 1
ATOM 2518 C CA . LYS C 1 41 ? -17.089 49.923 25.866 1.00 19.55 41 LYS C CA 1
ATOM 2519 C C . LYS C 1 41 ? -16.829 50.027 27.367 1.00 19.18 41 LYS C C 1
ATOM 2520 O O . LYS C 1 41 ? -16.563 49.021 28.024 1.00 18.92 41 LYS C O 1
ATOM 2526 N N . ALA C 1 42 ? -16.925 51.236 27.910 1.00 17.78 42 ALA C N 1
ATOM 2527 C CA . ALA C 1 42 ? -16.718 51.435 29.344 1.00 17.31 42 ALA C CA 1
ATOM 2528 C C . ALA C 1 42 ? -17.817 50.706 30.117 1.00 18.47 42 ALA C C 1
ATOM 2529 O O . ALA C 1 42 ? -17.560 50.077 31.147 1.00 17.98 42 ALA C O 1
ATOM 2531 N N . ASN C 1 43 ? -19.045 50.797 29.616 1.00 18.65 43 ASN C N 1
ATOM 2532 C CA . ASN C 1 43 ? -20.182 50.129 30.239 1.00 18.62 43 ASN C CA 1
ATOM 2533 C C . ASN C 1 43 ? -19.913 48.632 30.293 1.00 18.14 43 ASN C C 1
ATOM 2534 O O . ASN C 1 43 ? -20.087 47.993 31.330 1.00 19.17 43 ASN C O 1
ATOM 2539 N N . ARG C 1 44 ? -19.482 48.081 29.164 1.00 18.90 44 ARG C N 1
ATOM 2540 C CA . ARG C 1 44 ? -19.212 46.657 29.063 1.00 19.42 44 ARG C CA 1
ATOM 2541 C C . ARG C 1 44 ? -18.058 46.199 29.945 1.00 18.86 44 ARG C C 1
ATOM 2542 O O . ARG C 1 44 ? -18.154 45.162 30.600 1.00 19.09 44 ARG C O 1
ATOM 2550 N N . LEU C 1 45 ? -16.970 46.961 29.962 1.00 17.77 45 LEU C N 1
ATOM 2551 C CA . LEU C 1 45 ? -15.820 46.584 30.782 1.00 16.28 45 LEU C CA 1
ATOM 2552 C C . LEU C 1 45 ? -16.204 46.595 32.254 1.00 16.50 45 LEU C C 1
ATOM 2553 O O . LEU C 1 45 ? -15.819 45.703 33.012 1.00 16.23 45 LEU C O 1
ATOM 2558 N N . CYS C 1 46 ? -16.971 47.602 32.656 1.00 15.84 46 CYS C N 1
ATOM 2559 C CA . CYS C 1 46 ? -17.411 47.722 34.037 1.00 16.32 46 CYS C CA 1
ATOM 2560 C C . CYS C 1 46 ? -18.199 46.481 34.452 1.00 16.77 46 CYS C C 1
ATOM 2561 O O . CYS C 1 46 ? -17.987 45.930 35.533 1.00 15.74 46 CYS C O 1
ATOM 2564 N N . GLU C 1 47 ? -19.108 46.042 33.586 1.00 17.69 47 GLU C N 1
ATOM 2565 C CA . GLU C 1 47 ? -19.917 44.860 33.869 1.00 18.59 47 GLU C CA 1
ATOM 2566 C C . GLU C 1 47 ? -19.042 43.622 34.040 1.00 16.91 47 GLU C C 1
ATOM 2567 O O . GLU C 1 47 ? -19.269 42.810 34.933 1.00 17.29 47 GLU C O 1
ATOM 2573 N N . ARG C 1 48 ? -18.046 43.480 33.175 1.00 16.43 48 ARG C N 1
ATOM 2574 C CA . ARG C 1 48 ? -17.161 42.329 33.238 1.00 16.08 48 ARG C CA 1
ATOM 2575 C C . ARG C 1 48 ? -16.329 42.350 34.515 1.00 16.25 48 ARG C C 1
ATOM 2576 O O . ARG C 1 48 ? -16.156 41.323 35.171 1.00 15.74 48 ARG C O 1
ATOM 2584 N N . VAL C 1 49 ? -15.821 43.524 34.872 1.00 14.92 49 VAL C N 1
ATOM 2585 C CA . VAL C 1 49 ? -15.017 43.651 36.080 1.00 15.17 49 VAL C CA 1
ATOM 2586 C C . VAL C 1 49 ? -15.824 43.324 37.334 1.00 15.77 49 VAL C C 1
ATOM 2587 O O . VAL C 1 49 ? -15.388 42.531 38.171 1.00 16.76 49 VAL C O 1
ATOM 2591 N N . LEU C 1 50 ? -17.003 43.923 37.463 1.00 15.53 50 LEU C N 1
ATOM 2592 C CA . LEU C 1 50 ? -17.835 43.694 38.639 1.00 16.39 50 LEU C CA 1
ATOM 2593 C C . LEU C 1 50 ? -18.475 42.317 38.684 1.00 15.99 50 LEU C C 1
ATOM 2594 O O . LEU C 1 50 ? -18.909 41.867 39.742 1.00 16.92 50 LEU C O 1
ATOM 2599 N N . GLY C 1 51 ? -18.530 41.650 37.537 1.00 16.29 51 GLY C N 1
ATOM 2600 C CA . GLY C 1 51 ? -19.129 40.329 37.485 1.00 18.01 51 GLY C CA 1
ATOM 2601 C C . GLY C 1 51 ? -18.145 39.174 37.412 1.00 17.50 51 GLY C C 1
ATOM 2602 O O . GLY C 1 51 ? -18.550 38.015 37.505 1.00 18.29 51 GLY C O 1
ATOM 2603 N N . TYR C 1 52 ? -16.856 39.465 37.260 1.00 16.83 52 TYR C N 1
ATOM 2604 C CA . TYR C 1 52 ? -15.866 38.394 37.165 1.00 17.30 52 TYR C CA 1
ATOM 2605 C C . TYR C 1 52 ? -15.802 37.560 38.444 1.00 17.35 52 TYR C C 1
ATOM 2606 O O . TYR C 1 52 ? -15.535 38.071 39.527 1.00 16.98 52 TYR C O 1
ATOM 2615 N N . ARG C 1 53 ? -16.050 36.262 38.298 1.00 19.47 53 ARG C N 1
ATOM 2616 C CA . ARG C 1 53 ? -16.080 35.339 39.427 1.00 20.75 53 ARG C CA 1
ATOM 2617 C C . ARG C 1 53 ? -14.696 34.845 39.825 1.00 21.42 53 ARG C C 1
ATOM 2618 O O . ARG C 1 53 ? -14.294 33.735 39.472 1.00 22.14 53 ARG C O 1
ATOM 2626 N N . ILE C 1 54 ? -13.970 35.669 40.576 1.00 19.01 54 ILE C N 1
ATOM 2627 C CA . ILE C 1 54 ? -12.630 35.292 40.992 1.00 18.57 54 ILE C CA 1
ATOM 2628 C C . ILE C 1 54 ? -12.398 35.318 42.498 1.00 18.51 54 ILE C C 1
ATOM 2629 O O . ILE C 1 54 ? -11.258 35.242 42.952 1.00 18.07 54 ILE C O 1
ATOM 2634 N N . PHE C 1 55 ? -13.474 35.429 43.273 1.00 17.43 55 PHE C N 1
ATOM 2635 C CA . PHE C 1 55 ? -13.360 35.416 44.727 1.00 19.39 55 PHE C CA 1
ATOM 2636 C C . PHE C 1 55 ? -13.810 34.050 45.233 1.00 21.65 55 PHE C C 1
ATOM 2637 O O . PHE C 1 55 ? -14.752 33.458 44.704 1.00 21.50 55 PHE C O 1
ATOM 2645 N N . SER C 1 56 ? -13.124 33.558 46.257 1.00 23.84 56 SER C N 1
ATOM 2646 C CA . SER C 1 56 ? -13.414 32.248 46.831 1.00 26.95 56 SER C CA 1
ATOM 2647 C C . SER C 1 56 ? -14.784 32.111 47.476 1.00 28.76 56 SER C C 1
ATOM 2648 O O . SER C 1 56 ? -15.295 33.047 48.090 1.00 27.57 56 SER C O 1
ATOM 2651 N N . ASP C 1 57 ? -15.376 30.931 47.326 1.00 31.98 57 ASP C N 1
ATOM 2652 C CA . ASP C 1 57 ? -16.658 30.650 47.950 1.00 35.10 57 ASP C CA 1
ATOM 2653 C C . ASP C 1 57 ? -16.296 29.951 49.255 1.00 37.26 57 ASP C C 1
ATOM 2654 O O . ASP C 1 57 ? -15.167 30.078 49.734 1.00 37.21 57 ASP C O 1
ATOM 2659 N N . ALA C 1 58 ? -17.236 29.209 49.825 1.00 39.88 58 ALA C N 1
ATOM 2660 C CA . ALA C 1 58 ? -16.978 28.502 51.074 1.00 41.99 58 ALA C CA 1
ATOM 2661 C C . ALA C 1 58 ? -15.988 27.362 50.864 1.00 43.09 58 ALA C C 1
ATOM 2662 O O . ALA C 1 58 ? -15.169 27.069 51.736 1.00 43.37 58 ALA C O 1
ATOM 2664 N N . GLU C 1 59 ? -16.067 26.727 49.699 1.00 44.08 59 GLU C N 1
ATOM 2665 C CA . GLU C 1 59 ? -15.190 25.609 49.367 1.00 45.15 59 GLU C CA 1
ATOM 2666 C C . GLU C 1 59 ? -13.817 26.057 48.870 1.00 44.48 59 GLU C C 1
ATOM 2667 O O . GLU C 1 59 ? -13.020 25.240 48.408 1.00 44.83 59 GLU C O 1
ATOM 2673 N N . GLY C 1 60 ? -13.550 27.356 48.964 1.00 43.52 60 GLY C N 1
ATOM 2674 C CA . GLY C 1 60 ? -12.267 27.887 48.536 1.00 41.15 60 GLY C CA 1
ATOM 2675 C C . GLY C 1 60 ? -12.024 27.926 47.038 1.00 39.79 60 GLY C C 1
ATOM 2676 O O . GLY C 1 60 ? -10.876 27.989 46.598 1.00 39.49 60 GLY C O 1
ATOM 2677 N N . LYS C 1 61 ? -13.093 27.895 46.248 1.00 38.37 61 LYS C N 1
ATOM 2678 C CA . LYS C 1 61 ? -12.959 27.933 44.796 1.00 36.77 61 LYS C CA 1
ATOM 2679 C C . LYS C 1 61 ? -13.507 29.239 44.230 1.00 34.24 61 LYS C C 1
ATOM 2680 O O . LYS C 1 61 ? -14.382 29.864 44.829 1.00 32.22 61 LYS C O 1
ATOM 2686 N N . MET C 1 62 ? -12.986 29.647 43.076 1.00 32.29 62 MET C N 1
ATOM 2687 C CA . MET C 1 62 ? -13.424 30.879 42.431 1.00 30.18 62 MET C CA 1
ATOM 2688 C C . MET C 1 62 ? -14.837 30.760 41.887 1.00 29.15 62 MET C C 1
ATOM 2689 O O . MET C 1 62 ? -15.062 30.104 40.872 1.00 30.39 62 MET C O 1
ATOM 2694 N N . ASN C 1 63 ? -15.785 31.409 42.553 1.00 28.13 63 ASN C N 1
ATOM 2695 C CA . ASN C 1 63 ? -17.174 31.362 42.119 1.00 27.52 63 ASN C CA 1
ATOM 2696 C C . ASN C 1 63 ? -17.971 32.620 42.428 1.00 26.48 63 ASN C C 1
ATOM 2697 O O . ASN C 1 63 ? -19.127 32.737 42.024 1.00 27.33 63 ASN C O 1
ATOM 2702 N N . LEU C 1 64 ? -17.362 33.562 43.138 1.00 24.14 64 LEU C N 1
ATOM 2703 C CA . LEU C 1 64 ? -18.062 34.793 43.486 1.00 21.60 64 LEU C CA 1
ATOM 2704 C C . LEU C 1 64 ? -17.427 36.014 42.844 1.00 20.49 64 LEU C C 1
ATOM 2705 O O . LEU C 1 64 ? -16.217 36.051 42.629 1.00 18.30 64 LEU C O 1
ATOM 2710 N N . ASN C 1 65 ? -18.245 37.011 42.525 1.00 18.10 65 ASN C N 1
ATOM 2711 C CA . ASN C 1 65 ? -17.699 38.233 41.951 1.00 17.88 65 ASN C CA 1
ATOM 2712 C C . ASN C 1 65 ? -17.445 39.173 43.126 1.00 16.96 65 ASN C C 1
ATOM 2713 O O . ASN C 1 65 ? -17.809 38.860 44.263 1.00 16.78 65 ASN C O 1
ATOM 2718 N N . VAL C 1 66 ? -16.823 40.319 42.866 1.00 15.53 66 VAL C N 1
ATOM 2719 C CA . VAL C 1 66 ? -16.503 41.246 43.944 1.00 14.80 66 VAL C CA 1
ATOM 2720 C C . VAL C 1 66 ? -17.710 41.706 44.756 1.00 16.79 66 VAL C C 1
ATOM 2721 O O . VAL C 1 66 ? -17.607 41.911 45.963 1.00 15.34 66 VAL C O 1
ATOM 2725 N N . GLN C 1 67 ? -18.857 41.855 44.105 1.00 16.36 67 GLN C N 1
ATOM 2726 C CA . GLN C 1 67 ? -20.049 42.287 44.813 1.00 17.97 67 GLN C CA 1
ATOM 2727 C C . GLN C 1 67 ? -20.581 41.188 45.726 1.00 17.32 67 GLN C C 1
ATOM 2728 O O . GLN C 1 67 ? -20.934 41.447 46.873 1.00 18.34 67 GLN C O 1
ATOM 2734 N N . GLN C 1 68 ? -20.627 39.959 45.226 1.00 19.43 68 GLN C N 1
ATOM 2735 C CA . GLN C 1 68 ? -21.102 38.845 46.040 1.00 19.52 68 GLN C CA 1
ATOM 2736 C C . GLN C 1 68 ? -20.183 38.646 47.247 1.00 20.25 68 GLN C C 1
ATOM 2737 O O . GLN C 1 68 ? -20.637 38.270 48.332 1.00 21.44 68 GLN C O 1
ATOM 2743 N N . ALA C 1 69 ? -18.893 38.909 47.052 1.00 18.20 69 ALA C N 1
ATOM 2744 C CA . ALA C 1 69 ? -17.902 38.756 48.115 1.00 18.70 69 ALA C CA 1
ATOM 2745 C C . ALA C 1 69 ? -17.937 39.917 49.103 1.00 18.21 69 ALA C C 1
ATOM 2746 O O . ALA C 1 69 ? -17.241 39.896 50.120 1.00 19.09 69 ALA C O 1
ATOM 2748 N N . GLY C 1 70 ? -18.753 40.924 48.805 1.00 17.69 70 GLY C N 1
ATOM 2749 C CA . GLY C 1 70 ? -18.854 42.079 49.678 1.00 18.43 70 GLY C CA 1
ATOM 2750 C C . GLY C 1 70 ? -17.600 42.932 49.640 1.00 18.70 70 GLY C C 1
ATOM 2751 O O . GLY C 1 70 ? -17.293 43.641 50.595 1.00 20.24 70 GLY C O 1
ATOM 2752 N N . GLY C 1 71 ? -16.878 42.871 48.526 1.00 17.04 71 GLY C N 1
ATOM 2753 C CA . GLY C 1 71 ? -15.654 43.639 48.401 1.00 15.08 71 GLY C CA 1
ATOM 2754 C C . GLY C 1 71 ? -15.855 45.031 47.840 1.00 14.67 71 GLY C C 1
ATOM 2755 O O . GLY C 1 71 ? -16.969 45.423 47.482 1.00 17.25 71 GLY C O 1
ATOM 2756 N N . SER C 1 72 ? -14.758 45.776 47.771 1.00 12.69 72 SER C N 1
ATOM 2757 C CA . SER C 1 72 ? -14.763 47.137 47.248 1.00 12.55 72 SER C CA 1
ATOM 2758 C C . SER C 1 72 ? -13.895 47.196 45.998 1.00 11.92 72 SER C C 1
ATOM 2759 O O . SER C 1 72 ? -13.197 46.237 45.672 1.00 11.72 72 SER C O 1
ATOM 2762 N N . VAL C 1 73 ? -13.925 48.332 45.311 1.00 11.58 73 VAL C N 1
ATOM 2763 C CA . VAL C 1 73 ? -13.137 48.508 44.102 1.00 11.68 73 VAL C CA 1
ATOM 2764 C C . VAL C 1 73 ? -12.358 49.814 44.143 1.00 11.58 73 VAL C C 1
ATOM 2765 O O . VAL C 1 73 ? -12.904 50.860 44.491 1.00 13.19 73 VAL C O 1
ATOM 2769 N N . LEU C 1 74 ? -11.075 49.736 43.810 1.00 10.00 74 LEU C N 1
ATOM 2770 C CA . LEU C 1 74 ? -10.211 50.907 43.764 1.00 9.97 74 LEU C CA 1
ATOM 2771 C C . LEU C 1 74 ? -9.773 51.037 42.316 1.00 10.80 74 LEU C C 1
ATOM 2772 O O . LEU C 1 74 ? -9.078 50.169 41.783 1.00 10.22 74 LEU C O 1
ATOM 2777 N N . VAL C 1 75 ? -10.193 52.123 41.675 1.00 9.92 75 VAL C N 1
ATOM 2778 C CA . VAL C 1 75 ? -9.869 52.364 40.276 1.00 11.57 75 VAL C CA 1
ATOM 2779 C C . VAL C 1 75 ? -8.753 53.389 40.122 1.00 12.36 75 VAL C C 1
ATOM 2780 O O . VAL C 1 75 ? -8.827 54.484 40.677 1.00 13.56 75 VAL C O 1
ATOM 2784 N N . VAL C 1 76 ? -7.716 53.022 39.375 1.00 11.00 76 VAL C N 1
ATOM 2785 C CA . VAL C 1 76 ? -6.584 53.907 39.138 1.00 11.95 76 VAL C CA 1
ATOM 2786 C C . VAL C 1 76 ? -6.267 53.983 37.645 1.00 14.14 76 VAL C C 1
ATOM 2787 O O . VAL C 1 76 ? -6.158 52.960 36.970 1.00 12.17 76 VAL C O 1
ATOM 2791 N N . SER C 1 77 ? -6.147 55.201 37.127 1.00 15.58 77 SER C N 1
ATOM 2792 C CA . SER C 1 77 ? -5.825 55.408 35.719 1.00 17.88 77 SER C CA 1
ATOM 2793 C C . SER C 1 77 ? -4.422 54.862 35.422 1.00 20.06 77 SER C C 1
ATOM 2794 O O . SER C 1 77 ? -3.475 55.150 36.160 1.00 23.64 77 SER C O 1
ATOM 2797 N N . GLN C 1 78 ? -4.291 54.063 34.361 1.00 18.38 78 GLN C N 1
ATOM 2798 C CA . GLN C 1 78 ? -2.999 53.467 33.995 1.00 17.42 78 GLN C CA 1
ATOM 2799 C C . GLN C 1 78 ? -2.793 53.423 32.479 1.00 18.62 78 GLN C C 1
ATOM 2800 O O . GLN C 1 78 ? -3.214 52.476 31.817 1.00 17.84 78 GLN C O 1
ATOM 2806 N N . PHE C 1 79 ? -2.108 54.435 31.952 1.00 18.66 79 PHE C N 1
ATOM 2807 C CA . PHE C 1 79 ? -1.867 54.567 30.513 1.00 19.19 79 PHE C CA 1
ATOM 2808 C C . PHE C 1 79 ? -0.934 53.536 29.882 1.00 19.90 79 PHE C C 1
ATOM 2809 O O . PHE C 1 79 ? -0.999 53.288 28.674 1.00 20.77 79 PHE C O 1
ATOM 2817 N N . THR C 1 80 ? -0.063 52.942 30.689 1.00 17.64 80 THR C N 1
ATOM 2818 C CA . THR C 1 80 ? 0.893 51.966 30.182 1.00 14.85 80 THR C CA 1
ATOM 2819 C C . THR C 1 80 ? 0.285 50.665 29.674 1.00 14.64 80 THR C C 1
ATOM 2820 O O . THR C 1 80 ? 0.905 49.960 28.879 1.00 15.10 80 THR C O 1
ATOM 2824 N N . LEU C 1 81 ? -0.924 50.342 30.118 1.00 14.99 81 LEU C N 1
ATOM 2825 C CA . LEU C 1 81 ? -1.572 49.104 29.689 1.00 14.56 81 LEU C CA 1
ATOM 2826 C C . LEU C 1 81 ? -1.908 49.078 28.200 1.00 17.54 81 LEU C C 1
ATOM 2827 O O . LEU C 1 81 ? -1.919 48.015 27.577 1.00 19.43 81 LEU C O 1
ATOM 2832 N N . ALA C 1 82 ? -2.178 50.243 27.624 1.00 15.74 82 ALA C N 1
ATOM 2833 C CA . ALA C 1 82 ? -2.532 50.295 26.206 1.00 17.77 82 ALA C CA 1
ATOM 2834 C C . ALA C 1 82 ? -1.321 50.332 25.278 1.00 18.77 82 ALA C C 1
ATOM 2835 O O . ALA C 1 82 ? -1.464 50.462 24.064 1.00 21.48 82 ALA C O 1
ATOM 2837 N N . ALA C 1 83 ? -0.132 50.208 25.850 1.00 19.40 83 ALA C N 1
ATOM 2838 C CA . ALA C 1 83 ? 1.099 50.248 25.076 1.00 20.18 83 ALA C CA 1
ATOM 2839 C C . ALA C 1 83 ? 1.286 49.079 24.117 1.00 20.03 83 ALA C C 1
ATOM 2840 O O . ALA C 1 83 ? 0.734 47.993 24.308 1.00 19.57 83 ALA C O 1
ATOM 2842 N N . ASP C 1 84 ? 2.064 49.330 23.070 1.00 20.16 84 ASP C N 1
ATOM 2843 C CA . ASP C 1 84 ? 2.405 48.303 22.100 1.00 22.04 84 ASP C CA 1
ATOM 2844 C C . ASP C 1 84 ? 3.744 47.827 22.644 1.00 20.19 84 ASP C C 1
ATOM 2845 O O . ASP C 1 84 ? 4.708 48.589 22.666 1.00 20.54 84 ASP C O 1
ATOM 2850 N N . THR C 1 85 ? 3.800 46.584 23.113 1.00 20.35 85 THR C N 1
ATOM 2851 C CA . THR C 1 85 ? 5.037 46.047 23.671 1.00 20.87 85 THR C CA 1
ATOM 2852 C C . THR C 1 85 ? 5.533 44.850 22.869 1.00 23.39 85 THR C C 1
ATOM 2853 O O . THR C 1 85 ? 6.323 44.050 23.364 1.00 21.98 85 THR C O 1
ATOM 2857 N N . GLU C 1 86 ? 5.072 44.737 21.626 1.00 25.50 86 GLU C N 1
ATOM 2858 C CA . GLU C 1 86 ? 5.451 43.626 20.755 1.00 29.59 86 GLU C CA 1
ATOM 2859 C C . GLU C 1 86 ? 6.950 43.388 20.618 1.00 30.06 86 GLU C C 1
ATOM 2860 O O . GLU C 1 86 ? 7.431 42.282 20.871 1.00 30.60 86 GLU C O 1
ATOM 2866 N N . ARG C 1 87 ? 7.687 44.417 20.210 1.00 29.88 87 ARG C N 1
ATOM 2867 C CA . ARG C 1 87 ? 9.125 44.270 20.011 1.00 30.46 87 ARG C CA 1
ATOM 2868 C C . ARG C 1 87 ? 9.935 45.461 20.505 1.00 28.61 87 ARG C C 1
ATOM 2869 O O . ARG C 1 87 ? 9.456 46.595 20.517 1.00 28.06 87 ARG C O 1
ATOM 2877 N N . GLY C 1 88 ? 11.177 45.195 20.895 1.00 26.17 88 GLY C N 1
ATOM 2878 C CA . GLY C 1 88 ? 12.042 46.258 21.369 1.00 24.43 88 GLY C CA 1
ATOM 2879 C C . GLY C 1 88 ? 11.931 46.477 22.863 1.00 23.79 88 GLY C C 1
ATOM 2880 O O . GLY C 1 88 ? 11.024 45.953 23.511 1.00 22.93 88 GLY C O 1
ATOM 2881 N N . MET C 1 89 ? 12.851 47.269 23.405 1.00 22.55 89 MET C N 1
ATOM 2882 C CA . MET C 1 89 ? 12.877 47.553 24.834 1.00 23.29 89 MET C CA 1
ATOM 2883 C C . MET C 1 89 ? 12.175 48.861 25.167 1.00 21.94 89 MET C C 1
ATOM 2884 O O . MET C 1 89 ? 12.221 49.323 26.306 1.00 21.88 89 MET C O 1
ATOM 2889 N N . ARG C 1 90 ? 11.522 49.452 24.173 1.00 22.16 90 ARG C N 1
ATOM 2890 C CA . ARG C 1 90 ? 10.830 50.717 24.374 1.00 22.88 90 ARG C CA 1
ATOM 2891 C C . ARG C 1 90 ? 9.363 50.614 23.985 1.00 22.28 90 ARG C C 1
ATOM 2892 O O . ARG C 1 90 ? 9.033 50.450 22.813 1.00 22.63 90 ARG C O 1
ATOM 2900 N N . PRO C 1 91 ? 8.457 50.703 24.968 1.00 21.94 91 PRO C N 1
ATOM 2901 C CA . PRO C 1 91 ? 7.038 50.614 24.621 1.00 21.36 91 PRO C CA 1
ATOM 2902 C C . PRO C 1 91 ? 6.643 51.830 23.791 1.00 22.69 91 PRO C C 1
ATOM 2903 O O . PRO C 1 91 ? 7.268 52.885 23.895 1.00 22.37 91 PRO C O 1
ATOM 2907 N N . SER C 1 92 ? 5.628 51.667 22.951 1.00 22.85 92 SER C N 1
ATOM 2908 C CA . SER C 1 92 ? 5.139 52.766 22.130 1.00 25.39 92 SER C CA 1
ATOM 2909 C C . SER C 1 92 ? 3.678 52.980 22.495 1.00 26.10 92 SER C C 1
ATOM 2910 O O . SER C 1 92 ? 2.971 52.028 22.831 1.00 24.48 92 SER C O 1
ATOM 2913 N N . PHE C 1 93 ? 3.225 54.227 22.439 1.00 28.34 93 PHE C N 1
ATOM 2914 C CA . PHE C 1 93 ? 1.845 54.524 22.796 1.00 30.86 93 PHE C CA 1
ATOM 2915 C C . PHE C 1 93 ? 1.079 55.224 21.681 1.00 33.53 93 PHE C C 1
ATOM 2916 O O . PHE C 1 93 ? 0.993 56.451 21.653 1.00 35.61 93 PHE C O 1
ATOM 2924 N N . SER C 1 94 ? 0.526 54.431 20.769 1.00 33.98 94 SER C N 1
ATOM 2925 C CA . SER C 1 94 ? -0.251 54.950 19.656 1.00 34.68 94 SER C CA 1
ATOM 2926 C C . SER C 1 94 ? -1.692 54.477 19.784 1.00 34.30 94 SER C C 1
ATOM 2927 O O . SER C 1 94 ? -2.622 55.122 19.299 1.00 35.82 94 SER C O 1
ATOM 2930 N N . LYS C 1 95 ? -1.869 53.340 20.446 1.00 32.10 95 LYS C N 1
ATOM 2931 C CA . LYS C 1 95 ? -3.193 52.773 20.658 1.00 28.93 95 LYS C CA 1
ATOM 2932 C C . LYS C 1 95 ? -3.816 53.350 21.930 1.00 25.87 95 LYS C C 1
ATOM 2933 O O . LYS C 1 95 ? -4.911 52.955 22.330 1.00 23.18 95 LYS C O 1
ATOM 2939 N N . GLY C 1 96 ? -3.109 54.287 22.557 1.00 22.96 96 GLY C N 1
ATOM 2940 C CA . GLY C 1 96 ? -3.609 54.921 23.763 1.00 22.57 96 GLY C CA 1
ATOM 2941 C C . GLY C 1 96 ? -4.560 56.039 23.382 1.00 20.91 96 GLY C C 1
ATOM 2942 O O . GLY C 1 96 ? -4.412 56.647 22.324 1.00 21.86 96 GLY C O 1
ATOM 2943 N N . ALA C 1 97 ? -5.536 56.309 24.238 1.00 20.31 97 ALA C N 1
ATOM 2944 C CA . ALA C 1 97 ? -6.514 57.348 23.965 1.00 17.68 97 ALA C CA 1
ATOM 2945 C C . ALA C 1 97 ? -5.919 58.746 24.050 1.00 19.06 97 ALA C C 1
ATOM 2946 O O . ALA C 1 97 ? -4.904 58.973 24.712 1.00 18.93 97 ALA C O 1
ATOM 2948 N N . SER C 1 98 ? -6.562 59.675 23.354 1.00 16.60 98 SER C N 1
ATOM 2949 C CA . SER C 1 98 ? -6.156 61.071 23.362 1.00 16.29 98 SER C CA 1
ATOM 2950 C C . SER C 1 98 ? -6.363 61.561 24.790 1.00 16.05 98 SER C C 1
ATOM 2951 O O . SER C 1 98 ? -7.032 60.903 25.586 1.00 13.77 98 SER C O 1
ATOM 2954 N N . PRO C 1 99 ? -5.798 62.725 25.140 1.00 16.3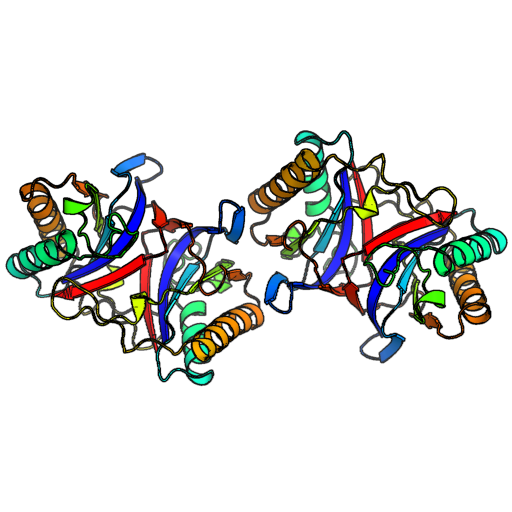3 99 PRO C N 1
ATOM 2955 C CA . PRO C 1 99 ? -5.981 63.221 26.507 1.00 16.46 99 PRO C CA 1
ATOM 2956 C C . PRO C 1 99 ? -7.444 63.379 26.921 1.00 15.91 99 PRO C C 1
ATOM 2957 O O . PRO C 1 99 ? -7.846 62.940 28.000 1.00 16.37 99 PRO C O 1
ATOM 2961 N N . ASP C 1 100 ? -8.243 64.010 26.067 1.00 15.22 100 ASP C N 1
ATOM 2962 C CA . ASP C 1 100 ? -9.655 64.213 26.371 1.00 15.39 100 ASP C CA 1
ATOM 2963 C C . ASP C 1 100 ? -10.375 62.904 26.637 1.00 12.76 100 ASP C C 1
ATOM 2964 O O . ASP C 1 100 ? -11.119 62.778 27.612 1.00 13.51 100 ASP C O 1
ATOM 2969 N N . ARG C 1 101 ? -10.161 61.936 25.753 1.00 13.19 101 ARG C N 1
ATOM 2970 C CA . ARG C 1 101 ? -10.815 60.638 25.867 1.00 14.37 101 ARG C CA 1
ATOM 2971 C C . ARG C 1 101 ? -10.345 59.856 27.081 1.00 13.59 101 ARG C C 1
ATOM 2972 O O . ARG C 1 101 ? -11.151 59.239 27.772 1.00 13.86 101 ARG C O 1
ATOM 2980 N N . ALA C 1 102 ? -9.045 59.882 27.337 1.00 13.71 102 ALA C N 1
ATOM 2981 C CA . ALA C 1 102 ? -8.502 59.169 28.488 1.00 14.75 102 ALA C CA 1
ATOM 2982 C C . ALA C 1 102 ? -9.146 59.679 29.775 1.00 16.07 102 ALA C C 1
ATOM 2983 O O . ALA C 1 102 ? -9.597 58.896 30.611 1.00 16.08 102 ALA C O 1
ATOM 2985 N N . GLU C 1 103 ? -9.197 61.000 29.921 1.00 14.36 103 GLU C N 1
ATOM 2986 C CA . GLU C 1 103 ? -9.764 61.630 31.110 1.00 16.39 103 GLU C CA 1
ATOM 2987 C C . GLU C 1 103 ? -11.276 61.431 31.208 1.00 15.97 103 GLU C C 1
ATOM 2988 O O . GLU C 1 103 ? -11.798 61.065 32.263 1.00 16.58 103 GLU C O 1
ATOM 2994 N N . ALA C 1 104 ? -11.978 61.647 30.100 1.00 16.19 104 ALA C N 1
ATOM 2995 C CA . ALA C 1 104 ? -13.427 61.504 30.086 1.00 15.84 104 ALA C CA 1
ATOM 2996 C C . ALA C 1 104 ? -13.916 60.087 30.352 1.00 14.26 104 ALA C C 1
ATOM 2997 O O . ALA C 1 104 ? -14.855 59.887 31.121 1.00 14.03 104 ALA C O 1
ATOM 2999 N N . LEU C 1 105 ? -13.292 59.101 29.715 1.00 14.93 105 LEU C N 1
ATOM 3000 C CA . LEU C 1 105 ? -13.732 57.727 29.910 1.00 14.82 105 LEU C CA 1
ATOM 3001 C C . LEU C 1 105 ? -13.291 57.168 31.254 1.00 15.14 105 LEU C C 1
ATOM 3002 O O . LEU C 1 105 ? -13.902 56.229 31.767 1.00 14.85 105 LEU C O 1
ATOM 3007 N N . TYR C 1 106 ? -12.236 57.744 31.827 1.00 15.69 106 TYR C N 1
ATOM 3008 C CA . TYR C 1 106 ? -11.799 57.318 33.153 1.00 15.71 106 TYR C CA 1
ATOM 3009 C C . TYR C 1 106 ? -12.899 57.784 34.114 1.00 16.29 106 TYR C C 1
ATOM 3010 O O . TYR C 1 106 ? -13.420 57.001 34.910 1.00 15.89 106 TYR C O 1
ATOM 3019 N N . ASP C 1 107 ? -13.253 59.066 34.030 1.00 15.18 107 ASP C N 1
ATOM 3020 C CA . ASP C 1 107 ? -14.305 59.630 34.873 1.00 17.49 107 ASP C CA 1
ATOM 3021 C C . ASP C 1 107 ? -15.599 58.844 34.701 1.00 17.45 107 ASP C C 1
ATOM 3022 O O . ASP C 1 107 ? -16.292 58.529 35.670 1.00 18.05 107 ASP C O 1
ATOM 3027 N N . TYR C 1 108 ? -15.919 58.538 33.451 1.00 17.75 108 TYR C N 1
ATOM 3028 C CA . TYR C 1 108 ? -17.132 57.806 33.137 1.00 17.63 108 TYR C CA 1
ATOM 3029 C C . TYR C 1 108 ? -17.113 56.406 33.741 1.00 17.17 108 TYR C C 1
ATOM 3030 O O . TYR C 1 108 ? -18.092 55.974 34.355 1.00 17.00 108 TYR C O 1
ATOM 3039 N N . PHE C 1 109 ? -15.997 55.701 33.571 1.00 15.27 109 PHE C N 1
ATOM 3040 C CA . PHE C 1 109 ? -15.871 54.350 34.105 1.00 16.10 109 PHE C CA 1
ATOM 3041 C C . PHE C 1 109 ? -16.072 54.357 35.618 1.00 15.10 109 PHE C C 1
ATOM 3042 O O . PHE C 1 109 ? -16.790 53.522 36.163 1.00 15.87 109 PHE C O 1
ATOM 3050 N N . VAL C 1 110 ? -15.431 55.304 36.294 1.00 15.50 110 VAL C N 1
ATOM 3051 C CA . VAL C 1 110 ? -15.550 55.402 37.743 1.00 15.25 110 VAL C CA 1
ATOM 3052 C C . VAL C 1 110 ? -16.994 55.633 38.175 1.00 17.16 110 VAL C C 1
ATOM 3053 O O . VAL C 1 110 ? -17.490 54.963 39.078 1.00 16.61 110 VAL C O 1
ATOM 3057 N N . GLU C 1 111 ? -17.670 56.578 37.528 1.00 17.74 111 GLU C N 1
ATOM 3058 C CA . GLU C 1 111 ? -19.055 56.865 37.879 1.00 19.37 111 GLU C CA 1
ATOM 3059 C C . GLU C 1 111 ? -19.946 55.659 37.582 1.00 19.51 111 GLU C C 1
ATOM 3060 O O . GLU C 1 111 ? -20.888 55.381 38.320 1.00 18.61 111 GLU C O 1
ATOM 3066 N N . ARG C 1 112 ? -19.635 54.942 36.506 1.00 19.99 112 ARG C N 1
ATOM 3067 C CA . ARG C 1 112 ? -20.394 53.757 36.119 1.00 21.16 112 ARG C CA 1
ATOM 3068 C C . ARG C 1 112 ? -20.267 52.703 37.215 1.00 20.47 112 ARG C C 1
ATOM 3069 O O . ARG C 1 112 ? -21.237 52.035 37.578 1.00 20.24 112 ARG C O 1
ATOM 3077 N N . CYS C 1 113 ? -19.051 52.552 37.730 1.00 19.76 113 CYS C N 1
ATOM 3078 C CA . CYS C 1 113 ? -18.778 51.596 38.792 1.00 19.63 113 CYS C CA 1
ATOM 3079 C C . CYS C 1 113 ? -19.585 51.967 40.030 1.00 20.85 113 CYS C C 1
ATOM 3080 O O . CYS C 1 113 ? -20.198 51.112 40.664 1.00 20.17 113 CYS C O 1
ATOM 3085 N N . ARG C 1 114 ? -19.575 53.250 40.374 1.00 22.26 114 ARG C N 1
ATOM 3086 C CA . ARG C 1 114 ? -20.308 53.729 41.538 1.00 24.46 114 ARG C CA 1
ATOM 3087 C C . ARG C 1 114 ? -21.806 53.494 41.439 1.00 26.78 114 ARG C C 1
ATOM 3088 O O . ARG C 1 114 ? -22.467 53.248 42.448 1.00 28.63 114 ARG C O 1
ATOM 3096 N N . GLN C 1 115 ? -22.342 53.562 40.227 1.00 27.93 115 GLN C N 1
ATOM 3097 C CA . GLN C 1 115 ? -23.768 53.347 40.021 1.00 30.50 115 GLN C CA 1
ATOM 3098 C C . GLN C 1 115 ? -24.127 51.897 40.331 1.00 30.45 115 GLN C C 1
ATOM 3099 O O . GLN C 1 115 ? -25.268 51.589 40.673 1.00 31.17 115 GLN C O 1
ATOM 3105 N N . GLN C 1 116 ? -23.142 51.012 40.216 1.00 28.94 116 GLN C N 1
ATOM 3106 C CA . GLN C 1 116 ? -23.353 49.590 40.469 1.00 29.35 116 GLN C CA 1
ATOM 3107 C C . GLN C 1 116 ? -22.813 49.145 41.826 1.00 27.75 116 GLN C C 1
ATOM 3108 O O . GLN C 1 116 ? -23.458 48.370 42.533 1.00 26.16 116 GLN C O 1
ATOM 3114 N N . GLU C 1 117 ? -21.626 49.633 42.175 1.00 26.70 117 GLU C N 1
ATOM 3115 C CA . GLU C 1 117 ? -20.976 49.286 43.438 1.00 25.36 117 GLU C CA 1
ATOM 3116 C C . GLU C 1 117 ? -20.619 50.542 44.220 1.00 24.35 117 GLU C C 1
ATOM 3117 O O . GLU C 1 117 ? -19.626 51.208 43.922 1.00 21.60 117 GLU C O 1
ATOM 3123 N N . MET C 1 118 ? -21.421 50.850 45.234 1.00 24.08 118 MET C N 1
ATOM 3124 C CA . MET C 1 118 ? -21.206 52.043 46.045 1.00 23.61 118 MET C CA 1
ATOM 3125 C C . MET C 1 118 ? -19.815 52.102 46.665 1.00 21.93 118 MET C C 1
ATOM 3126 O O . MET C 1 118 ? -19.295 53.182 46.931 1.00 21.92 118 MET C O 1
ATOM 3131 N N . ASN C 1 119 ? -19.200 50.946 46.884 1.00 19.74 119 ASN C N 1
ATOM 3132 C CA . ASN C 1 119 ? -17.877 50.928 47.487 1.00 18.08 119 ASN C CA 1
ATOM 3133 C C . ASN C 1 119 ? -16.773 51.069 46.436 1.00 17.52 119 ASN C C 1
ATOM 3134 O O . ASN C 1 119 ? -15.994 50.145 46.204 1.00 15.67 119 ASN C O 1
ATOM 3139 N N . THR C 1 120 ? -16.719 52.238 45.802 1.00 14.47 120 THR C N 1
ATOM 3140 C CA . THR C 1 120 ? -15.714 52.530 44.782 1.00 14.43 120 THR C CA 1
ATOM 3141 C C . THR C 1 120 ? -14.818 53.698 45.193 1.00 14.14 120 THR C C 1
ATOM 3142 O O . THR C 1 120 ? -15.298 54.780 45.540 1.00 16.42 120 THR C O 1
ATOM 3146 N N . GLN C 1 121 ? -13.510 53.465 45.151 1.00 13.16 121 GLN C N 1
ATOM 3147 C CA . GLN C 1 121 ? -12.510 54.463 45.515 1.00 12.82 121 GLN C CA 1
ATOM 3148 C C . GLN C 1 121 ? -11.632 54.689 44.290 1.00 13.78 121 GLN C C 1
ATOM 3149 O O . GLN C 1 121 ? -11.629 53.871 43.372 1.00 12.44 121 GLN C O 1
ATOM 3155 N N . THR C 1 122 ? -10.875 55.780 44.274 1.00 13.45 122 THR C N 1
ATOM 3156 C CA . THR C 1 122 ? -10.026 56.068 43.128 1.00 14.50 122 THR C CA 1
ATOM 3157 C C . THR C 1 122 ? -8.696 56.715 43.476 1.00 15.78 122 THR C C 1
ATOM 3158 O O . THR C 1 122 ? -8.419 57.058 44.629 1.00 16.50 122 THR C O 1
ATOM 3162 N N . GLY C 1 123 ? -7.871 56.858 42.448 1.00 15.58 123 GLY C N 1
ATOM 3163 C CA . GLY C 1 123 ? -6.605 57.539 42.592 1.00 15.74 123 GLY C CA 1
ATOM 3164 C C . GLY C 1 123 ? -6.936 58.947 42.122 1.00 17.22 123 GLY C C 1
ATOM 3165 O O . GLY C 1 123 ? -8.102 59.344 42.153 1.00 17.76 123 GLY C O 1
ATOM 3166 N N . ARG C 1 124 ? -5.935 59.705 41.693 1.00 17.52 124 ARG C N 1
ATOM 3167 C CA . ARG C 1 124 ? -6.177 61.057 41.199 1.00 20.67 124 ARG C CA 1
ATOM 3168 C C . ARG C 1 124 ? -5.626 61.143 39.788 1.00 18.72 124 ARG C C 1
ATOM 3169 O O . ARG C 1 124 ? -4.433 60.944 39.561 1.00 18.82 124 ARG C O 1
ATOM 3177 N N . PHE C 1 125 ? -6.503 61.441 38.838 1.00 17.23 125 PHE C N 1
ATOM 3178 C CA . PHE C 1 125 ? -6.096 61.504 37.448 1.00 16.83 125 PHE C CA 1
ATOM 3179 C C . PHE C 1 125 ? -4.928 62.446 37.197 1.00 16.30 125 PHE C C 1
ATOM 3180 O O . PHE C 1 125 ? -4.959 63.611 37.592 1.00 17.34 125 PHE C O 1
ATOM 3188 N N . ALA C 1 126 ? -3.905 61.915 36.535 1.00 15.72 126 ALA C N 1
ATOM 3189 C CA . ALA C 1 126 ? -2.703 62.657 36.161 1.00 16.28 126 ALA C CA 1
ATOM 3190 C C . ALA C 1 126 ? -1.798 63.075 37.311 1.00 16.31 126 ALA C C 1
ATOM 3191 O O . ALA C 1 126 ? -0.880 63.868 37.121 1.00 16.57 126 ALA C O 1
ATOM 3193 N N . ALA C 1 127 ? -2.046 62.548 38.503 1.00 17.40 127 ALA C N 1
ATOM 3194 C CA . ALA C 1 127 ? -1.202 62.884 39.644 1.00 18.31 127 ALA C CA 1
ATOM 3195 C C . ALA C 1 127 ? -0.111 61.822 39.768 1.00 18.89 127 ALA C C 1
ATOM 3196 O O . ALA C 1 127 ? -0.250 60.726 39.229 1.00 18.76 127 ALA C O 1
ATOM 3198 N N . ASP C 1 128 ? 0.984 62.150 40.450 1.00 20.34 128 ASP C N 1
ATOM 3199 C CA . ASP C 1 128 ? 2.050 61.171 40.641 1.00 22.39 128 ASP C CA 1
ATOM 3200 C C . ASP C 1 128 ? 1.581 60.338 41.825 1.00 21.22 128 ASP C C 1
ATOM 3201 O O . ASP C 1 128 ? 1.526 60.820 42.955 1.00 22.57 128 ASP C O 1
ATOM 3206 N N . MET C 1 129 ? 1.245 59.086 41.556 1.00 18.77 129 MET C N 1
ATOM 3207 C CA . MET C 1 129 ? 0.718 58.204 42.582 1.00 17.26 129 MET C CA 1
ATOM 3208 C C . MET C 1 129 ? 1.594 57.034 42.991 1.00 16.91 129 MET C C 1
ATOM 3209 O O . MET C 1 129 ? 2.404 56.536 42.215 1.00 18.91 129 MET C O 1
ATOM 3214 N N . GLN C 1 130 ? 1.407 56.611 44.235 1.00 15.46 130 GLN C N 1
ATOM 3215 C CA . GLN C 1 130 ? 2.080 55.444 44.782 1.00 16.12 130 GLN C CA 1
ATOM 3216 C C . GLN C 1 130 ? 0.894 54.552 45.121 1.00 14.71 130 GLN C C 1
ATOM 3217 O O . GLN C 1 130 ? 0.049 54.930 45.934 1.00 14.90 130 GLN C O 1
ATOM 3223 N N . VAL C 1 131 ? 0.815 53.386 44.490 1.00 11.42 131 VAL C N 1
ATOM 3224 C CA . VAL C 1 131 ? -0.294 52.474 44.728 1.00 12.16 131 VAL C CA 1
ATOM 3225 C C . VAL C 1 131 ? 0.158 51.272 45.550 1.00 11.86 131 VAL C C 1
ATOM 3226 O O . VAL C 1 131 ? 0.867 50.396 45.054 1.00 13.00 131 VAL C O 1
ATOM 3230 N N . SER C 1 132 ? -0.248 51.247 46.814 1.00 11.64 132 SER C N 1
ATOM 3231 C CA . SER C 1 132 ? 0.100 50.151 47.710 1.00 11.10 132 SER C CA 1
ATOM 3232 C C . SER C 1 132 ? -1.017 49.115 47.695 1.00 11.16 132 SER C C 1
ATOM 3233 O O . SER C 1 132 ? -2.195 49.463 47.670 1.00 11.41 132 SER C O 1
ATOM 3238 N N . LEU C 1 133 ? -0.652 47.838 47.698 1.00 10.17 133 LEU C N 1
ATOM 3239 C CA . LEU C 1 133 ? -1.659 46.787 47.710 1.00 9.36 133 LEU C CA 1
ATOM 3240 C C . LEU C 1 133 ? -1.076 45.475 48.180 1.00 9.08 133 LEU C C 1
ATOM 3241 O O . LEU C 1 133 ? 0.144 45.298 48.226 1.00 11.26 133 LEU C O 1
ATOM 3246 N N . VAL C 1 134 ? -1.966 44.570 48.558 1.00 9.62 134 VAL C N 1
ATOM 3247 C CA . VAL C 1 134 ? -1.566 43.222 48.924 1.00 10.23 134 VAL C CA 1
ATOM 3248 C C . VAL C 1 134 ? -2.430 42.362 48.012 1.00 10.49 134 VAL C C 1
ATOM 3249 O O . VAL C 1 134 ? -3.644 42.268 48.196 1.00 10.43 134 VAL C O 1
ATOM 3253 N N . ASN C 1 135 ? -1.793 41.779 47.001 1.00 9.24 135 ASN C N 1
ATOM 3254 C CA . ASN C 1 135 ? -2.465 40.921 46.031 1.00 9.87 135 ASN C CA 1
ATOM 3255 C C . ASN C 1 135 ? -2.618 39.541 46.676 1.00 11.19 135 ASN C C 1
ATOM 3256 O O . ASN C 1 135 ? -1.630 38.878 47.007 1.00 12.04 135 ASN C O 1
ATOM 3261 N N . ASP C 1 136 ? -3.868 39.128 46.842 1.00 9.96 136 ASP C N 1
ATOM 3262 C CA . ASP C 1 136 ? -4.230 37.871 47.493 1.00 11.27 136 ASP C CA 1
ATOM 3263 C C . ASP C 1 136 ? -4.239 36.644 46.584 1.00 11.56 136 ASP C C 1
ATOM 3264 O O . ASP C 1 136 ? -5.196 36.421 45.848 1.00 11.27 136 ASP C O 1
ATOM 3269 N N . GLY C 1 137 ? -3.172 35.851 46.644 1.00 10.97 137 GLY C N 1
ATOM 3270 C CA . GLY C 1 137 ? -3.109 34.647 45.828 1.00 11.46 137 GLY C CA 1
ATOM 3271 C C . GLY C 1 137 ? -1.729 34.330 45.281 1.00 12.09 137 GLY C C 1
ATOM 3272 O O . GLY C 1 137 ? -1.133 33.310 45.629 1.00 11.90 137 GLY C O 1
ATOM 3273 N N . PRO C 1 138 ? -1.209 35.156 44.374 1.00 11.10 138 PRO C N 1
ATOM 3274 C CA . PRO C 1 138 ? -1.867 36.354 43.848 1.00 10.71 138 PRO C CA 1
ATOM 3275 C C . PRO C 1 138 ? -2.890 35.942 42.797 1.00 11.35 138 PRO C C 1
ATOM 3276 O O . PRO C 1 138 ? -2.884 34.798 42.338 1.00 11.70 138 PRO C O 1
ATOM 3280 N N . VAL C 1 139 ? -3.777 36.866 42.437 1.00 10.15 139 VAL C N 1
ATOM 3281 C CA . VAL C 1 139 ? -4.775 36.621 41.397 1.00 10.42 139 VAL C CA 1
ATOM 3282 C C . VAL C 1 139 ? -4.805 37.897 40.567 1.00 10.55 139 VAL C C 1
ATOM 3283 O O . VAL C 1 139 ? -5.095 38.977 41.086 1.00 10.22 139 VAL C O 1
ATOM 3287 N N . THR C 1 140 ? -4.498 37.757 39.281 1.00 10.33 140 THR C N 1
ATOM 3288 C CA . THR C 1 140 ? -4.405 38.894 38.371 1.00 9.99 140 THR C CA 1
ATOM 3289 C C . THR C 1 140 ? -4.983 38.578 36.998 1.00 10.85 140 THR C C 1
ATOM 3290 O O . THR C 1 140 ? -4.581 37.606 36.357 1.00 11.02 140 THR C O 1
ATOM 3294 N N . PHE C 1 141 ? -5.913 39.406 36.536 1.00 10.31 141 PHE C N 1
ATOM 3295 C CA . PHE C 1 141 ? -6.503 39.170 35.227 1.00 11.72 141 PHE C CA 1
ATOM 3296 C C . PHE C 1 141 ? -6.474 40.386 34.329 1.00 11.56 141 PHE C C 1
ATOM 3297 O O . PHE C 1 141 ? -6.640 41.517 34.783 1.00 11.81 141 PHE C O 1
ATOM 3305 N N . TRP C 1 142 ? -6.271 40.131 33.045 1.00 13.31 142 TRP C N 1
ATOM 3306 C CA . TRP C 1 142 ? -6.276 41.178 32.036 1.00 12.63 142 TRP C CA 1
ATOM 3307 C C . TRP C 1 142 ? -7.626 41.058 31.324 1.00 13.40 142 TRP C C 1
ATOM 3308 O O . TRP C 1 142 ? -7.879 40.070 30.632 1.00 14.10 142 TRP C O 1
ATOM 3319 N N . LEU C 1 143 ? -8.501 42.040 31.527 1.00 12.91 143 LEU C N 1
ATOM 3320 C CA . LEU C 1 143 ? -9.812 42.053 30.880 1.00 13.53 143 LEU C CA 1
ATOM 3321 C C . LEU C 1 143 ? -9.809 43.179 29.862 1.00 14.87 143 LEU C C 1
ATOM 3322 O O . LEU C 1 143 ? -9.290 44.262 30.123 1.00 14.67 143 LEU C O 1
ATOM 3327 N N . GLN C 1 144 ? -10.385 42.926 28.695 1.00 16.15 144 GLN C N 1
ATOM 3328 C CA . GLN C 1 144 ? -10.399 43.938 27.659 1.00 16.91 144 GLN C CA 1
ATOM 3329 C C . GLN C 1 144 ? -11.639 43.838 26.783 1.00 18.11 144 GLN C C 1
ATOM 3330 O O . GLN C 1 144 ? -12.166 42.749 26.559 1.00 19.38 144 GLN C O 1
ATOM 3336 N N . VAL C 1 145 ? -12.112 44.992 26.323 1.00 19.21 145 VAL C N 1
ATOM 3337 C CA . VAL C 1 145 ? -13.273 45.065 25.447 1.00 20.05 145 VAL C CA 1
ATOM 3338 C C . VAL C 1 145 ? -12.915 45.961 24.270 1.00 21.44 145 VAL C C 1
ATOM 3339 O O . VAL C 1 145 ? -11.925 46.715 24.391 1.00 20.37 145 VAL C O 1
ATOM 3344 N N . MET D 1 1 ? -35.086 77.673 70.305 1.00 11.15 1 MET D N 1
ATOM 3345 C CA . MET D 1 1 ? -35.268 77.242 68.888 1.00 12.13 1 MET D CA 1
ATOM 3346 C C . MET D 1 1 ? -33.912 77.179 68.211 1.00 12.45 1 MET D C 1
ATOM 3347 O O . MET D 1 1 ? -33.040 78.016 68.461 1.00 12.31 1 MET D O 1
ATOM 3352 N N . ILE D 1 2 ? -33.751 76.194 67.333 1.00 11.79 2 ILE D N 1
ATOM 3353 C CA . ILE D 1 2 ? -32.493 75.973 66.638 1.00 12.32 2 ILE D CA 1
ATOM 3354 C C . ILE D 1 2 ? -32.616 76.041 65.127 1.00 12.12 2 ILE D C 1
ATOM 3355 O O . ILE D 1 2 ? -33.597 75.576 64.549 1.00 12.49 2 ILE D O 1
ATOM 3360 N N . ALA D 1 3 ? -31.618 76.636 64.490 1.00 12.34 3 ALA D N 1
ATOM 3361 C CA . ALA D 1 3 ? -31.580 76.688 63.039 1.00 12.59 3 ALA D CA 1
ATOM 3362 C C . ALA D 1 3 ? -30.175 76.290 62.617 1.00 13.15 3 ALA D C 1
ATOM 3363 O O . ALA D 1 3 ? -29.213 77.010 62.881 1.00 13.81 3 ALA D O 1
ATOM 3365 N N . LEU D 1 4 ? -30.051 75.116 62.006 1.00 10.80 4 LEU D N 1
ATOM 3366 C CA . LEU D 1 4 ? -28.764 74.661 61.506 1.00 12.24 4 LEU D CA 1
ATOM 3367 C C . LEU D 1 4 ? -28.821 75.128 60.062 1.00 12.89 4 LEU D C 1
ATOM 3368 O O . LEU D 1 4 ? -29.634 74.638 59.278 1.00 12.50 4 LEU D O 1
ATOM 3373 N N . ILE D 1 5 ? -27.989 76.103 59.718 1.00 11.08 5 ILE D N 1
ATOM 3374 C CA . ILE D 1 5 ? -28.005 76.641 58.372 1.00 13.12 5 ILE D CA 1
ATOM 3375 C C . ILE D 1 5 ? -26.792 76.264 57.538 1.00 12.57 5 ILE D C 1
ATOM 3376 O O . ILE D 1 5 ? -25.674 76.140 58.043 1.00 13.13 5 ILE D O 1
ATOM 3381 N N . GLN D 1 6 ? -27.033 76.050 56.250 1.00 12.84 6 GLN D N 1
ATOM 3382 C CA . GLN D 1 6 ? -25.971 75.712 55.317 1.00 13.46 6 GLN D CA 1
ATOM 3383 C C . GLN D 1 6 ? -26.088 76.656 54.128 1.00 14.11 6 GLN D C 1
ATOM 3384 O O . GLN D 1 6 ? -27.184 76.884 53.610 1.00 14.51 6 GLN D O 1
ATOM 3390 N N . ARG D 1 7 ? -24.957 77.225 53.722 1.00 15.46 7 ARG D N 1
ATOM 3391 C CA . ARG D 1 7 ? -24.925 78.139 52.582 1.00 15.39 7 ARG D CA 1
ATOM 3392 C C . ARG D 1 7 ? -24.962 77.257 51.348 1.00 15.98 7 ARG D C 1
ATOM 3393 O O . ARG D 1 7 ? -24.135 76.359 51.205 1.00 17.00 7 ARG D O 1
ATOM 3401 N N . VAL D 1 8 ? -25.911 77.508 50.455 1.00 15.23 8 VAL D N 1
ATOM 3402 C CA . VAL D 1 8 ? -26.043 76.670 49.269 1.00 14.95 8 VAL D CA 1
ATOM 3403 C C . VAL D 1 8 ? -26.110 77.411 47.942 1.00 17.28 8 VAL D C 1
ATOM 3404 O O . VAL D 1 8 ? -26.440 78.595 47.890 1.00 18.13 8 VAL D O 1
ATOM 3408 N N . THR D 1 9 ? -25.796 76.691 46.869 1.00 18.82 9 THR D N 1
ATOM 3409 C CA . THR D 1 9 ? -25.867 77.250 45.525 1.00 19.81 9 THR D CA 1
ATOM 3410 C C . THR D 1 9 ? -27.231 76.838 44.976 1.00 19.47 9 THR D C 1
ATOM 3411 O O . THR D 1 9 ? -27.728 77.401 43.999 1.00 19.96 9 THR D O 1
ATOM 3415 N N . ARG D 1 10 ? -27.824 75.839 45.627 1.00 17.56 10 ARG D N 1
ATOM 3416 C CA . ARG D 1 10 ? -29.146 75.330 45.281 1.00 16.21 10 ARG D CA 1
ATOM 3417 C C . ARG D 1 10 ? -29.568 74.291 46.310 1.00 15.81 10 ARG D C 1
ATOM 3418 O O . ARG D 1 10 ? -28.733 73.667 46.963 1.00 14.55 10 ARG D O 1
ATOM 3426 N N . ALA D 1 11 ? -30.873 74.134 46.472 1.00 13.90 11 ALA D N 1
ATOM 3427 C CA . ALA D 1 11 ? -31.410 73.158 47.404 1.00 14.68 11 ALA D CA 1
ATOM 3428 C C . ALA D 1 11 ? -32.858 72.903 47.060 1.00 14.20 11 ALA D C 1
ATOM 3429 O O . ALA D 1 11 ? -33.557 73.789 46.562 1.00 14.72 11 ALA D O 1
ATOM 3431 N N . SER D 1 12 ? -33.308 71.683 47.317 1.00 14.83 12 SER D N 1
ATOM 3432 C CA . SER D 1 12 ? -34.683 71.322 47.039 1.00 14.01 12 SER D CA 1
ATOM 3433 C C . SER D 1 12 ? -35.116 70.188 47.945 1.00 15.18 12 SER D C 1
ATOM 3434 O O . SER D 1 12 ? -34.296 69.382 48.390 1.00 17.54 12 SER D O 1
ATOM 3437 N N . VAL D 1 13 ? -36.407 70.140 48.232 1.00 12.20 13 VAL D N 1
ATOM 3438 C CA . VAL D 1 13 ? -36.942 69.094 49.081 1.00 13.63 13 VAL D CA 1
ATOM 3439 C C . VAL D 1 13 ? -38.003 68.328 48.322 1.00 15.09 13 VAL D C 1
ATOM 3440 O O . VAL D 1 13 ? -38.853 68.914 47.647 1.00 13.34 13 VAL D O 1
ATOM 3447 N N . THR D 1 14 ? -37.935 67.008 48.414 1.00 14.93 14 THR D N 1
ATOM 3448 C CA . THR D 1 14 ? -38.913 66.170 47.747 1.00 15.07 14 THR D CA 1
ATOM 3449 C C . THR D 1 14 ? -39.518 65.188 48.726 1.00 16.56 14 THR D C 1
ATOM 3450 O O . THR D 1 14 ? -38.890 64.802 49.716 1.00 16.83 14 THR D O 1
ATOM 3454 N N . VAL D 1 15 ? -40.755 64.809 48.451 1.00 15.30 15 VAL D N 1
ATOM 3455 C CA . VAL D 1 15 ? -41.453 63.825 49.255 1.00 16.31 15 VAL D CA 1
ATOM 3456 C C . VAL D 1 15 ? -41.855 62.791 48.216 1.00 17.66 15 VAL D C 1
ATOM 3457 O O . VAL D 1 15 ? -42.641 63.083 47.309 1.00 18.16 15 VAL D O 1
ATOM 3461 N N . GLU D 1 16 ? -41.284 61.597 48.331 1.00 18.69 16 GLU D N 1
ATOM 3462 C CA . GLU D 1 16 ? -41.553 60.526 47.381 1.00 19.19 16 GLU D CA 1
ATOM 3463 C C . GLU D 1 16 ? -41.258 61.007 45.961 1.00 18.28 16 GLU D C 1
ATOM 3464 O O . GLU D 1 16 ? -42.012 60.737 45.019 1.00 17.81 16 GLU D O 1
ATOM 3470 N N . GLY D 1 17 ? -40.154 61.738 45.824 1.00 16.29 17 GLY D N 1
ATOM 3471 C CA . GLY D 1 17 ? -39.728 62.239 44.530 1.00 16.19 17 GLY D CA 1
ATOM 3472 C C . GLY D 1 17 ? -40.383 63.516 44.044 1.00 14.37 17 GLY D C 1
ATOM 3473 O O . GLY D 1 17 ? -39.979 64.052 43.012 1.00 15.60 17 GLY D O 1
ATOM 3474 N N . GLU D 1 18 ? -41.374 64.009 44.782 1.00 15.10 18 GLU D N 1
ATOM 3475 C CA . GLU D 1 18 ? -42.094 65.220 44.390 1.00 15.18 18 GLU D CA 1
ATOM 3476 C C . GLU D 1 18 ? -41.585 66.475 45.085 1.00 13.63 18 GLU D C 1
ATOM 3477 O O . GLU D 1 18 ? -41.536 66.535 46.310 1.00 14.10 18 GLU D O 1
ATOM 3483 N N . VAL D 1 19 ? -41.232 67.484 44.295 1.00 13.63 19 VAL D N 1
ATOM 3484 C CA . VAL D 1 19 ? -40.730 68.739 44.843 1.00 13.18 19 VAL D CA 1
ATOM 3485 C C . VAL D 1 19 ? -41.788 69.494 45.641 1.00 13.31 19 VAL D C 1
ATOM 3486 O O . VAL D 1 19 ? -42.908 69.703 45.172 1.00 13.45 19 VAL D O 1
ATOM 3490 N N . THR D 1 20 ? -41.433 69.892 46.862 1.00 13.03 20 THR D N 1
ATOM 3491 C CA . THR D 1 20 ? -42.349 70.661 47.698 1.00 14.03 20 THR D CA 1
ATOM 3492 C C . THR D 1 20 ? -41.798 72.077 47.861 1.00 13.42 20 THR D C 1
ATOM 3493 O O . THR D 1 20 ? -42.552 73.017 48.127 1.00 15.30 20 THR D O 1
ATOM 3497 N N . GLY D 1 21 ? -40.486 72.221 47.686 1.00 12.99 21 GLY D N 1
ATOM 3498 C CA . GLY D 1 21 ? -39.840 73.520 47.804 1.00 12.49 21 GLY D CA 1
ATOM 3499 C C . GLY D 1 21 ? -38.492 73.479 47.111 1.00 12.20 21 GLY D C 1
ATOM 3500 O O . GLY D 1 21 ? -37.823 72.444 47.115 1.00 12.27 21 GLY D O 1
ATOM 3501 N N . GLU D 1 22 ? -38.074 74.594 46.524 1.00 13.35 22 GLU D N 1
ATOM 3502 C CA . GLU D 1 22 ? -36.808 74.630 45.814 1.00 14.95 22 GLU D CA 1
ATOM 3503 C C . GLU D 1 22 ? -36.262 76.050 45.690 1.00 17.14 22 GLU D C 1
ATOM 3504 O O . GLU D 1 22 ? -37.020 76.994 45.468 1.00 18.00 22 GLU D O 1
ATOM 3510 N N . ILE D 1 23 ? -34.950 76.191 45.856 1.00 16.64 23 ILE D N 1
ATOM 3511 C CA . ILE D 1 23 ? -34.294 77.490 45.740 1.00 16.81 23 ILE D CA 1
ATOM 3512 C C . ILE D 1 23 ? -32.960 77.373 45.022 1.00 17.64 23 ILE D C 1
ATOM 3513 O O . ILE D 1 23 ? -32.419 76.276 44.841 1.00 16.74 23 ILE D O 1
ATOM 3518 N N . GLY D 1 24 ? -32.446 78.525 44.604 1.00 18.60 24 GLY D N 1
ATOM 3519 C CA . GLY D 1 24 ? -31.150 78.584 43.964 1.00 18.63 24 GLY D CA 1
ATOM 3520 C C . GLY D 1 24 ? -30.181 78.927 45.079 1.00 19.69 24 GLY D C 1
ATOM 3521 O O . GLY D 1 24 ? -30.176 78.261 46.116 1.00 19.65 24 GLY D O 1
ATOM 3522 N N . ALA D 1 25 ? -29.378 79.968 44.891 1.00 17.78 25 ALA D N 1
ATOM 3523 C CA . ALA D 1 25 ? -28.420 80.380 45.912 1.00 17.81 25 ALA D CA 1
ATOM 3524 C C . ALA D 1 25 ? -29.159 80.883 47.148 1.00 17.58 25 ALA D C 1
ATOM 3525 O O . ALA D 1 25 ? -30.207 81.520 47.037 1.00 18.89 25 ALA D O 1
ATOM 3527 N N . GLY D 1 26 ? -28.614 80.598 48.325 1.00 16.28 26 GLY D N 1
ATOM 3528 C CA . GLY D 1 26 ? -29.262 81.046 49.545 1.00 16.05 26 GLY D CA 1
ATOM 3529 C C . GLY D 1 26 ? -28.909 80.203 50.751 1.00 14.85 26 GLY D C 1
ATOM 3530 O O . GLY D 1 26 ? -27.765 79.773 50.902 1.00 15.69 26 GLY D O 1
ATOM 3531 N N . LEU D 1 27 ? -29.901 79.966 51.606 1.00 14.87 27 LEU D N 1
ATOM 3532 C CA . LEU D 1 27 ? -29.707 79.178 52.815 1.00 15.54 27 LEU D CA 1
ATOM 3533 C C . LEU D 1 27 ? -30.689 78.035 52.966 1.00 14.43 27 LEU D C 1
ATOM 3534 O O . LEU D 1 27 ? -31.885 78.198 52.719 1.00 15.36 27 LEU D O 1
ATOM 3539 N N . LEU D 1 28 ? -30.177 76.875 53.365 1.00 14.90 28 LEU D N 1
ATOM 3540 C CA . LEU D 1 28 ? -31.050 75.752 53.674 1.00 13.54 28 LEU D CA 1
ATOM 3541 C C . LEU D 1 28 ? -31.117 75.890 55.189 1.00 14.25 28 LEU D C 1
ATOM 3542 O O . LEU D 1 28 ? -30.081 75.915 55.857 1.00 14.15 28 LEU D O 1
ATOM 3547 N N . VAL D 1 29 ? -32.325 76.002 55.723 1.00 11.37 29 VAL D N 1
ATOM 3548 C CA . VAL D 1 29 ? -32.519 76.152 57.156 1.00 11.98 29 VAL D CA 1
ATOM 3549 C C . VAL D 1 29 ? -33.223 74.935 57.737 1.00 11.20 29 VAL D C 1
ATOM 3550 O O . VAL D 1 29 ? -34.391 74.693 57.445 1.00 12.52 29 VAL D O 1
ATOM 3554 N N . LEU D 1 30 ? -32.501 74.160 58.540 1.00 11.43 30 LEU D N 1
ATOM 3555 C CA . LEU D 1 30 ? -33.084 72.999 59.202 1.00 10.73 30 LEU D CA 1
ATOM 3556 C C . LEU D 1 30 ? -33.522 73.554 60.557 1.00 11.49 30 LEU D C 1
ATOM 3557 O O . LEU D 1 30 ? -32.696 74.018 61.348 1.00 11.43 30 LEU D O 1
ATOM 3562 N N . LEU D 1 31 ? -34.822 73.506 60.817 1.00 9.78 31 LEU D N 1
ATOM 3563 C CA . LEU D 1 31 ? -35.374 74.085 62.034 1.00 10.13 31 LEU D CA 1
ATOM 3564 C C . LEU D 1 31 ? -35.756 73.100 63.122 1.00 10.95 31 LEU D C 1
ATOM 3565 O O . LEU D 1 31 ? -36.524 72.165 62.893 1.00 12.96 31 LEU D O 1
ATOM 3570 N N . GLY D 1 32 ? -35.218 73.332 64.315 1.00 11.47 32 GLY D N 1
ATOM 3571 C CA . GLY D 1 32 ? -35.523 72.483 65.448 1.00 12.28 32 GLY D CA 1
ATOM 3572 C C . GLY D 1 32 ? -36.270 73.271 66.508 1.00 12.16 32 GLY D C 1
ATOM 3573 O O . GLY D 1 32 ? -35.735 74.230 67.065 1.00 13.62 32 GLY D O 1
ATOM 3574 N N . VAL D 1 33 ? -37.510 72.876 66.783 1.00 11.92 33 VAL D N 1
ATOM 3575 C CA . VAL D 1 33 ? -38.322 73.556 67.785 1.00 12.03 33 VAL D CA 1
ATOM 3576 C C . VAL D 1 33 ? -38.132 72.899 69.145 1.00 12.65 33 VAL D C 1
ATOM 3577 O O . VAL D 1 33 ? -38.276 71.683 69.283 1.00 14.79 33 VAL D O 1
ATOM 3581 N N . GLU D 1 34 ? -37.799 73.716 70.142 1.00 13.79 34 GLU D N 1
ATOM 3582 C CA . GLU D 1 34 ? -37.568 73.245 71.504 1.00 14.37 34 GLU D CA 1
ATOM 3583 C C . GLU D 1 34 ? -38.820 73.371 72.371 1.00 14.47 34 GLU D C 1
ATOM 3584 O O . GLU D 1 34 ? -39.692 74.197 72.111 1.00 13.87 34 GLU D O 1
ATOM 3590 N N . LYS D 1 35 ? -38.886 72.549 73.415 1.00 16.39 35 LYS D N 1
ATOM 3591 C CA . LYS D 1 35 ? -40.037 72.485 74.310 1.00 18.40 35 LYS D CA 1
ATOM 3592 C C . LYS D 1 35 ? -40.707 73.787 74.757 1.00 18.33 35 LYS D C 1
ATOM 3593 O O . LYS D 1 35 ? -41.931 73.912 74.676 1.00 19.06 35 LYS D O 1
ATOM 3599 N N . ASP D 1 36 ? -39.930 74.754 75.224 1.00 17.06 36 ASP D N 1
ATOM 3600 C CA . ASP D 1 36 ? -40.534 75.996 75.696 1.00 16.04 36 ASP D CA 1
ATOM 3601 C C . ASP D 1 36 ? -40.510 77.147 74.704 1.00 15.25 36 ASP D C 1
ATOM 3602 O O . ASP D 1 36 ? -40.756 78.293 75.074 1.00 15.86 36 ASP D O 1
ATOM 3607 N N . ASP D 1 37 ? -40.219 76.853 73.442 1.00 14.02 37 ASP D N 1
ATOM 3608 C CA . ASP D 1 37 ? -40.196 77.910 72.438 1.00 14.16 37 ASP D CA 1
ATOM 3609 C C . ASP D 1 37 ? -41.557 78.582 72.298 1.00 13.68 37 ASP D C 1
ATOM 3610 O O . ASP D 1 37 ? -42.602 77.982 72.569 1.00 14.96 37 ASP D O 1
ATOM 3615 N N . ASP D 1 38 ? -41.532 79.836 71.868 1.00 13.25 38 ASP D N 1
ATOM 3616 C CA . ASP D 1 38 ? -42.756 80.580 71.631 1.00 13.26 38 ASP D CA 1
ATOM 3617 C C . ASP D 1 38 ? -42.525 81.495 70.437 1.00 13.91 38 ASP D C 1
ATOM 3618 O O . ASP D 1 38 ? -41.468 81.437 69.801 1.00 13.51 38 ASP D O 1
ATOM 3623 N N . GLU D 1 39 ? -43.509 82.326 70.117 1.00 15.36 39 GLU D N 1
ATOM 3624 C CA . GLU D 1 39 ? -43.376 83.218 68.978 1.00 16.28 39 GLU D CA 1
ATOM 3625 C C . GLU D 1 39 ? -42.194 84.168 69.111 1.00 16.21 39 GLU D C 1
ATOM 3626 O O . GLU D 1 39 ? -41.529 84.468 68.121 1.00 14.89 39 GLU D O 1
ATOM 3632 N N . GLN D 1 40 ? -41.909 84.634 70.324 1.00 16.86 40 GLN D N 1
ATOM 3633 C CA . GLN D 1 40 ? -40.784 85.548 70.487 1.00 17.85 40 GLN D CA 1
ATOM 3634 C C . GLN D 1 40 ? -39.470 84.875 70.098 1.00 17.20 40 GLN D C 1
ATOM 3635 O O . GLN D 1 40 ? -38.615 85.497 69.468 1.00 15.78 40 GLN D O 1
ATOM 3646 N N . LYS D 1 41 ? -39.311 83.604 70.458 1.00 16.43 41 LYS D N 1
ATOM 3647 C CA . LYS D 1 41 ? -38.098 82.874 70.102 1.00 15.71 41 LYS D CA 1
ATOM 3648 C C . LYS D 1 41 ? -38.029 82.740 68.581 1.00 14.69 41 LYS D C 1
ATOM 3649 O O . LYS D 1 41 ? -36.972 82.929 67.980 1.00 13.39 41 LYS D O 1
ATOM 3655 N N . ALA D 1 42 ? -39.164 82.415 67.964 1.00 13.51 42 ALA D N 1
ATOM 3656 C CA . ALA D 1 42 ? -39.219 82.273 66.512 1.00 12.78 42 ALA D CA 1
ATOM 3657 C C . ALA D 1 42 ? -38.865 83.588 65.824 1.00 12.60 42 ALA D C 1
ATOM 3658 O O . ALA D 1 42 ? -38.110 83.599 64.849 1.00 12.80 42 ALA D O 1
ATOM 3660 N N . ASN D 1 43 ? -39.419 84.691 66.327 1.00 13.59 43 ASN D N 1
ATOM 3661 C CA . ASN D 1 43 ? -39.147 86.011 65.760 1.00 14.65 43 ASN D CA 1
ATOM 3662 C C . ASN D 1 43 ? -37.651 86.297 65.788 1.00 13.48 43 ASN D C 1
ATOM 3663 O O . ASN D 1 43 ? -37.061 86.713 64.788 1.00 14.96 43 ASN D O 1
ATOM 3668 N N . ARG D 1 44 ? -37.040 86.071 66.948 1.00 14.08 44 ARG D N 1
ATOM 3669 C CA . ARG D 1 44 ? -35.622 86.318 67.123 1.00 13.74 44 ARG D CA 1
ATOM 3670 C C . ARG D 1 44 ? -34.750 85.428 66.245 1.00 13.09 44 ARG D C 1
ATOM 3671 O O . ARG D 1 44 ? -33.809 85.905 65.613 1.00 12.20 44 ARG D O 1
ATOM 3679 N N . LEU D 1 45 ? -35.059 84.136 66.200 1.00 13.01 45 LEU D N 1
ATOM 3680 C CA . LEU D 1 45 ? -34.263 83.232 65.379 1.00 11.87 45 LEU D CA 1
ATOM 3681 C C . LEU D 1 45 ? -34.361 83.637 63.909 1.00 11.09 45 LEU D C 1
ATOM 3682 O O . LEU D 1 45 ? -33.366 83.598 63.179 1.00 11.57 45 LEU D O 1
ATOM 3687 N N . CYS D 1 46 ? -35.559 84.020 63.474 1.00 11.33 46 CYS D N 1
ATOM 3688 C CA . CYS D 1 46 ? -35.757 84.442 62.093 1.00 12.48 46 CYS D CA 1
ATOM 3689 C C . CYS D 1 46 ? -34.838 85.622 61.793 1.00 13.67 46 CYS D C 1
ATOM 3690 O O . CYS D 1 46 ? -34.175 85.670 60.763 1.00 13.21 46 CYS D O 1
ATOM 3693 N N . GLU D 1 47 ? -34.795 86.573 62.716 1.00 13.60 47 GLU D N 1
ATOM 3694 C CA . GLU D 1 47 ? -33.950 87.739 62.538 1.00 14.83 47 GLU D CA 1
ATOM 3695 C C . GLU D 1 47 ? -32.476 87.353 62.406 1.00 13.66 47 GLU D C 1
ATOM 3696 O O . GLU D 1 47 ? -31.756 87.892 61.563 1.00 14.26 47 GLU D O 1
ATOM 3702 N N . ARG D 1 48 ? -32.026 86.410 63.229 1.00 13.85 48 ARG D N 1
ATOM 3703 C CA . ARG D 1 48 ? -30.632 85.976 63.192 1.00 12.62 48 ARG D CA 1
ATOM 3704 C C . ARG D 1 48 ? -30.290 85.219 61.914 1.00 13.66 48 ARG D C 1
ATOM 3705 O O . ARG D 1 48 ? -29.205 85.376 61.357 1.00 13.94 48 ARG D O 1
ATOM 3713 N N . VAL D 1 49 ? -31.220 84.387 61.457 1.00 12.75 49 VAL D N 1
ATOM 3714 C CA . VAL D 1 49 ? -31.012 83.605 60.245 1.00 14.07 49 VAL D CA 1
ATOM 3715 C C . VAL D 1 49 ? -30.909 84.509 59.026 1.00 13.33 49 VAL D C 1
ATOM 3716 O O . VAL D 1 49 ? -29.957 84.414 58.250 1.00 13.94 49 VAL D O 1
ATOM 3720 N N . LEU D 1 50 ? -31.880 85.400 58.869 1.00 13.38 50 LEU D N 1
ATOM 3721 C CA . LEU D 1 50 ? -31.889 86.304 57.725 1.00 13.79 50 LEU D CA 1
ATOM 3722 C C . LEU D 1 50 ? -30.802 87.370 57.794 1.00 15.39 50 LEU D C 1
ATOM 3723 O O . LEU D 1 50 ? -30.480 88.003 56.787 1.00 15.15 50 LEU D O 1
ATOM 3728 N N . GLY D 1 51 ? -30.224 87.557 58.975 1.00 14.88 51 GLY D N 1
ATOM 3729 C CA . GLY D 1 51 ? -29.189 88.563 59.116 1.00 15.77 51 GLY D CA 1
ATOM 3730 C C . GLY D 1 51 ? -27.776 88.031 59.255 1.00 15.72 51 GLY D C 1
ATOM 3731 O O . GLY D 1 51 ? -26.825 88.810 59.243 1.00 15.49 51 GLY D O 1
ATOM 3732 N N . TYR D 1 52 ? -27.613 86.716 59.374 1.00 15.78 52 TYR D N 1
ATOM 3733 C CA . TYR D 1 52 ? -26.278 86.160 59.536 1.00 15.63 52 TYR D CA 1
ATOM 3734 C C . TYR D 1 52 ? -25.389 86.444 58.328 1.00 17.79 52 TYR D C 1
ATOM 3735 O O . TYR D 1 52 ? -25.716 86.097 57.191 1.00 15.54 52 TYR D O 1
ATOM 3744 N N . ARG D 1 53 ? -24.260 87.095 58.587 1.00 19.82 53 ARG D N 1
ATOM 3745 C CA . ARG D 1 53 ? -23.331 87.481 57.530 1.00 21.73 53 ARG D CA 1
ATOM 3746 C C . ARG D 1 53 ? -22.373 86.377 57.119 1.00 23.08 53 ARG D C 1
ATOM 3747 O O . ARG D 1 53 ? -21.224 86.337 57.563 1.00 24.47 53 ARG D O 1
ATOM 3755 N N . ILE D 1 54 ? -22.840 85.488 56.251 1.00 21.54 54 ILE D N 1
ATOM 3756 C CA . ILE D 1 54 ? -22.000 84.391 55.802 1.00 23.75 54 ILE D CA 1
ATOM 3757 C C . ILE D 1 54 ? -21.854 84.280 54.288 1.00 22.99 54 ILE D C 1
ATOM 3758 O O . ILE D 1 54 ? -21.337 83.285 53.786 1.00 23.56 54 ILE D O 1
ATOM 3763 N N . PHE D 1 55 ? -22.305 85.298 53.559 1.00 23.22 55 PHE D N 1
ATOM 3764 C CA . PHE D 1 55 ? -22.178 85.288 52.105 1.00 23.43 55 PHE D CA 1
ATOM 3765 C C . PHE D 1 55 ? -21.042 86.203 51.662 1.00 25.11 55 PHE D C 1
ATOM 3766 O O . PHE D 1 55 ? -20.774 87.227 52.294 1.00 24.60 55 PHE D O 1
ATOM 3774 N N . SER D 1 56 ? -20.378 85.821 50.575 1.00 27.90 56 SER D N 1
ATOM 3775 C CA . SER D 1 56 ? -19.254 86.584 50.041 1.00 30.89 56 SER D CA 1
ATOM 3776 C C . SER D 1 56 ? -19.660 87.925 49.440 1.00 33.78 56 SER D C 1
ATOM 3777 O O . SER D 1 56 ? -20.716 88.048 48.819 1.00 32.80 56 SER D O 1
ATOM 3780 N N . ASP D 1 57 ? -18.810 88.928 49.632 1.00 36.85 57 ASP D N 1
ATOM 3781 C CA . ASP D 1 57 ? -19.060 90.253 49.082 1.00 40.70 57 ASP D CA 1
ATOM 3782 C C . ASP D 1 57 ? -18.344 90.342 47.737 1.00 42.34 57 ASP D C 1
ATOM 3783 O O . ASP D 1 57 ? -18.049 89.319 47.117 1.00 42.73 57 ASP D O 1
ATOM 3788 N N . ALA D 1 58 ? -18.062 91.561 47.291 1.00 43.96 58 ALA D N 1
ATOM 3789 C CA . ALA D 1 58 ? -17.377 91.762 46.021 1.00 45.73 58 ALA D CA 1
ATOM 3790 C C . ALA D 1 58 ? -15.953 91.216 46.082 1.00 46.62 58 ALA D C 1
ATOM 3791 O O . ALA D 1 58 ? -15.463 90.625 45.119 1.00 47.17 58 ALA D O 1
ATOM 3793 N N . GLU D 1 59 ? -15.294 91.414 47.219 1.00 47.59 59 GLU D N 1
ATOM 3794 C CA . GLU D 1 59 ? -13.924 90.945 47.404 1.00 48.16 59 GLU D CA 1
ATOM 3795 C C . GLU D 1 59 ? -13.881 89.502 47.894 1.00 47.91 59 GLU D C 1
ATOM 3796 O O . GLU D 1 59 ? -12.878 89.059 48.457 1.00 47.85 59 GLU D O 1
ATOM 3802 N N . GLY D 1 60 ? -14.973 88.774 47.678 1.00 46.99 60 GLY D N 1
ATOM 3803 C CA . GLY D 1 60 ? -15.037 87.386 48.102 1.00 45.34 60 GLY D CA 1
ATOM 3804 C C . GLY D 1 60 ? -14.910 87.197 49.602 1.00 44.09 60 GLY D C 1
ATOM 3805 O O . GLY D 1 60 ? -14.500 86.132 50.066 1.00 44.29 60 GLY D O 1
ATOM 3806 N N . LYS D 1 61 ? -15.265 88.226 50.366 1.00 42.40 61 LYS D N 1
ATOM 3807 C CA . LYS D 1 61 ? -15.183 88.158 51.820 1.00 40.65 61 LYS D CA 1
ATOM 3808 C C . LYS D 1 61 ? -16.552 87.913 52.455 1.00 39.02 61 LYS D C 1
ATOM 3809 O O . LYS D 1 61 ? -17.551 88.511 52.054 1.00 38.99 61 LYS D O 1
ATOM 3811 N N . MET D 1 62 ? -16.582 87.031 53.448 1.00 37.17 62 MET D N 1
ATOM 3812 C CA . MET D 1 62 ? -17.810 86.690 54.159 1.00 34.59 62 MET D CA 1
ATOM 3813 C C . MET D 1 62 ? -18.285 87.923 54.937 1.00 33.30 62 MET D C 1
ATOM 3814 O O . MET D 1 62 ? -17.812 88.185 56.044 1.00 33.44 62 MET D O 1
ATOM 3819 N N . ASN D 1 63 ? -19.214 88.680 54.356 1.00 31.75 63 ASN D N 1
ATOM 3820 C CA . ASN D 1 63 ? -19.714 89.893 55.001 1.00 30.90 63 ASN D CA 1
ATOM 3821 C C . ASN D 1 63 ? -21.186 90.232 54.783 1.00 29.19 63 ASN D C 1
ATOM 3822 O O . ASN D 1 63 ? -21.711 91.130 55.441 1.00 29.26 63 ASN D O 1
ATOM 3827 N N . LEU D 1 64 ? -21.854 89.533 53.871 1.00 26.34 64 LEU D N 1
ATOM 3828 C CA . LEU D 1 64 ? -23.256 89.831 53.590 1.00 24.76 64 LEU D CA 1
ATOM 3829 C C . LEU D 1 64 ? -24.238 88.783 54.098 1.00 22.88 64 LEU D C 1
ATOM 3830 O O . LEU D 1 64 ? -23.899 87.604 54.201 1.00 22.93 64 LEU D O 1
ATOM 3835 N N . ASN D 1 65 ? -25.455 89.215 54.419 1.00 21.05 65 ASN D N 1
ATOM 3836 C CA . ASN D 1 65 ? -26.464 88.265 54.865 1.00 20.23 65 ASN D CA 1
ATOM 3837 C C . ASN D 1 65 ? -27.205 87.780 53.625 1.00 20.40 65 ASN D C 1
ATOM 3838 O O . ASN D 1 65 ? -26.964 88.274 52.522 1.00 19.31 65 ASN D O 1
ATOM 3843 N N . VAL D 1 66 ? -28.093 86.808 53.797 1.00 19.08 66 VAL D N 1
ATOM 3844 C CA . VAL D 1 66 ? -28.823 86.248 52.666 1.00 19.89 66 VAL D CA 1
ATOM 3845 C C . VAL D 1 66 ? -29.654 87.268 51.889 1.00 19.70 66 VAL D C 1
ATOM 3846 O O . VAL D 1 66 ? -29.804 87.152 50.674 1.00 20.05 66 VAL D O 1
ATOM 3850 N N . GLN D 1 67 ? -30.184 88.271 52.581 1.00 20.61 67 GLN D N 1
ATOM 3851 C CA . GLN D 1 67 ? -30.992 89.296 51.927 1.00 23.20 67 GLN D CA 1
ATOM 3852 C C . GLN D 1 67 ? -30.114 90.169 51.029 1.00 23.63 67 GLN D C 1
ATOM 3853 O O . GLN D 1 67 ? -30.475 90.467 49.886 1.00 24.14 67 GLN D O 1
ATOM 3859 N N . GLN D 1 68 ? -28.959 90.571 51.550 1.00 22.91 68 GLN D N 1
ATOM 3860 C CA . GLN D 1 68 ? -28.025 91.410 50.803 1.00 24.17 68 GLN D CA 1
ATOM 3861 C C . GLN D 1 68 ? -27.433 90.669 49.610 1.00 24.94 68 GLN D C 1
ATOM 3862 O O . GLN D 1 68 ? -27.171 91.264 48.564 1.00 25.73 68 GLN D O 1
ATOM 3868 N N . ALA D 1 69 ? -27.213 89.369 49.775 1.00 23.42 69 ALA D N 1
ATOM 3869 C CA . ALA D 1 69 ? -26.646 88.548 48.713 1.00 22.30 69 ALA D CA 1
ATOM 3870 C C . ALA D 1 69 ? -27.697 88.232 47.655 1.00 22.41 69 ALA D C 1
ATOM 3871 O O . ALA D 1 69 ? -27.387 87.647 46.614 1.00 22.90 69 ALA D O 1
ATOM 3873 N N . GLY D 1 70 ? -28.937 88.623 47.929 1.00 20.83 70 GLY D N 1
ATOM 3874 C CA . GLY D 1 70 ? -30.020 88.367 46.998 1.00 22.38 70 GLY D CA 1
ATOM 3875 C C . GLY D 1 70 ? -30.372 86.893 46.940 1.00 21.96 70 GLY D C 1
ATOM 3876 O O . GLY D 1 70 ? -30.845 86.397 45.918 1.00 22.25 70 GLY D O 1
ATOM 3877 N N . GLY D 1 71 ? -30.140 86.190 48.043 1.00 20.39 71 GLY D N 1
ATOM 3878 C CA . GLY D 1 71 ? -30.438 84.770 48.081 1.00 19.82 71 GLY D CA 1
ATOM 3879 C C . GLY D 1 71 ? -31.846 84.460 48.545 1.00 18.82 71 GLY D C 1
ATOM 3880 O O . GLY D 1 71 ? -32.625 85.355 48.869 1.00 18.95 71 GLY D O 1
ATOM 3881 N N . SER D 1 72 ? -32.172 83.171 48.568 1.00 18.06 72 SER D N 1
ATOM 3882 C CA . SER D 1 72 ? -33.484 82.706 48.998 1.00 16.85 72 SER D CA 1
ATOM 3883 C C . SER D 1 72 ? -33.295 81.796 50.204 1.00 15.47 72 SER D C 1
ATOM 3884 O O . SER D 1 72 ? -32.168 81.476 50.572 1.00 16.17 72 SER D O 1
ATOM 3887 N N . VAL D 1 73 ? -34.398 81.382 50.817 1.00 15.28 73 VAL D N 1
ATOM 3888 C CA . VAL D 1 73 ? -34.320 80.506 51.974 1.00 16.19 73 VAL D CA 1
ATOM 3889 C C . VAL D 1 73 ? -35.268 79.327 51.828 1.00 15.42 73 VAL D C 1
ATOM 3890 O O . VAL D 1 73 ? -36.418 79.480 51.416 1.00 16.16 73 VAL D O 1
ATOM 3897 N N . LEU D 1 74 ? -34.757 78.143 52.146 1.00 14.18 74 LEU D N 1
ATOM 3898 C CA . LEU D 1 74 ? -35.554 76.930 52.102 1.00 13.65 74 LEU D CA 1
ATOM 3899 C C . LEU D 1 74 ? -35.570 76.433 53.537 1.00 12.90 74 LEU D C 1
ATOM 3900 O O . LEU D 1 74 ? -34.523 76.104 54.096 1.00 12.78 74 LEU D O 1
ATOM 3905 N N . VAL D 1 75 ? -36.755 76.397 54.133 1.00 12.21 75 VAL D N 1
ATOM 3906 C CA . VAL D 1 75 ? -36.902 75.957 55.512 1.00 12.01 75 VAL D CA 1
ATOM 3907 C C . VAL D 1 75 ? -37.460 74.543 55.578 1.00 12.69 75 VAL D C 1
ATOM 3908 O O . VAL D 1 75 ? -38.484 74.243 54.970 1.00 13.94 75 VAL D O 1
ATOM 3912 N N . VAL D 1 76 ? -36.771 73.676 56.315 1.00 11.25 76 VAL D N 1
ATOM 3913 C CA . VAL D 1 76 ? -37.192 72.290 56.480 1.00 12.38 76 VAL D CA 1
ATOM 3914 C C . VAL D 1 76 ? -37.225 71.936 57.966 1.00 14.13 76 VAL D C 1
ATOM 3915 O O . VAL D 1 76 ? -36.272 72.213 58.707 1.00 12.83 76 VAL D O 1
ATOM 3919 N N . SER D 1 77 ? -38.325 71.338 58.405 1.00 14.08 77 SER D N 1
ATOM 3920 C CA . SER D 1 77 ? -38.475 70.938 59.800 1.00 16.37 77 SER D CA 1
ATOM 3921 C C . SER D 1 77 ? -37.497 69.804 60.117 1.00 18.33 77 SER D C 1
ATOM 3922 O O . SER D 1 77 ? -37.370 68.860 59.334 1.00 18.34 77 SER D O 1
ATOM 3927 N N . GLN D 1 78 ? -36.802 69.907 61.253 1.00 19.08 78 GLN D N 1
ATOM 3928 C CA . GLN D 1 78 ? -35.818 68.898 61.671 1.00 21.34 78 GLN D CA 1
ATOM 3929 C C . GLN D 1 78 ? -35.802 68.675 63.188 1.00 23.10 78 GLN D C 1
ATOM 3930 O O . GLN D 1 78 ? -35.126 69.403 63.925 1.00 22.23 78 GLN D O 1
ATOM 3936 N N . PHE D 1 79 ? -36.516 67.647 63.639 1.00 25.05 79 PHE D N 1
ATOM 3937 C CA . PHE D 1 79 ? -36.611 67.309 65.062 1.00 26.88 79 PHE D CA 1
ATOM 3938 C C . PHE D 1 79 ? -35.307 66.899 65.740 1.00 26.27 79 PHE D C 1
ATOM 3939 O O . PHE D 1 79 ? -35.098 67.184 66.921 1.00 26.33 79 PHE D O 1
ATOM 3947 N N . THR D 1 80 ? -34.442 66.219 64.999 1.00 22.97 80 THR D N 1
ATOM 3948 C CA . THR D 1 80 ? -33.185 65.723 65.546 1.00 21.88 80 THR D CA 1
ATOM 3949 C C . THR D 1 80 ? -32.204 66.756 66.103 1.00 21.71 80 THR D C 1
ATOM 3950 O O . THR D 1 80 ? -31.327 66.407 66.893 1.00 20.69 80 THR D O 1
ATOM 3954 N N . LEU D 1 81 ? -32.350 68.018 65.712 1.00 22.32 81 LEU D N 1
ATOM 3955 C CA . LEU D 1 81 ? -31.446 69.059 66.199 1.00 24.77 81 LEU D CA 1
ATOM 3956 C C . LEU D 1 81 ? -31.594 69.344 67.693 1.00 27.39 81 LEU D C 1
ATOM 3957 O O . LEU D 1 81 ? -30.611 69.644 68.374 1.00 28.35 81 LEU D O 1
ATOM 3962 N N . ALA D 1 82 ? -32.819 69.257 68.201 1.00 29.91 82 ALA D N 1
ATOM 3963 C CA . ALA D 1 82 ? -33.074 69.523 69.615 1.00 33.78 82 ALA D CA 1
ATOM 3964 C C . ALA D 1 82 ? -32.795 68.303 70.482 1.00 37.18 82 ALA D C 1
ATOM 3965 O O . ALA D 1 82 ? -33.123 68.287 71.669 1.00 38.22 82 ALA D O 1
ATOM 3967 N N . ALA D 1 83 ? -32.181 67.285 69.889 1.00 40.23 83 ALA D N 1
ATOM 3968 C CA . ALA D 1 83 ? -31.872 66.057 70.609 1.00 43.86 83 ALA D CA 1
ATOM 3969 C C . ALA D 1 83 ? -30.639 66.192 71.496 1.00 46.58 83 ALA D C 1
ATOM 3970 O O . ALA D 1 83 ? -29.741 66.987 71.217 1.00 47.24 83 ALA D O 1
ATOM 3972 N N . ASP D 1 84 ? -30.612 65.411 72.571 1.00 49.36 84 ASP D N 1
ATOM 3973 C CA . ASP D 1 84 ? -29.488 65.410 73.496 1.00 52.08 84 ASP D CA 1
ATOM 3974 C C . ASP D 1 84 ? -28.556 64.283 73.075 1.00 53.56 84 ASP D C 1
ATOM 3975 O O . ASP D 1 84 ? -28.907 63.106 73.171 1.00 53.52 84 ASP D O 1
ATOM 3980 N N . THR D 1 85 ? -27.371 64.650 72.601 1.00 55.37 85 THR D N 1
ATOM 3981 C CA . THR D 1 85 ? -26.392 63.671 72.151 1.00 57.17 85 THR D CA 1
ATOM 3982 C C . THR D 1 85 ? -25.176 63.655 73.071 1.00 58.24 85 THR D C 1
ATOM 3983 O O . THR D 1 85 ? -24.038 63.749 72.611 1.00 58.84 85 THR D O 1
ATOM 3987 N N . GLU D 1 86 ? -25.421 63.534 74.371 1.00 59.49 86 GLU D N 1
ATOM 3988 C CA . GLU D 1 86 ? -24.341 63.514 75.351 1.00 60.30 86 GLU D CA 1
ATOM 3989 C C . GLU D 1 86 ? -23.705 62.132 75.464 1.00 60.73 86 GLU D C 1
ATOM 3990 O O . GLU D 1 86 ? -22.491 61.987 75.318 1.00 60.76 86 GLU D O 1
ATOM 3992 N N . ARG D 1 87 ? -24.528 61.120 75.722 1.00 60.89 87 ARG D N 1
ATOM 3993 C CA . ARG D 1 87 ? -24.034 59.755 75.859 1.00 61.12 87 ARG D CA 1
ATOM 3994 C C . ARG D 1 87 ? -24.959 58.746 75.188 1.00 61.09 87 ARG D C 1
ATOM 3995 O O . ARG D 1 87 ? -26.097 59.065 74.843 1.00 61.22 87 ARG D O 1
ATOM 3997 N N . GLY D 1 88 ? -24.461 57.526 75.008 1.00 60.97 88 GLY D N 1
ATOM 3998 C CA . GLY D 1 88 ? -25.252 56.482 74.382 1.00 60.58 88 GLY D CA 1
ATOM 3999 C C . GLY D 1 88 ? -25.325 56.633 72.876 1.00 60.26 88 GLY D C 1
ATOM 4000 O O . GLY D 1 88 ? -25.053 57.708 72.341 1.00 60.41 88 GLY D O 1
ATOM 4001 N N . MET D 1 89 ? -25.691 55.556 72.187 1.00 59.70 89 MET D N 1
ATOM 4002 C CA . MET D 1 89 ? -25.796 55.587 70.734 1.00 59.05 89 MET D CA 1
ATOM 4003 C C . MET D 1 89 ? -27.207 55.957 70.292 1.00 58.76 89 MET D C 1
ATOM 4004 O O . MET D 1 89 ? -27.487 56.053 69.098 1.00 57.98 89 MET D O 1
ATOM 4009 N N . ARG D 1 90 ? -28.091 56.161 71.264 1.00 58.61 90 ARG D N 1
ATOM 4010 C CA . ARG D 1 90 ? -29.474 56.530 70.984 1.00 58.32 90 ARG D CA 1
ATOM 4011 C C . ARG D 1 90 ? -29.769 57.950 71.454 1.00 58.04 90 ARG D C 1
ATOM 4012 O O . ARG D 1 90 ? -29.522 58.298 72.609 1.00 57.81 90 ARG D O 1
ATOM 4020 N N . PRO D 1 91 ? -30.300 58.792 70.554 1.00 57.67 91 PRO D N 1
ATOM 4021 C CA . PRO D 1 91 ? -30.635 60.185 70.866 1.00 57.43 91 PRO D CA 1
ATOM 4022 C C . PRO D 1 91 ? -31.806 60.305 71.839 1.00 56.98 91 PRO D C 1
ATOM 4023 O O . PRO D 1 91 ? -32.695 59.453 71.863 1.00 57.15 91 PRO D O 1
ATOM 4027 N N . SER D 1 92 ? -31.798 61.368 72.637 1.00 56.36 92 SER D N 1
ATOM 4028 C CA . SER D 1 92 ? -32.868 61.623 73.596 1.00 55.80 92 SER D CA 1
ATOM 4029 C C . SER D 1 92 ? -33.490 62.975 73.260 1.00 55.18 92 SER D C 1
ATOM 4030 O O . SER D 1 92 ? -32.828 64.010 73.340 1.00 55.29 92 SER D O 1
ATOM 4033 N N . PHE D 1 93 ? -34.764 62.959 72.878 1.00 54.07 93 PHE D N 1
ATOM 4034 C CA . PHE D 1 93 ? -35.467 64.181 72.504 1.00 52.61 93 PHE D CA 1
ATOM 4035 C C . PHE D 1 93 ? -36.321 64.729 73.642 1.00 51.15 93 PHE D C 1
ATOM 4036 O O . PHE D 1 93 ? -37.520 64.962 73.477 1.00 51.57 93 PHE D O 1
ATOM 4044 N N . SER D 1 94 ? -35.693 64.943 74.794 1.00 48.92 94 SER D N 1
ATOM 4045 C CA . SER D 1 94 ? -36.388 65.459 75.967 1.00 46.49 94 SER D CA 1
ATOM 4046 C C . SER D 1 94 ? -36.527 66.979 75.942 1.00 43.80 94 SER D C 1
ATOM 4047 O O . SER D 1 94 ? -37.354 67.544 76.658 1.00 43.49 94 SER D O 1
ATOM 4050 N N . LYS D 1 95 ? -35.720 67.637 75.116 1.00 40.28 95 LYS D N 1
ATOM 4051 C CA . LYS D 1 95 ? -35.760 69.091 75.015 1.00 36.03 95 LYS D CA 1
ATOM 4052 C C . LYS D 1 95 ? -36.494 69.564 73.763 1.00 33.67 95 LYS D C 1
ATOM 4053 O O . LYS D 1 95 ? -36.645 70.765 73.544 1.00 31.79 95 LYS D O 1
ATOM 4055 N N . GLY D 1 96 ? -36.948 68.616 72.948 1.00 30.04 96 GLY D N 1
ATOM 4056 C CA . GLY D 1 96 ? -37.659 68.966 71.729 1.00 27.00 96 GLY D CA 1
ATOM 4057 C C . GLY D 1 96 ? -39.158 69.076 71.937 1.00 26.23 96 GLY D C 1
ATOM 4058 O O . GLY D 1 96 ? -39.734 68.346 72.743 1.00 25.87 96 GLY D O 1
ATOM 4059 N N . ALA D 1 97 ? -39.794 69.988 71.208 1.00 23.46 97 ALA D N 1
ATOM 4060 C CA . ALA D 1 97 ? -41.234 70.185 71.323 1.00 22.40 97 ALA D CA 1
ATOM 4061 C C . ALA D 1 97 ? -42.001 69.018 70.706 1.00 22.90 97 ALA D C 1
ATOM 4062 O O . ALA D 1 97 ? -41.471 68.294 69.863 1.00 22.79 97 ALA D O 1
ATOM 4064 N N . SER D 1 98 ? -43.249 68.843 71.131 1.00 22.95 98 SER D N 1
ATOM 4065 C CA . SER D 1 98 ? -44.100 67.776 70.613 1.00 23.52 98 SER D CA 1
ATOM 4066 C C . SER D 1 98 ? -44.455 68.088 69.159 1.00 23.77 98 SER D C 1
ATOM 4067 O O . SER D 1 98 ? -44.337 69.227 68.721 1.00 22.24 98 SER D O 1
ATOM 4070 N N . PRO D 1 99 ? -44.905 67.079 68.397 1.00 23.37 99 PRO D N 1
ATOM 4071 C CA . PRO D 1 99 ? -45.274 67.260 66.987 1.00 23.12 99 PRO D CA 1
ATOM 4072 C C . PRO D 1 99 ? -46.193 68.449 66.698 1.00 22.54 99 PRO D C 1
ATOM 4073 O O . PRO D 1 99 ? -45.899 69.267 65.824 1.00 21.22 99 PRO D O 1
ATOM 4077 N N . ASP D 1 100 ? -47.305 68.545 67.419 1.00 21.94 100 ASP D N 1
ATOM 4078 C CA . ASP D 1 100 ? -48.245 69.643 67.199 1.00 22.79 100 ASP D CA 1
ATOM 4079 C C . ASP D 1 100 ? -47.624 71.014 67.427 1.00 21.27 100 ASP D C 1
ATOM 4080 O O . ASP D 1 100 ? -47.801 71.926 66.616 1.00 20.32 100 ASP D O 1
ATOM 4085 N N . ARG D 1 101 ? -46.900 71.161 68.533 1.00 19.51 101 ARG D N 1
ATOM 4086 C CA . ARG D 1 101 ? -46.261 72.428 68.858 1.00 17.74 101 ARG D CA 1
ATOM 4087 C C . ARG D 1 101 ? -45.129 72.737 67.885 1.00 16.38 101 ARG D C 1
ATOM 4088 O O . ARG D 1 101 ? -44.962 73.882 67.463 1.00 15.74 101 ARG D O 1
ATOM 4096 N N . ALA D 1 102 ? -44.353 71.718 67.531 1.00 15.90 102 ALA D N 1
ATOM 4097 C CA . ALA D 1 102 ? -43.257 71.900 66.588 1.00 14.40 102 ALA D CA 1
ATOM 4098 C C . ALA D 1 102 ? -43.821 72.384 65.254 1.00 14.48 102 ALA D C 1
ATOM 4099 O O . ALA D 1 102 ? -43.274 73.291 64.636 1.00 13.28 102 ALA D O 1
ATOM 4101 N N . GLU D 1 103 ? -44.919 71.781 64.809 1.00 14.01 103 GLU D N 1
ATOM 4102 C CA . GLU D 1 103 ? -45.512 72.202 63.546 1.00 13.71 103 GLU D CA 1
ATOM 4103 C C . GLU D 1 103 ? -46.032 73.631 63.635 1.00 14.10 103 GLU D C 1
ATOM 4104 O O . GLU D 1 103 ? -45.790 74.443 62.741 1.00 14.06 103 GLU D O 1
ATOM 4110 N N . ALA D 1 104 ? -46.740 73.943 64.715 1.00 13.78 104 ALA D N 1
ATOM 4111 C CA . ALA D 1 104 ? -47.284 75.284 64.884 1.00 14.16 104 ALA D CA 1
ATOM 4112 C C . ALA D 1 104 ? -46.192 76.351 64.803 1.00 13.69 104 ALA D C 1
ATOM 4113 O O . ALA D 1 104 ? -46.337 77.348 64.092 1.00 14.63 104 ALA D O 1
ATOM 4115 N N . LEU D 1 105 ? -45.093 76.144 65.520 1.00 14.27 105 LEU D N 1
ATOM 4116 C CA . LEU D 1 105 ? -44.012 77.122 65.505 1.00 13.89 105 LEU D CA 1
ATOM 4117 C C . LEU D 1 105 ? -43.204 77.121 64.209 1.00 12.32 105 LEU D C 1
ATOM 4118 O O . LEU D 1 105 ? -42.629 78.142 63.825 1.00 12.90 105 LEU D O 1
ATOM 4123 N N . TYR D 1 106 ? -43.158 75.975 63.534 1.00 13.49 106 TYR D N 1
ATOM 4124 C CA . TYR D 1 106 ? -42.467 75.871 62.255 1.00 12.60 106 TYR D CA 1
ATOM 4125 C C . TYR D 1 106 ? -43.256 76.714 61.254 1.00 11.71 106 TYR D C 1
ATOM 4126 O O . TYR D 1 106 ? -42.683 77.514 60.515 1.00 12.83 106 TYR D O 1
ATOM 4135 N N . ASP D 1 107 ? -44.575 76.537 61.245 1.00 12.05 107 ASP D N 1
ATOM 4136 C CA . ASP D 1 107 ? -45.417 77.295 60.322 1.00 12.30 107 ASP D CA 1
ATOM 4137 C C . ASP D 1 107 ? -45.305 78.784 60.610 1.00 13.03 107 ASP D C 1
ATOM 4138 O O . ASP D 1 107 ? -45.278 79.603 59.690 1.00 13.33 107 ASP D O 1
ATOM 4143 N N . TYR D 1 108 ? -45.240 79.132 61.890 1.00 12.64 108 TYR D N 1
ATOM 4144 C CA . TYR D 1 108 ? -45.125 80.530 62.284 1.00 14.07 108 TYR D CA 1
ATOM 4145 C C . TYR D 1 108 ? -43.785 81.092 61.822 1.00 13.53 108 TYR D C 1
ATOM 4146 O O . TYR D 1 108 ? -43.717 82.197 61.286 1.00 13.51 108 TYR D O 1
ATOM 4155 N N . PHE D 1 109 ? -42.717 80.327 62.034 1.00 12.28 109 PHE D N 1
ATOM 4156 C CA . PHE D 1 109 ? -41.381 80.746 61.629 1.00 11.67 109 PHE D CA 1
ATOM 4157 C C . PHE D 1 109 ? -41.351 80.998 60.123 1.00 12.16 109 PHE D C 1
ATOM 4158 O O . PHE D 1 109 ? -40.792 81.986 59.664 1.00 14.02 109 PHE D O 1
ATOM 4166 N N . VAL D 1 110 ? -41.949 80.090 59.357 1.00 12.61 110 VAL D N 1
ATOM 4167 C CA . VAL D 1 110 ? -41.969 80.243 57.907 1.00 13.46 110 VAL D CA 1
ATOM 4168 C C . VAL D 1 110 ? -42.708 81.513 57.498 1.00 13.12 110 VAL D C 1
ATOM 4169 O O . VAL D 1 110 ? -42.235 82.262 56.644 1.00 13.91 110 VAL D O 1
ATOM 4173 N N . GLU D 1 111 ? -43.858 81.753 58.115 1.00 13.86 111 GLU D N 1
ATOM 4174 C CA . GLU D 1 111 ? -44.644 82.942 57.806 1.00 14.80 111 GLU D CA 1
ATOM 4175 C C . GLU D 1 111 ? -43.847 84.196 58.163 1.00 16.69 111 GLU D C 1
ATOM 4176 O O . GLU D 1 111 ? -43.900 85.198 57.450 1.00 15.46 111 GLU D O 1
ATOM 4182 N N . ARG D 1 112 ? -43.095 84.139 59.259 1.00 17.33 112 ARG D N 1
ATOM 4183 C CA . ARG D 1 112 ? -42.278 85.283 59.667 1.00 18.71 112 ARG D CA 1
ATOM 4184 C C . ARG D 1 112 ? -41.214 85.580 58.617 1.00 17.58 112 ARG D C 1
ATOM 4185 O O . ARG D 1 112 ? -40.921 86.739 58.321 1.00 17.81 112 ARG D O 1
ATOM 4193 N N . CYS D 1 113 ? -40.624 84.526 58.065 1.00 16.01 113 CYS D N 1
ATOM 4194 C CA . CYS D 1 113 ? -39.604 84.675 57.039 1.00 17.13 113 CYS D CA 1
ATOM 4195 C C . CYS D 1 113 ? -40.212 85.356 55.821 1.00 17.49 113 CYS D C 1
ATOM 4196 O O . CYS D 1 113 ? -39.607 86.245 55.226 1.00 17.19 113 CYS D O 1
ATOM 4201 N N . ARG D 1 114 ? -41.413 84.926 55.457 1.00 17.26 114 ARG D N 1
ATOM 4202 C CA . ARG D 1 114 ? -42.103 85.494 54.304 1.00 18.43 114 ARG D CA 1
ATOM 4203 C C . ARG D 1 114 ? -42.428 86.963 54.498 1.00 20.08 114 ARG D C 1
ATOM 4204 O O . ARG D 1 114 ? -42.324 87.759 53.562 1.00 21.29 114 ARG D O 1
ATOM 4212 N N . GLN D 1 115 ? -42.814 87.323 55.714 1.00 21.52 115 GLN D N 1
ATOM 4213 C CA . GLN D 1 115 ? -43.153 88.704 56.023 1.00 24.74 115 GLN D CA 1
ATOM 4214 C C . GLN D 1 115 ? -41.968 89.637 55.821 1.00 26.43 115 GLN D C 1
ATOM 4215 O O . GLN D 1 115 ? -42.143 90.848 55.675 1.00 28.07 115 GLN D O 1
ATOM 4221 N N . GLN D 1 116 ? -40.761 89.080 55.807 1.00 27.06 116 GLN D N 1
ATOM 4222 C CA . GLN D 1 116 ? -39.568 89.894 55.608 1.00 29.71 116 GLN D CA 1
ATOM 4223 C C . GLN D 1 116 ? -39.255 89.990 54.119 1.00 30.71 116 GLN D C 1
ATOM 4224 O O . GLN D 1 116 ? -38.136 90.323 53.726 1.00 30.65 116 GLN D O 1
ATOM 4230 N N . GLU D 1 117 ? -40.260 89.696 53.298 1.00 32.31 117 GLU D N 1
ATOM 4231 C CA . GLU D 1 117 ? -40.130 89.746 51.845 1.00 33.53 117 GLU D CA 1
ATOM 4232 C C . GLU D 1 117 ? -38.992 88.877 51.330 1.00 33.75 117 GLU D C 1
ATOM 4233 O O . GLU D 1 117 ? -38.301 89.231 50.373 1.00 34.07 117 GLU D O 1
ATOM 4239 N N . MET D 1 118 ? -38.808 87.731 51.975 1.00 32.49 118 MET D N 1
ATOM 4240 C CA . MET D 1 118 ? -37.767 86.790 51.594 1.00 31.67 118 MET D CA 1
ATOM 4241 C C . MET D 1 118 ? -38.403 85.627 50.842 1.00 30.50 118 MET D C 1
ATOM 4242 O O . MET D 1 118 ? -39.370 85.036 51.328 1.00 31.30 118 MET D O 1
ATOM 4247 N N . ASN D 1 119 ? -37.888 85.322 49.649 1.00 29.34 119 ASN D N 1
ATOM 4248 C CA . ASN D 1 119 ? -38.400 84.195 48.868 1.00 27.10 119 ASN D CA 1
ATOM 4249 C C . ASN D 1 119 ? -38.177 83.003 49.777 1.00 24.65 119 ASN D C 1
ATOM 4250 O O . ASN D 1 119 ? -37.047 82.554 49.961 1.00 24.67 119 ASN D O 1
ATOM 4255 N N . THR D 1 120 ? -39.263 82.507 50.354 1.00 20.73 120 THR D N 1
ATOM 4256 C CA . THR D 1 120 ? -39.192 81.401 51.291 1.00 19.08 120 THR D CA 1
ATOM 4257 C C . THR D 1 120 ? -39.901 80.158 50.780 1.00 17.90 120 THR D C 1
ATOM 4258 O O . THR D 1 120 ? -41.106 80.171 50.543 1.00 20.84 120 THR D O 1
ATOM 4262 N N . GLN D 1 121 ? -39.133 79.089 50.604 1.00 16.92 121 GLN D N 1
ATOM 4263 C CA . GLN D 1 121 ? -39.659 77.811 50.139 1.00 16.44 121 GLN D CA 1
ATOM 4264 C C . GLN D 1 121 ? -39.570 76.874 51.339 1.00 18.54 121 GLN D C 1
ATOM 4265 O O . GLN D 1 121 ? -38.820 77.148 52.279 1.00 16.50 121 GLN D O 1
ATOM 4271 N N . THR D 1 122 ? -40.318 75.778 51.318 1.00 18.34 122 THR D N 1
ATOM 4272 C CA . THR D 1 122 ? -40.305 74.861 52.453 1.00 19.88 122 THR D CA 1
ATOM 4273 C C . THR D 1 122 ? -40.426 73.387 52.108 1.00 20.79 122 THR D C 1
ATOM 4274 O O . THR D 1 122 ? -40.613 73.001 50.952 1.00 21.46 122 THR D O 1
ATOM 4278 N N . GLY D 1 123 ? -40.307 72.568 53.143 1.00 20.67 123 GLY D N 1
ATOM 4279 C CA . GLY D 1 123 ? -40.471 71.138 52.987 1.00 21.26 123 GLY D CA 1
ATOM 4280 C C . GLY D 1 123 ? -41.911 70.929 53.404 1.00 22.14 123 GLY D C 1
ATOM 4281 O O . GLY D 1 123 ? -42.730 71.822 53.223 1.00 21.69 123 GLY D O 1
ATOM 4282 N N . ARG D 1 124 ? -42.229 69.767 53.961 1.00 23.21 124 ARG D N 1
ATOM 4283 C CA . ARG D 1 124 ? -43.584 69.483 54.421 1.00 24.15 124 ARG D CA 1
ATOM 4284 C C . ARG D 1 124 ? -43.437 68.880 55.810 1.00 23.35 124 ARG D C 1
ATOM 4285 O O . ARG D 1 124 ? -42.774 67.858 55.973 1.00 24.07 124 ARG D O 1
ATOM 4293 N N . PHE D 1 125 ? -44.054 69.503 56.810 1.00 22.67 125 PHE D N 1
ATOM 4294 C CA . PHE D 1 125 ? -43.930 69.008 58.178 1.00 22.66 125 PHE D CA 1
ATOM 4295 C C . PHE D 1 125 ? -44.299 67.541 58.372 1.00 24.14 125 PHE D C 1
ATOM 4296 O O . PHE D 1 125 ? -45.327 67.073 57.881 1.00 23.91 125 PHE D O 1
ATOM 4304 N N . ALA D 1 126 ? -43.441 66.830 59.100 1.00 25.77 126 ALA D N 1
ATOM 4305 C CA . ALA D 1 126 ? -43.641 65.417 59.422 1.00 27.07 126 ALA D CA 1
ATOM 4306 C C . ALA D 1 126 ? -43.499 64.443 58.257 1.00 27.60 126 ALA D C 1
ATOM 4307 O O . ALA D 1 126 ? -43.553 63.229 58.453 1.00 29.44 126 ALA D O 1
ATOM 4309 N N . ALA D 1 127 ? -43.314 64.961 57.049 1.00 26.21 127 ALA D N 1
ATOM 4310 C CA . ALA D 1 127 ? -43.176 64.094 55.887 1.00 25.81 127 ALA D CA 1
ATOM 4311 C C . ALA D 1 127 ? -41.765 63.534 55.764 1.00 24.88 127 ALA D C 1
ATOM 4312 O O . ALA D 1 127 ? -40.800 64.160 56.207 1.00 23.98 127 ALA D O 1
ATOM 4314 N N . ASP D 1 128 ? -41.647 62.340 55.190 1.00 24.61 128 ASP D N 1
ATOM 4315 C CA . ASP D 1 128 ? -40.334 61.742 54.979 1.00 24.40 128 ASP D CA 1
ATOM 4316 C C . ASP D 1 128 ? -39.783 62.500 53.781 1.00 22.96 128 ASP D C 1
ATOM 4317 O O . ASP D 1 128 ? -40.261 62.340 52.658 1.00 23.38 128 ASP D O 1
ATOM 4322 N N . MET D 1 129 ? -38.777 63.330 54.026 1.00 19.01 129 MET D N 1
ATOM 4323 C CA . MET D 1 129 ? -38.209 64.160 52.978 1.00 18.06 129 MET D CA 1
ATOM 4324 C C . MET D 1 129 ? -36.771 63.889 52.604 1.00 17.89 129 MET D C 1
ATOM 4325 O O . MET D 1 129 ? -35.945 63.526 53.446 1.00 17.82 129 MET D O 1
ATOM 4330 N N . GLN D 1 130 ? -36.480 64.097 51.325 1.00 15.57 130 GLN D N 1
ATOM 4331 C CA . GLN D 1 130 ? -35.136 63.953 50.809 1.00 16.16 130 GLN D CA 1
ATOM 4332 C C . GLN D 1 130 ? -34.744 65.389 50.474 1.00 15.23 130 GLN D C 1
ATOM 4333 O O . GLN D 1 130 ? -35.341 66.024 49.602 1.00 16.14 130 GLN D O 1
ATOM 4339 N N . VAL D 1 131 ? -33.761 65.912 51.194 1.00 13.46 131 VAL D N 1
ATOM 4340 C CA . VAL D 1 131 ? -33.321 67.279 50.978 1.00 13.19 131 VAL D CA 1
ATOM 4341 C C . VAL D 1 131 ? -32.037 67.290 50.162 1.00 14.31 131 VAL D C 1
ATOM 4342 O O . VAL D 1 131 ? -3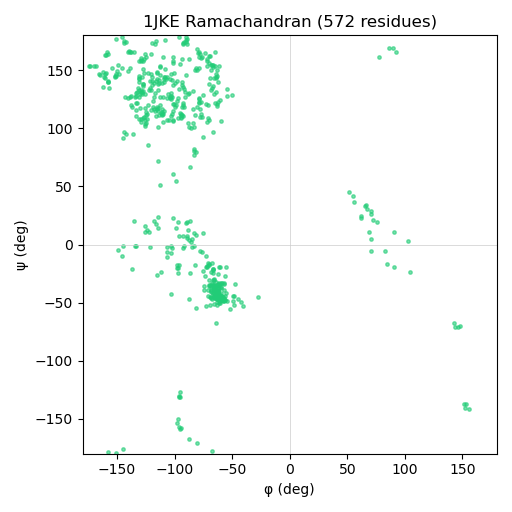0.968 66.940 50.660 1.00 14.66 131 VAL D O 1
ATOM 4346 N N . SER D 1 132 ? -32.159 67.680 48.898 1.00 14.01 132 SER D N 1
ATOM 4347 C CA . SER D 1 132 ? -31.014 67.748 48.006 1.00 15.21 132 SER D CA 1
ATOM 4348 C C . SER D 1 132 ? -30.427 69.145 48.081 1.00 15.69 132 SER D C 1
ATOM 4349 O O . SER D 1 132 ? -31.159 70.132 48.027 1.00 17.98 132 SER D O 1
ATOM 4354 N N . LEU D 1 133 ? -29.109 69.235 48.210 1.00 14.94 133 LEU D N 1
ATOM 4355 C CA . LEU D 1 133 ? -28.471 70.542 48.281 1.00 14.37 133 LEU D CA 1
ATOM 4356 C C . LEU D 1 133 ? -27.006 70.491 47.891 1.00 15.82 133 LEU D C 1
ATOM 4357 O O . LEU D 1 133 ? -26.393 69.423 47.832 1.00 15.30 133 LEU D O 1
ATOM 4362 N N . VAL D 1 134 ? -26.456 71.662 47.608 1.00 14.93 134 VAL D N 1
ATOM 4363 C CA . VAL D 1 134 ? -25.047 71.787 47.291 1.00 16.24 134 VAL D CA 1
ATOM 4364 C C . VAL D 1 134 ? -24.533 72.827 48.270 1.00 16.12 134 VAL D C 1
ATOM 4365 O O . VAL D 1 134 ? -24.799 74.021 48.121 1.00 16.43 134 VAL D O 1
ATOM 4369 N N . ASN D 1 135 ? -23.833 72.356 49.298 1.00 14.93 135 ASN D N 1
ATOM 4370 C CA . ASN D 1 135 ? -23.280 73.236 50.315 1.00 15.71 135 ASN D CA 1
ATOM 4371 C C . ASN D 1 135 ? -22.031 73.892 49.735 1.00 17.39 135 ASN D C 1
ATOM 4372 O O . ASN D 1 135 ? -21.026 73.228 49.476 1.00 17.93 135 ASN D O 1
ATOM 4377 N N . ASP D 1 136 ? -22.113 75.201 49.521 1.00 18.04 136 ASP D N 1
ATOM 4378 C CA . ASP D 1 136 ? -21.017 75.968 48.939 1.00 19.00 136 ASP D CA 1
ATOM 4379 C C . ASP D 1 136 ? -19.952 76.415 49.947 1.00 18.70 136 ASP D C 1
ATOM 4380 O O . ASP D 1 136 ? -20.166 77.347 50.723 1.00 19.68 136 ASP D O 1
ATOM 4385 N N . GLY D 1 137 ? -18.808 75.736 49.928 1.00 18.16 137 GLY D N 1
ATOM 4386 C CA . GLY D 1 137 ? -17.721 76.077 50.831 1.00 18.95 137 GLY D CA 1
ATOM 4387 C C . GLY D 1 137 ? -16.961 74.858 51.320 1.00 19.42 137 GLY D C 1
ATOM 4388 O O . GLY D 1 137 ? -15.806 74.648 50.951 1.00 21.36 137 GLY D O 1
ATOM 4389 N N . PRO D 1 138 ? -17.579 74.038 52.178 1.00 18.49 138 PRO D N 1
ATOM 4390 C CA . PRO D 1 138 ? -18.939 74.241 52.677 1.00 17.76 138 PRO D CA 1
ATOM 4391 C C . PRO D 1 138 ? -18.943 75.275 53.797 1.00 16.82 138 PRO D C 1
ATOM 4392 O O . PRO D 1 138 ? -17.892 75.623 54.339 1.00 18.58 138 PRO D O 1
ATOM 4396 N N . VAL D 1 139 ? -20.128 75.774 54.123 1.00 16.41 139 VAL D N 1
ATOM 4397 C CA . VAL D 1 139 ? -20.303 76.746 55.193 1.00 15.82 139 VAL D CA 1
ATOM 4398 C C . VAL D 1 139 ? -21.539 76.302 55.960 1.00 15.57 139 VAL D C 1
ATOM 4399 O O . VAL D 1 139 ? -22.637 76.251 55.407 1.00 15.43 139 VAL D O 1
ATOM 4403 N N . THR D 1 140 ? -21.350 75.979 57.234 1.00 13.45 140 THR D N 1
ATOM 4404 C CA . THR D 1 140 ? -22.435 75.485 58.073 1.00 14.17 140 THR D CA 1
ATOM 4405 C C . THR D 1 140 ? -22.392 76.102 59.463 1.00 13.54 140 THR D C 1
ATOM 4406 O O . THR D 1 140 ? -21.363 76.049 60.133 1.00 15.71 140 THR D O 1
ATOM 4410 N N . PHE D 1 141 ? -23.508 76.672 59.902 1.00 13.68 141 PHE D N 1
ATOM 4411 C CA . PHE D 1 141 ? -23.565 77.276 61.230 1.00 13.74 141 PHE D CA 1
ATOM 4412 C C . PHE D 1 141 ? -24.762 76.831 62.045 1.00 13.99 141 PHE D C 1
ATOM 4413 O O . PHE D 1 141 ? -25.858 76.652 61.517 1.00 14.39 141 PHE D O 1
ATOM 4421 N N . TRP D 1 142 ? -24.536 76.665 63.343 1.00 13.18 142 TRP D N 1
ATOM 4422 C CA . TRP D 1 142 ? -25.590 76.306 64.276 1.00 13.70 142 TRP D CA 1
ATOM 4423 C C . TRP D 1 142 ? -26.009 77.605 64.954 1.00 15.18 142 TRP D C 1
ATOM 4424 O O . TRP D 1 142 ? -25.188 78.260 65.597 1.00 15.49 142 TRP D O 1
ATOM 4435 N N . LEU D 1 143 ? -27.269 77.991 64.782 1.00 13.20 143 LEU D N 1
ATOM 4436 C CA . LEU D 1 143 ? -27.795 79.197 65.416 1.00 13.85 143 LEU D CA 1
ATOM 4437 C C . LEU D 1 143 ? -28.880 78.789 66.390 1.00 15.41 143 LEU D C 1
ATOM 4438 O O . LEU D 1 143 ? -29.680 77.901 66.103 1.00 14.61 143 LEU D O 1
ATOM 4443 N N . GLN D 1 144 ? -28.922 79.442 67.544 1.00 14.60 144 GLN D N 1
ATOM 4444 C CA . GLN D 1 144 ? -29.927 79.102 68.531 1.00 16.37 144 GLN D CA 1
ATOM 4445 C C . GLN D 1 144 ? -30.330 80.300 69.382 1.00 17.27 144 GLN D C 1
ATOM 4446 O O . GLN D 1 144 ? -29.532 81.213 69.616 1.00 18.78 144 GLN D O 1
ATOM 4452 N N . VAL D 1 145 ? -31.585 80.299 69.819 1.00 16.25 145 VAL D N 1
ATOM 4453 C CA . VAL D 1 145 ? -32.104 81.360 70.674 1.00 17.71 145 VAL D CA 1
ATOM 4454 C C . VAL D 1 145 ? -32.900 80.739 71.813 1.00 19.07 145 VAL D C 1
ATOM 4455 O O . VAL D 1 145 ? -33.383 79.600 71.642 1.00 17.18 145 VAL D O 1
#

Secondary structure (DSSP, 8-state):
-EEEEEEEEEEEEEETTEEEEEESSEEEEEEE-BTT--HHHHHHHHHHHHH---EE-TTS-EEE-TTTTT-EEEEEE-GGGGSB-SSSSS-B-SSB--HHHHHHHHHHHHHHHHHTT--EEE--TTS-EEEEEEEEEEEEEEEE-/-EEEEEEEEEEEEEETTEEEEEESSEEEEEEE-BTT--HHHHHHHHHHHHH---EE-TTS-EEE-TTTTT-EEEEEE-GGGG-B-SSSSS-B--SB--HHHHHHHHHHHHHHHHHH-SSEEE--TTS-EEEEEEEEEEEEEEEE-/-EEEEEEEEEEEEEETTEEEEEESSEEEEEEE-BTT--HHHHHHHHHHHHH---EE-TTSSEEE-TTTTT-EEEEEE-GGGG-B-SSSSS-B-SSBPPHHHHHHHHHHHHHHHHHH-S-EEE--TTS-EEEEEEEEEEEEEEEE-/-EEEEEEEEEEEEEETTEEEEEESSEEEEEEE-BTT--HHHHHHHHHHHHH---EE-TTS-EEE-TTTTT-EEEEEE-GGGG-B-SSSSS-B-SSBPPHHHHHHHHHHHHHHHHHTT--EEE--TTS-EEEEEEEEEEEEEEEE-

CATH classification: 3.50.80.10

GO terms:
  GO:0051499 D-aminoacyl-tRNA deacylase activity (F, EXP)
  GO:0051500 D-tyrosyl-tRNA(Tyr) deacylase activity (F, EXP)
  GO:0005515 protein binding (F, IPI)
  GO:0051499 D-aminoacyl-tRNA deacylase activity (F, IDA)
  GO:0051500 D-tyrosyl-tRNA(Tyr) deacylase activity (F, IDA)
  GO:0002161 aminoacyl-tRNA deacylase activity (F, IDA)
  GO:0042803 protein homodimerization activity (F, IDA)
  GO:0106026 Gly-tRNA(Ala) deacylase activity (F, IDA)
  GO:0009408 response to heat (P, IMP)
  GO:0106074 aminoacyl-tRNA metabolism involved in translational fidelity (P, IMP)
  GO:0006399 tRNA metabolic process (P, IMP)

Sequence (580 aa):
MIALIQRVTRASVTVEGEVTGEIGAGLLVLLGVEKDDDEQKANRLCERVLGYRIFSDAEGKMNLNVQQAGGSVLVVSQFTLAADTERGMRPSFSKGASPDRAEALYDYFVERCRQQEMNTQTGRFAADMQVSLVNDGPVTFWLQVMIALIQRVTRASVTVEGEVTGEIGAGLLVLLGVEKDDDEQKANRLCERVLGYRIFSDAEGKMNLNVQQAGGSVLVVSQFTLAADTERGMRPSFSKGASPDRAEALYDYFVERCRQQEMNTQTGRFAADMQVSLVNDGPVTFWLQVMIALIQRVTRASVTVEGEVTGEIGAGLLVLLGVEKDDDEQKANRLCERVLGYRIFSDAEGKMNLNVQQAGGSVLVVSQFTLAADTERGMRPSFSKGASPDRAEALYDYFVERCRQQEMNTQTGRFAADMQVSLVNDGPVTFWLQVMIALIQRVTRASVTVEGEVTGEIGAGLLVLLGVEKDDDEQKANRLCERVLGYRIFSDAEGKMNLNVQQAGGSVLVVSQFTLAADTERGMRPSFSKGASPDRAEALYDYFVERCRQQEMNTQTGRFAADMQVSLVNDGPVTFWLQV

Organism: Escherichia coli (strain K12) (NCBI:txid83333)

Solvent-accessible surface area: 24001 Å² total; per-residue (Å²): 0,3,0,0,0,0,24,3,60,108,1,16,0,30,15,162,69,92,72,38,0,34,6,19,50,0,1,1,0,0,2,0,16,37,133,113,18,61,98,125,60,0,38,102,0,4,98,7,0,4,13,2,83,0,16,60,30,111,170,58,49,65,48,50,22,0,80,114,48,44,7,0,0,0,0,0,17,2,127,2,7,8,16,65,18,133,209,37,56,123,10,60,94,106,52,24,30,39,111,115,50,10,63,62,20,5,54,53,0,9,62,58,0,25,99,60,170,14,19,0,6,25,4,120,46,90,31,104,4,51,0,24,0,16,1,34,12,10,11,0,0,52,0,76,57,0,3,0,0,0,0,28,4,60,99,0,16,0,32,20,179,61,112,77,39,2,96,13,39,63,0,0,0,0,0,3,0,14,42,126,112,6,60,86,119,53,0,26,121,0,0,84,26,0,6,13,2,62,0,18,55,41,116,138,54,124,53,50,54,26,0,77,109,47,69,7,20,0,0,0,0,15,3,133,2,6,11,16,57,19,150,82,36,64,160,19,43,93,96,41,33,19,49,107,98,79,19,89,60,14,10,62,55,0,4,67,58,0,112,118,51,12,155,80,10,72,23,7,116,65,92,22,103,4,50,0,27,0,19,1,38,20,6,5,0,0,50,0,72,44,0,3,0,0,0,0,26,3,47,144,3,18,0,34,12,173,61,79,44,18,0,44,10,39,63,0,0,0,0,0,4,0,15,32,108,99,4,64,97,112,58,0,31,88,0,2,88,4,0,8,13,1,62,0,18,57,41,113,143,56,130,58,49,52,25,0,72,112,46,68,4,17,0,0,0,0,21,3,124,1,6,6,17,40,13,88,198,46,72,162,17,53,89,77,107,25,21,62,113,120,100,24,50,53,11,14,54,57,0,9,74,73,0,36,116,115,15,59,32,0,0,21,5,60,76,94,28,106,5,50,0,38,2,14,1,36,14,8,7,0,0,46,0,75,59,0,4,0,0,0,0,26,3,52,145,3,24,0,26,23,171,65,112,72,41,1,100,9,39,63,0,0,0,0,0,4,0,11,34,141,128,8,62,94,143,84,0,40,98,0,4,94,5,0,5,8,0,68,0,17,59,38,113,162,55,37,54,53,50,16,0,88,96,46,68,12,17,0,0,0,0,8,6,78,15,6,7,16,77,22,74,77,41,51,111,21,48,91,93,49,20,9,66,88,121,97,4,71,53,3,10,70,53,0,9,80,66,0,116,99,77,171,15,80,11,56,24,8,131,30,86,24,96,4,39,0,35,2,12,1,36,12,7,5,0,0,50,0,74,41

B-factor: mean 22.5, std 10.31, range [8.36, 61.43]